Protein AF-0000000083552536 (afdb_homodimer)

Secondary structure (DSSP, 8-state):
-----------S-SEEEE--BTTTB--HHHHHHHHHHHHHHTT---TTS-TTTTTT--HHHHHHHHGGGSPTT--HHHHHHHHHHHHHHHGGG--BPTTHHHHHHHHHHTT-EEEEE-SS-HHHHHHHHHHHT-GGG-SEEE-GGGSSS-TTSSHHHHHHHHHTT--GGGEEEEESSHHHHHHHHHTT-EEEE-GGGGGG-SEE-SSGGGHHHHHH--/-----------S-SEEEE--BTTTB--HHHHHHHHHHHHHHTT---TTS-TTTTTT--HHHHHHHHGGGSPTT--HHHHHHHHHHHHHHHGGG--BPTTHHHHHHHHHHTT-EEEEE-SS-HHHHHHHHHHHT-GGG-SEEE-GGGSSS-TTSSHHHHHHHHHTT--GGGEEEEESSHHHHHHHHHTT-EEEE-GGGGGG-SEE-SSGGGHHHHHH--

Structure (mmCIF, N/CA/C/O backbone):
data_AF-0000000083552536-model_v1
#
loop_
_entity.id
_entity.type
_entity.pdbx_description
1 polymer 'HAD family phosphatase'
#
loop_
_atom_site.group_PDB
_atom_site.id
_atom_site.type_symbol
_atom_site.label_atom_id
_atom_site.label_alt_id
_atom_site.label_comp_id
_atom_site.label_asym_id
_atom_site.label_entity_id
_atom_site.label_seq_id
_atom_site.pdbx_PDB_ins_code
_atom_site.Cartn_x
_atom_site.Cartn_y
_atom_site.Cartn_z
_atom_site.occupancy
_atom_site.B_iso_or_equiv
_atom_site.auth_seq_id
_atom_site.auth_comp_id
_atom_site.auth_asym_id
_atom_site.auth_atom_id
_atom_site.pdbx_PDB_model_num
ATOM 1 N N . MET A 1 1 ? 35.75 -24.859 -38.969 1 26.12 1 MET A N 1
ATOM 2 C CA . MET A 1 1 ? 34.75 -23.781 -38.844 1 26.12 1 MET A CA 1
ATOM 3 C C . MET A 1 1 ? 33.844 -24.031 -37.656 1 26.12 1 MET A C 1
ATOM 5 O O . MET A 1 1 ? 32.906 -24.844 -37.75 1 26.12 1 MET A O 1
ATOM 9 N N . THR A 1 2 ? 34.312 -23.984 -36.469 1 34.47 2 THR A N 1
ATOM 10 C CA . THR A 1 2 ? 33.656 -24.375 -35.219 1 34.47 2 THR A CA 1
ATOM 11 C C . THR A 1 2 ? 32.438 -23.5 -34.938 1 34.47 2 THR A C 1
ATOM 13 O O . THR A 1 2 ? 32.5 -22.281 -35.125 1 34.47 2 THR A O 1
ATOM 16 N N . SER A 1 3 ? 31.203 -23.906 -35.219 1 37.5 3 SER A N 1
ATOM 17 C CA . SER A 1 3 ? 29.953 -23.219 -34.938 1 37.5 3 SER A CA 1
ATOM 18 C C . SER A 1 3 ? 29.969 -22.531 -33.594 1 37.5 3 SER A C 1
ATOM 20 O O . SER A 1 3 ? 30.172 -23.203 -32.562 1 37.5 3 SER A O 1
ATOM 22 N N . GLN A 1 4 ? 30.578 -21.375 -33.5 1 36.16 4 GLN A N 1
ATOM 23 C CA . GLN A 1 4 ? 30.516 -20.547 -32.312 1 36.16 4 GLN A CA 1
ATOM 24 C C . GLN A 1 4 ? 29.109 -20.562 -31.703 1 36.16 4 GLN A C 1
ATOM 26 O O . GLN A 1 4 ? 28.141 -20.25 -32.406 1 36.16 4 GLN A O 1
ATOM 31 N N . THR A 1 5 ? 28.859 -21.453 -30.781 1 40.69 5 THR A N 1
ATOM 32 C CA . THR A 1 5 ? 27.641 -21.375 -30 1 40.69 5 THR A CA 1
ATOM 33 C C . THR A 1 5 ? 27.234 -19.938 -29.75 1 40.69 5 THR A C 1
ATOM 35 O O . THR A 1 5 ? 28.062 -19.125 -29.312 1 40.69 5 THR A O 1
ATOM 38 N N . PRO A 1 6 ? 26.219 -19.406 -30.391 1 40.34 6 PRO A N 1
ATOM 39 C CA . PRO A 1 6 ? 25.828 -18.016 -30.141 1 40.34 6 PRO A CA 1
ATOM 40 C C . PRO A 1 6 ? 26.016 -17.609 -28.672 1 40.34 6 PRO A C 1
ATOM 42 O O . PRO A 1 6 ? 25.828 -18.438 -27.781 1 40.34 6 PRO A O 1
ATOM 45 N N . ASP A 1 7 ? 26.938 -16.891 -28.281 1 40.22 7 ASP A N 1
ATOM 46 C CA . ASP A 1 7 ? 27.188 -16.25 -27 1 40.22 7 ASP A CA 1
ATOM 47 C C . ASP A 1 7 ? 25.875 -15.844 -26.328 1 40.22 7 ASP A C 1
ATOM 49 O O . ASP A 1 7 ? 25.203 -14.906 -26.766 1 40.22 7 ASP A O 1
ATOM 53 N N . THR A 1 8 ? 24.922 -16.75 -26.047 1 42.03 8 THR A N 1
ATOM 54 C CA . THR A 1 8 ? 23.703 -16.422 -25.312 1 42.03 8 THR A CA 1
ATOM 55 C C . THR A 1 8 ? 24 -15.461 -24.172 1 42.03 8 THR A C 1
ATOM 57 O O . THR A 1 8 ? 24.812 -15.75 -23.297 1 42.03 8 THR A O 1
ATOM 60 N N . GLN A 1 9 ? 24.031 -14.211 -24.438 1 46.47 9 GLN A N 1
ATOM 61 C CA . GLN A 1 9 ? 24.141 -13.242 -23.359 1 46.47 9 GLN A CA 1
ATOM 62 C C . GLN A 1 9 ? 23.469 -13.742 -22.078 1 46.47 9 GLN A C 1
ATOM 64 O O . GLN A 1 9 ? 22.359 -14.281 -22.141 1 46.47 9 GLN A O 1
ATOM 69 N N . PRO A 1 10 ? 24.234 -14.148 -21.125 1 53.31 10 PRO A N 1
ATOM 70 C CA . PRO A 1 10 ? 23.641 -14.672 -19.891 1 53.31 10 PRO A CA 1
ATOM 71 C C . PRO A 1 10 ? 22.406 -13.883 -19.438 1 53.31 10 PRO A C 1
ATOM 73 O O . PRO A 1 10 ? 22.328 -12.672 -19.672 1 53.31 10 PRO A O 1
ATOM 76 N N . LEU A 1 11 ? 21.297 -14.664 -19.359 1 61.94 11 LEU A N 1
ATOM 77 C CA . LEU A 1 11 ? 20.062 -14.023 -18.922 1 61.94 11 LEU A CA 1
ATOM 78 C C . LEU A 1 11 ? 20.297 -13.211 -17.656 1 61.94 11 LEU A C 1
ATOM 80 O O . LEU A 1 11 ? 20.984 -13.672 -16.734 1 61.94 11 LEU A O 1
ATOM 84 N N . ARG A 1 12 ? 19.875 -12 -17.766 1 79.19 12 ARG A N 1
ATOM 85 C CA . ARG A 1 12 ? 19.953 -11.133 -16.594 1 79.19 12 ARG A CA 1
ATOM 86 C C . ARG A 1 12 ? 19.25 -11.758 -15.406 1 79.19 12 ARG A C 1
ATOM 88 O O . ARG A 1 12 ? 19.703 -11.625 -14.266 1 79.19 12 ARG A O 1
ATOM 95 N N . PHE A 1 13 ? 18.328 -12.75 -15.68 1 94.75 13 PHE A N 1
ATOM 96 C CA . PHE A 1 13 ? 17.531 -13.406 -14.648 1 94.75 13 PHE A CA 1
ATOM 97 C C . PHE A 1 13 ? 17.5 -14.914 -14.867 1 94.75 13 PHE A C 1
ATOM 99 O O . PHE A 1 13 ? 17.438 -15.383 -16.016 1 94.75 13 PHE A O 1
ATOM 106 N N . LYS A 1 14 ? 17.562 -15.664 -13.828 1 96.88 14 LYS A N 1
ATOM 107 C CA . LYS A 1 14 ? 17.516 -17.125 -13.875 1 96.88 14 LYS A CA 1
ATOM 108 C C . LYS A 1 14 ? 16.188 -17.641 -13.336 1 96.88 14 LYS A C 1
ATOM 110 O O . LYS A 1 14 ? 15.844 -18.812 -13.523 1 96.88 14 LYS A O 1
ATOM 115 N N . GLY A 1 15 ? 15.398 -16.797 -12.664 1 98.25 15 GLY A N 1
ATOM 116 C CA . GLY A 1 15 ? 14.109 -17.172 -12.102 1 98.25 15 GLY A CA 1
ATOM 117 C C . GLY A 1 15 ? 13.109 -16.031 -12.094 1 98.25 15 GLY A C 1
ATOM 118 O O . GLY A 1 15 ? 13.484 -14.859 -12.25 1 98.25 15 GLY A O 1
ATOM 119 N N . ILE A 1 16 ? 11.883 -16.391 -12.023 1 98.81 16 ILE A N 1
ATOM 120 C CA . ILE A 1 16 ? 10.789 -15.438 -11.93 1 98.81 16 ILE A CA 1
ATOM 121 C C . ILE A 1 16 ? 9.945 -15.734 -10.688 1 98.81 16 ILE A C 1
ATOM 123 O O . ILE A 1 16 ? 9.625 -16.891 -10.414 1 98.81 16 ILE A O 1
ATOM 127 N N . ALA A 1 17 ? 9.656 -14.734 -9.93 1 98.88 17 ALA A N 1
ATOM 128 C CA . ALA A 1 17 ? 8.695 -14.805 -8.828 1 98.88 17 ALA A CA 1
ATOM 129 C C . ALA A 1 17 ? 7.422 -14.039 -9.156 1 98.88 17 ALA A C 1
ATOM 131 O O . ALA A 1 17 ? 7.453 -12.812 -9.305 1 98.88 17 ALA A O 1
ATOM 132 N N . TRP A 1 18 ? 6.281 -14.742 -9.188 1 98.94 18 TRP A N 1
ATOM 133 C CA . TRP A 1 18 ? 5.012 -14.195 -9.664 1 98.94 18 TRP A CA 1
ATOM 134 C C . TRP A 1 18 ? 4.102 -13.844 -8.492 1 98.94 18 TRP A C 1
ATOM 136 O O . TRP A 1 18 ? 3.773 -14.711 -7.672 1 98.94 18 TRP A O 1
ATOM 146 N N . ASP A 1 19 ? 3.666 -12.57 -8.438 1 98.81 19 ASP A N 1
ATOM 147 C CA . ASP A 1 19 ? 2.391 -12.344 -7.766 1 98.81 19 ASP A CA 1
ATOM 148 C C . ASP A 1 19 ? 1.248 -13.039 -8.5 1 98.81 19 ASP A C 1
ATOM 150 O O . ASP A 1 19 ? 1.359 -13.344 -9.688 1 98.81 19 ASP A O 1
ATOM 154 N N . VAL A 1 20 ? 0.146 -13.273 -7.73 1 98.5 20 VAL A N 1
ATOM 155 C CA . VAL A 1 20 ? -0.892 -14.078 -8.359 1 98.5 20 VAL A CA 1
ATOM 156 C C . VAL A 1 20 ? -2.162 -13.25 -8.531 1 98.5 20 VAL A C 1
ATOM 158 O O . VAL A 1 20 ? -2.559 -12.93 -9.656 1 98.5 20 VAL A O 1
ATOM 161 N N . ASP A 1 21 ? -2.729 -12.797 -7.465 1 96.31 21 ASP A N 1
ATOM 162 C CA . ASP A 1 21 ? -3.967 -12.023 -7.496 1 96.31 21 ASP A CA 1
ATOM 163 C C . ASP A 1 21 ? -3.758 -10.68 -8.188 1 96.31 21 ASP A C 1
ATOM 165 O O . ASP A 1 21 ? -2.92 -9.875 -7.766 1 96.31 21 ASP A O 1
ATOM 169 N N . GLY A 1 22 ? -4.469 -10.5 -9.266 1 95.5 22 GLY A N 1
ATOM 170 C CA . GLY A 1 22 ? -4.371 -9.234 -9.977 1 95.5 22 GLY A CA 1
ATOM 171 C C . GLY A 1 22 ? -3.205 -9.18 -10.938 1 95.5 22 GLY A C 1
ATOM 172 O O . GLY A 1 22 ? -3.107 -8.258 -11.758 1 95.5 22 GLY A O 1
ATOM 173 N N . THR A 1 23 ? -2.348 -10.133 -10.875 1 98.19 23 THR A N 1
ATOM 174 C CA . THR A 1 23 ? -1.19 -10.203 -11.766 1 98.19 23 THR A CA 1
ATOM 175 C C . THR A 1 23 ? -1.35 -11.328 -12.773 1 98.19 23 THR A C 1
ATOM 177 O O . THR A 1 23 ? -1.255 -11.109 -13.984 1 98.19 23 THR A O 1
ATOM 180 N N . LEU A 1 24 ? -1.674 -12.523 -12.289 1 98.5 24 LEU A N 1
ATOM 181 C CA . LEU A 1 24 ? -1.849 -13.664 -13.172 1 98.5 24 LEU A CA 1
ATOM 182 C C . LEU A 1 24 ? -3.328 -13.969 -13.383 1 98.5 24 LEU A C 1
ATOM 184 O O . LEU A 1 24 ? -3.713 -14.5 -14.422 1 98.5 24 LEU A O 1
ATOM 188 N N . VAL A 1 25 ? -4.102 -13.711 -12.391 1 97.56 25 VAL A N 1
ATOM 189 C CA . VAL A 1 25 ? -5.523 -14.039 -12.438 1 97.56 25 VAL A CA 1
ATOM 190 C C . VAL A 1 25 ? -6.348 -12.805 -12.086 1 97.56 25 VAL A C 1
ATOM 192 O O . VAL A 1 25 ? -5.988 -12.047 -11.18 1 97.56 25 VAL A O 1
ATOM 195 N N . ASP A 1 26 ? -7.457 -12.594 -12.805 1 95.06 26 ASP A N 1
ATOM 196 C CA . ASP A 1 26 ? -8.422 -11.547 -12.461 1 95.06 26 ASP A CA 1
ATOM 197 C C . ASP A 1 26 ? -9.352 -12 -11.344 1 95.06 26 ASP A C 1
ATOM 199 O O . ASP A 1 26 ? -10.477 -12.43 -11.602 1 95.06 26 ASP A O 1
ATOM 203 N N . SER A 1 27 ? -8.891 -11.797 -10.148 1 95.69 27 SER A N 1
ATOM 204 C CA . SER A 1 27 ? -9.578 -12.398 -9.008 1 95.69 27 SER A CA 1
ATOM 205 C C . SER A 1 27 ? -10.531 -11.406 -8.352 1 95.69 27 SER A C 1
ATOM 207 O O . SER A 1 27 ? -11.422 -11.805 -7.594 1 95.69 27 SER A O 1
ATOM 209 N N . GLU A 1 28 ? -10.43 -10.148 -8.617 1 91.88 28 GLU A N 1
ATOM 210 C CA . GLU A 1 28 ? -11.148 -9.102 -7.902 1 91.88 28 GLU A CA 1
ATOM 211 C C . GLU A 1 28 ? -12.656 -9.266 -8.055 1 91.88 28 GLU A C 1
ATOM 213 O O . GLU A 1 28 ? -13.398 -9.188 -7.066 1 91.88 28 GLU A O 1
ATOM 218 N N . PRO A 1 29 ? -13.227 -9.516 -9.273 1 93.94 29 PRO A N 1
ATOM 219 C CA . PRO A 1 29 ? -14.672 -9.688 -9.414 1 93.94 29 PRO A CA 1
ATOM 220 C C . PRO A 1 29 ? -15.219 -10.828 -8.555 1 93.94 29 PRO A C 1
ATOM 222 O O . PRO A 1 29 ? -16.281 -10.688 -7.934 1 93.94 29 PRO A O 1
ATOM 225 N N . LEU A 1 30 ? -14.523 -11.906 -8.508 1 96.75 30 LEU A N 1
ATOM 226 C CA . LEU A 1 30 ? -14.984 -13.031 -7.707 1 96.75 30 LEU A CA 1
ATOM 227 C C . LEU A 1 30 ? -14.93 -12.703 -6.219 1 96.75 30 LEU A C 1
ATOM 229 O O . LEU A 1 30 ? -15.859 -13.023 -5.473 1 96.75 30 LEU A O 1
ATOM 233 N N . HIS A 1 31 ? -13.859 -12.07 -5.781 1 95.94 31 HIS A N 1
ATOM 234 C CA . HIS A 1 31 ? -13.773 -11.641 -4.391 1 95.94 31 HIS A CA 1
ATOM 235 C C . HIS A 1 31 ? -14.953 -10.758 -4.008 1 95.94 31 HIS A C 1
ATOM 237 O O . HIS A 1 31 ? -15.539 -10.922 -2.934 1 95.94 31 HIS A O 1
ATOM 243 N N . HIS A 1 32 ? -15.25 -9.859 -4.875 1 94.44 32 HIS A N 1
ATOM 244 C CA . HIS A 1 32 ? -16.344 -8.93 -4.629 1 94.44 32 HIS A CA 1
ATOM 245 C C . HIS A 1 32 ? -17.688 -9.664 -4.551 1 94.44 32 HIS A C 1
ATOM 247 O O . HIS A 1 32 ? -18.469 -9.43 -3.635 1 94.44 32 HIS A O 1
ATOM 253 N N . GLU A 1 33 ? -17.938 -10.516 -5.453 1 96.25 33 GLU A N 1
ATOM 254 C CA . GLU A 1 33 ? -19.172 -11.297 -5.48 1 96.25 33 GLU A CA 1
ATOM 255 C C . GLU A 1 33 ? -19.328 -12.133 -4.215 1 96.25 33 GLU A C 1
ATOM 257 O O . GLU A 1 33 ? -20.406 -12.203 -3.635 1 96.25 33 GLU A O 1
ATOM 262 N N . VAL A 1 34 ? -18.266 -12.742 -3.842 1 97.81 34 VAL A N 1
ATOM 263 C CA . VAL A 1 34 ? -18.25 -13.602 -2.664 1 97.81 34 VAL A CA 1
ATOM 264 C C . VAL A 1 34 ? -18.562 -12.773 -1.417 1 97.81 34 VAL A C 1
ATOM 266 O O . VAL A 1 34 ? -19.375 -13.188 -0.58 1 97.81 34 VAL A O 1
ATOM 269 N N . LEU A 1 35 ? -17.938 -11.609 -1.298 1 97.62 35 LEU A N 1
ATOM 270 C CA . LEU A 1 35 ? -18.172 -10.734 -0.153 1 97.62 35 LEU A CA 1
ATOM 271 C C . LEU A 1 35 ? -19.656 -10.383 -0.043 1 97.62 35 LEU A C 1
ATOM 273 O O . LEU A 1 35 ? -20.25 -10.5 1.03 1 97.62 35 LEU A O 1
ATOM 277 N N . ILE A 1 36 ? -20.219 -10.031 -1.144 1 97.19 36 ILE A N 1
ATOM 278 C CA . ILE A 1 36 ? -21.625 -9.617 -1.177 1 97.19 36 ILE A CA 1
ATOM 279 C C . ILE A 1 36 ? -22.516 -10.797 -0.799 1 97.19 36 ILE A C 1
ATOM 281 O O . ILE A 1 36 ? -23.391 -10.664 0.063 1 97.19 36 ILE A O 1
ATOM 285 N N . SER A 1 37 ? -22.312 -11.914 -1.377 1 98 37 SER A N 1
ATOM 286 C CA . SER A 1 37 ? -23.156 -13.094 -1.175 1 98 37 SER A CA 1
ATOM 287 C C . SER A 1 37 ? -23.062 -13.594 0.264 1 98 37 SER A C 1
ATOM 289 O O . SER A 1 37 ? -24.094 -13.859 0.894 1 98 37 SER A O 1
ATOM 291 N N . VAL A 1 38 ? -21.859 -13.688 0.769 1 98.31 38 VAL A N 1
ATOM 292 C CA . VAL A 1 38 ? -21.656 -14.195 2.121 1 98.31 38 VAL A CA 1
ATOM 293 C C . VAL A 1 38 ? -22.297 -13.25 3.131 1 98.31 38 VAL A C 1
ATOM 295 O O . VAL A 1 38 ? -22.969 -13.688 4.066 1 98.31 38 VAL A O 1
ATOM 298 N N . CYS A 1 39 ? -22.078 -11.945 2.971 1 98.12 39 CYS A N 1
ATOM 299 C CA . CYS A 1 39 ? -22.641 -10.969 3.896 1 98.12 39 CYS A CA 1
ATOM 300 C C . CYS A 1 39 ? -24.156 -10.961 3.82 1 98.12 39 CYS A C 1
ATOM 302 O O . CYS A 1 39 ? -24.828 -10.828 4.844 1 98.12 39 CYS A O 1
ATOM 304 N N . LEU A 1 40 ? -24.688 -11.141 2.602 1 98.06 40 LEU A N 1
ATOM 305 C CA . LEU A 1 40 ? -26.141 -11.211 2.434 1 98.06 40 LEU A CA 1
ATOM 306 C C . LEU A 1 40 ? -26.719 -12.391 3.205 1 98.06 40 LEU A C 1
ATOM 308 O O . LEU A 1 40 ? -27.719 -12.242 3.902 1 98.06 40 LEU A O 1
ATOM 312 N N . ASP A 1 41 ? -26.109 -13.5 3.123 1 97.88 41 ASP A N 1
ATOM 313 C CA . ASP A 1 41 ? -26.531 -14.703 3.832 1 97.88 41 ASP A CA 1
ATOM 314 C C . ASP A 1 41 ? -26.531 -14.484 5.344 1 97.88 41 ASP A C 1
ATOM 316 O O . ASP A 1 41 ? -27.266 -15.141 6.074 1 97.88 41 ASP A O 1
ATOM 320 N N . LEU A 1 42 ? -25.719 -13.555 5.773 1 97.69 42 LEU A N 1
ATOM 321 C CA . LEU A 1 42 ? -25.578 -13.289 7.199 1 97.69 42 LEU A CA 1
ATOM 322 C C . LEU A 1 42 ? -26.453 -12.125 7.637 1 97.69 42 LEU A C 1
ATOM 324 O O . LEU A 1 42 ? -26.375 -11.688 8.789 1 97.69 42 LEU A O 1
ATOM 328 N N . GLY A 1 43 ? -27.156 -11.609 6.695 1 97 43 GLY A N 1
ATOM 329 C CA . GLY A 1 43 ? -28.125 -10.57 7.023 1 97 43 GLY A CA 1
ATOM 330 C C . GLY A 1 43 ? -27.609 -9.172 6.766 1 97 43 GLY A C 1
ATOM 331 O O . GLY A 1 43 ? -28.25 -8.188 7.156 1 97 43 GLY A O 1
ATOM 332 N N . VAL A 1 44 ? -26.438 -9.023 6.199 1 96.88 44 VAL A N 1
ATOM 333 C CA . VAL A 1 44 ? -25.859 -7.73 5.855 1 96.88 44 VAL A CA 1
ATOM 334 C C . VAL A 1 44 ? -25.938 -7.516 4.344 1 96.88 44 VAL A C 1
ATOM 336 O O . VAL A 1 44 ? -25.219 -8.164 3.586 1 96.88 44 VAL A O 1
ATOM 339 N N . ASP A 1 45 ? -26.75 -6.598 3.863 1 96.94 45 ASP A N 1
ATOM 340 C CA . ASP A 1 45 ? -26.984 -6.359 2.441 1 96.94 45 ASP A CA 1
ATOM 341 C C . ASP A 1 45 ? -26.047 -5.27 1.914 1 96.94 45 ASP A C 1
ATOM 343 O O . ASP A 1 45 ? -26.234 -4.09 2.207 1 96.94 45 ASP A O 1
ATOM 347 N N . LEU A 1 46 ? -25.094 -5.672 1.122 1 95.81 46 LEU A N 1
ATOM 348 C CA . LEU A 1 46 ? -24.094 -4.766 0.596 1 95.81 46 LEU A CA 1
ATOM 349 C C . LEU A 1 46 ? -24.359 -4.445 -0.871 1 95.81 46 LEU A C 1
ATOM 351 O O . LEU A 1 46 ? -23.531 -3.799 -1.528 1 95.81 46 LEU A O 1
ATOM 355 N N . ARG A 1 47 ? -25.5 -4.797 -1.473 1 94 47 ARG A N 1
ATOM 356 C CA . ARG A 1 47 ? -25.781 -4.719 -2.904 1 94 47 ARG A CA 1
ATOM 357 C C . ARG A 1 47 ? -25.938 -3.27 -3.35 1 94 47 ARG A C 1
ATOM 359 O O . ARG A 1 47 ? -25.672 -2.934 -4.504 1 94 47 ARG A O 1
ATOM 366 N N . ASN A 1 48 ? -26.219 -2.449 -2.422 1 92.06 48 ASN A N 1
ATOM 367 C CA . ASN A 1 48 ? -26.438 -1.054 -2.781 1 92.06 48 ASN A CA 1
ATOM 368 C C . ASN A 1 48 ? -25.266 -0.172 -2.375 1 92.06 48 ASN A C 1
ATOM 370 O O . ASN A 1 48 ? -25.328 1.053 -2.494 1 92.06 48 ASN A O 1
ATOM 374 N N . GLU A 1 49 ? -24.266 -0.808 -1.907 1 89.94 49 GLU A N 1
ATOM 375 C CA . GLU A 1 49 ? -23.078 -0.044 -1.537 1 89.94 49 GLU A CA 1
ATOM 376 C C . GLU A 1 49 ? -22.297 0.381 -2.771 1 89.94 49 GLU A C 1
ATOM 378 O O . GLU A 1 49 ? -22.406 -0.24 -3.832 1 89.94 49 GLU A O 1
ATOM 383 N N . ALA A 1 50 ? -21.578 1.494 -2.549 1 86.69 50 ALA A N 1
ATOM 384 C CA . ALA A 1 50 ? -20.688 1.908 -3.627 1 86.69 50 ALA A CA 1
ATOM 385 C C . ALA A 1 50 ? -19.734 0.779 -4.016 1 86.69 50 ALA A C 1
ATOM 387 O O . ALA A 1 50 ? -19.25 0.054 -3.15 1 86.69 50 ALA A O 1
ATOM 388 N N . GLU A 1 51 ? -19.438 0.649 -5.316 1 83.25 51 GLU A N 1
ATOM 389 C CA . GLU A 1 51 ? -18.625 -0.445 -5.836 1 83.25 51 GLU A CA 1
ATOM 390 C C . GLU A 1 51 ? -17.203 -0.388 -5.277 1 83.25 51 GLU A C 1
ATOM 392 O O . GLU A 1 51 ? -16.547 -1.42 -5.141 1 83.25 51 GLU A O 1
ATOM 397 N N . ASP A 1 52 ? -16.828 0.794 -4.922 1 87.44 52 ASP A N 1
ATOM 398 C CA . ASP A 1 52 ? -15.445 0.94 -4.488 1 87.44 52 ASP A CA 1
ATOM 399 C C . ASP A 1 52 ? -15.359 1.005 -2.965 1 87.44 52 ASP A C 1
ATOM 401 O O . ASP A 1 52 ? -14.289 1.296 -2.414 1 87.44 52 ASP A O 1
ATOM 405 N N . ARG A 1 53 ? -16.422 0.757 -2.314 1 88.75 53 ARG A N 1
ATOM 406 C CA . ARG A 1 53 ? -16.453 0.897 -0.863 1 88.75 53 ARG A CA 1
ATOM 407 C C . ARG A 1 53 ? -15.359 0.075 -0.201 1 88.75 53 ARG A C 1
ATOM 409 O O . ARG A 1 53 ? -14.719 0.533 0.748 1 88.75 53 ARG A O 1
ATOM 416 N N . PHE A 1 54 ? -15.094 -1.059 -0.763 1 90.62 54 PHE A N 1
ATOM 417 C CA . PHE A 1 54 ? -14.164 -1.955 -0.097 1 90.62 54 PHE A CA 1
ATOM 418 C C . PHE A 1 54 ? -12.898 -2.139 -0.934 1 90.62 54 PHE A C 1
ATOM 420 O O . PHE A 1 54 ? -12.039 -2.955 -0.598 1 90.62 54 PHE A O 1
ATOM 427 N N . LEU A 1 55 ? -12.844 -1.436 -2.002 1 87 55 LEU A N 1
ATOM 428 C CA . LEU A 1 55 ? -11.688 -1.54 -2.885 1 87 55 LEU A CA 1
ATOM 429 C C . LEU A 1 55 ? -10.398 -1.194 -2.141 1 87 55 LEU A C 1
ATOM 431 O O . LEU A 1 55 ? -10.328 -0.16 -1.473 1 87 55 LEU A O 1
ATOM 435 N N . GLY A 1 56 ? -9.492 -2.117 -2.217 1 82.69 56 GLY A N 1
ATOM 436 C CA . GLY A 1 56 ? -8.18 -1.863 -1.636 1 82.69 56 GLY A CA 1
ATOM 437 C C . GLY A 1 56 ? -8.086 -2.285 -0.182 1 82.69 56 GLY A C 1
ATOM 438 O O . GLY A 1 56 ? -6.996 -2.283 0.397 1 82.69 56 GLY A O 1
ATOM 439 N N . LEU A 1 57 ? -9.117 -2.65 0.411 1 89.19 57 LEU A N 1
ATOM 440 C CA . LEU A 1 57 ? -9.117 -3.01 1.825 1 89.19 57 LEU A CA 1
ATOM 441 C C . LEU A 1 57 ? -8.859 -4.504 2.006 1 89.19 57 LEU A C 1
ATOM 443 O O . LEU A 1 57 ? -9.273 -5.312 1.173 1 89.19 57 LEU A O 1
ATOM 447 N N . SER A 1 58 ? -8.195 -4.801 3.113 1 87.62 58 SER A N 1
ATOM 448 C CA . SER A 1 58 ? -8.008 -6.199 3.486 1 87.62 58 SER A CA 1
ATOM 449 C C . SER A 1 58 ? -9.266 -6.777 4.117 1 87.62 58 SER A C 1
ATOM 451 O O . SER A 1 58 ? -10.164 -6.031 4.52 1 87.62 58 SER A O 1
ATOM 453 N N . GLN A 1 59 ? -9.25 -8.07 4.246 1 92.12 59 GLN A N 1
ATOM 454 C CA . GLN A 1 59 ? -10.375 -8.727 4.891 1 92.12 59 GLN A CA 1
ATOM 455 C C . GLN A 1 59 ? -10.508 -8.297 6.348 1 92.12 59 GLN A C 1
ATOM 457 O O . GLN A 1 59 ? -11.617 -8.164 6.867 1 92.12 59 GLN A O 1
ATOM 462 N N . ASP A 1 60 ? -9.367 -8.117 6.969 1 91.12 60 ASP A N 1
ATOM 463 C CA . ASP A 1 60 ? -9.391 -7.676 8.359 1 91.12 60 ASP A CA 1
ATOM 464 C C . ASP A 1 60 ? -10.016 -6.289 8.484 1 91.12 60 ASP A C 1
ATOM 466 O O . ASP A 1 60 ? -10.797 -6.031 9.406 1 91.12 60 ASP A O 1
ATOM 470 N N . GLU A 1 61 ? -9.688 -5.453 7.609 1 89.94 61 GLU A N 1
ATOM 471 C CA . GLU A 1 61 ? -10.242 -4.102 7.609 1 89.94 61 GLU A CA 1
ATOM 472 C C . GLU A 1 61 ? -11.734 -4.121 7.316 1 89.94 61 GLU A C 1
ATOM 474 O O . GLU A 1 61 ? -12.508 -3.389 7.941 1 89.94 61 GLU A O 1
ATOM 479 N N . ILE A 1 62 ? -12.102 -4.902 6.398 1 94.81 62 ILE A N 1
ATOM 480 C CA . ILE A 1 62 ? -13.508 -5.023 6.047 1 94.81 62 ILE A CA 1
ATOM 481 C C . ILE A 1 62 ? -14.289 -5.566 7.242 1 94.81 62 ILE A C 1
ATOM 483 O O . ILE A 1 62 ? -15.367 -5.059 7.57 1 94.81 62 ILE A O 1
ATOM 487 N N . TRP A 1 63 ? -13.758 -6.57 7.906 1 95.94 63 TRP A N 1
ATOM 488 C CA . TRP A 1 63 ? -14.391 -7.109 9.102 1 95.94 63 TRP A CA 1
ATOM 489 C C . TRP A 1 63 ? -14.578 -6.023 10.156 1 95.94 63 TRP A C 1
ATOM 491 O O . TRP A 1 63 ? -15.648 -5.91 10.758 1 95.94 63 TRP A O 1
ATOM 501 N N . GLY A 1 64 ? -13.555 -5.262 10.352 1 92.69 64 GLY A N 1
ATOM 502 C CA . GLY A 1 64 ? -13.648 -4.188 11.328 1 92.69 64 GLY A CA 1
ATOM 503 C C . GLY A 1 64 ? -14.797 -3.236 11.055 1 92.69 64 GLY A C 1
ATOM 504 O O . GLY A 1 64 ? -15.414 -2.717 11.984 1 92.69 64 GLY A O 1
ATOM 505 N N . MET A 1 65 ? -15.117 -3.074 9.836 1 91 65 MET A N 1
ATOM 506 C CA . MET A 1 65 ? -16.188 -2.166 9.43 1 91 65 MET A CA 1
ATOM 507 C C . MET A 1 65 ? -17.547 -2.832 9.57 1 91 65 MET A C 1
ATOM 509 O O . MET A 1 65 ? -18.531 -2.178 9.938 1 91 65 MET A O 1
ATOM 513 N N . LEU A 1 66 ? -17.609 -4.102 9.344 1 95.44 66 LEU A N 1
ATOM 514 C CA . LEU A 1 66 ? -18.906 -4.766 9.195 1 95.44 66 LEU A CA 1
ATOM 515 C C . LEU A 1 66 ? -19.281 -5.512 10.469 1 95.44 66 LEU A C 1
ATOM 517 O O . LEU A 1 66 ? -20.453 -5.891 10.648 1 95.44 66 LEU A O 1
ATOM 521 N N . ALA A 1 67 ? -18.359 -5.703 11.359 1 95.5 67 ALA A N 1
ATOM 522 C CA . ALA A 1 67 ? -18.531 -6.555 12.539 1 95.5 67 ALA A CA 1
ATOM 523 C C . ALA A 1 67 ? -19.75 -6.133 13.352 1 95.5 67 ALA A C 1
ATOM 525 O O . ALA A 1 67 ? -20.562 -6.973 13.758 1 95.5 67 ALA A O 1
ATOM 526 N N . PRO A 1 68 ? -19.969 -4.828 13.57 1 93.75 68 PRO A N 1
ATOM 527 C CA . PRO A 1 68 ? -21.109 -4.418 14.383 1 93.75 68 PRO A CA 1
ATOM 528 C C . PRO A 1 68 ? -22.453 -4.844 13.781 1 93.75 68 PRO A C 1
ATOM 530 O O . PRO A 1 68 ? -23.438 -4.984 14.5 1 93.75 68 PRO A O 1
ATOM 533 N N . ALA A 1 69 ? -22.516 -5.074 12.5 1 95.19 69 ALA A N 1
ATOM 534 C CA . ALA A 1 69 ? -23.766 -5.41 11.805 1 95.19 69 ALA A CA 1
ATOM 535 C C . ALA A 1 69 ? -23.922 -6.918 11.664 1 95.19 69 ALA A C 1
ATOM 537 O O . ALA A 1 69 ? -24.984 -7.406 11.273 1 95.19 69 ALA A O 1
ATOM 538 N N . MET A 1 70 ? -22.891 -7.641 12 1 97.06 70 MET A N 1
ATOM 539 C CA . ME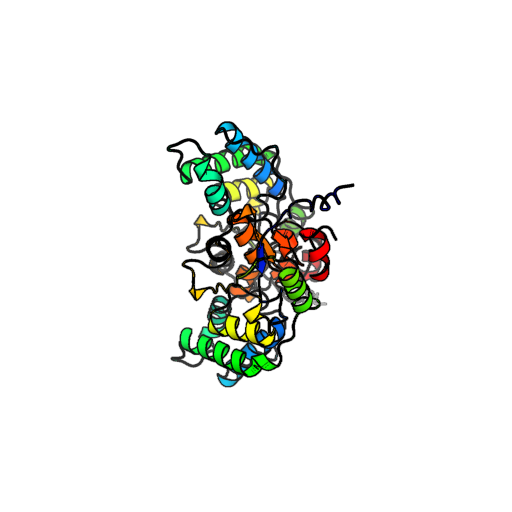T A 1 70 ? -22.891 -9.094 11.82 1 97.06 70 MET A CA 1
ATOM 540 C C . MET A 1 70 ? -23.641 -9.773 12.961 1 97.06 70 MET A C 1
ATOM 542 O O . MET A 1 70 ? -23.781 -9.211 14.047 1 97.06 70 MET A O 1
ATOM 546 N N . PRO A 1 71 ? -24.203 -11 12.688 1 96.94 71 PRO A N 1
ATOM 547 C CA . PRO A 1 71 ? -24.875 -11.734 13.75 1 96.94 71 PRO A CA 1
ATOM 548 C C . PRO A 1 71 ? -24.031 -11.859 15.016 1 96.94 71 PRO A C 1
ATOM 550 O O . PRO A 1 71 ? -22.812 -12.07 14.93 1 96.94 71 PRO A O 1
ATOM 553 N N . PRO A 1 72 ? -24.734 -11.766 16.125 1 95.31 72 PRO A N 1
ATOM 554 C CA . PRO A 1 72 ? -24 -11.945 17.375 1 95.31 72 PRO A CA 1
ATOM 555 C C . PRO A 1 72 ? -23.344 -13.32 17.484 1 95.31 72 PRO A C 1
ATOM 557 O O . PRO A 1 72 ? -23.922 -14.32 17.062 1 95.31 72 PRO A O 1
ATOM 560 N N . GLY A 1 73 ? -22.125 -13.367 17.922 1 96 73 GLY A N 1
ATOM 561 C CA . GLY A 1 73 ? -21.422 -14.625 18.141 1 96 73 GLY A CA 1
ATOM 562 C C . GLY A 1 73 ? -20.547 -15.023 16.953 1 96 73 GLY A C 1
ATOM 563 O O . GLY A 1 73 ? -19.672 -15.883 17.094 1 96 73 GLY A O 1
ATOM 564 N N . LEU A 1 74 ? -20.938 -14.414 15.781 1 97.5 74 LEU A N 1
ATOM 565 C CA . LEU A 1 74 ? -20.078 -14.703 14.641 1 97.5 74 LEU A CA 1
ATOM 566 C C . LEU A 1 74 ? -18.672 -14.156 14.859 1 97.5 74 LEU A C 1
ATOM 568 O O . LEU A 1 74 ? -18.5 -12.961 15.117 1 97.5 74 LEU A O 1
ATOM 572 N N . THR A 1 75 ? -17.688 -15.055 14.789 1 97.88 75 THR A N 1
ATOM 573 C CA . THR A 1 75 ? -16.297 -14.625 14.953 1 97.88 75 THR A CA 1
ATOM 574 C C . THR A 1 75 ? -15.695 -14.195 13.617 1 97.88 75 THR A C 1
ATOM 576 O O . THR A 1 75 ? -16.172 -14.602 12.555 1 97.88 75 THR A O 1
ATOM 579 N N . ARG A 1 76 ? -14.656 -13.414 13.648 1 97.56 76 ARG A N 1
ATOM 580 C CA . ARG A 1 76 ? -13.906 -13.016 12.461 1 97.56 76 ARG A CA 1
ATOM 581 C C . ARG A 1 76 ? -13.422 -14.234 11.68 1 97.56 76 ARG A C 1
ATOM 583 O O . ARG A 1 76 ? -13.531 -14.273 10.453 1 97.56 76 ARG A O 1
ATOM 590 N N . GLU A 1 77 ? -12.906 -15.164 12.367 1 97.5 77 GLU A N 1
ATOM 591 C CA . GLU A 1 77 ? -12.375 -16.375 11.742 1 97.5 77 GLU A CA 1
ATOM 592 C C . GLU A 1 77 ? -13.469 -17.141 11.016 1 97.5 77 GLU A C 1
ATOM 594 O O . GLU A 1 77 ? -13.258 -17.625 9.898 1 97.5 77 GLU A O 1
ATOM 599 N N . ALA A 1 78 ? -14.602 -17.266 11.648 1 97.88 78 ALA A N 1
ATOM 600 C CA . ALA A 1 78 ? -15.719 -17.953 11.016 1 97.88 78 ALA A CA 1
ATOM 601 C C . ALA A 1 78 ? -16.172 -17.219 9.75 1 97.88 78 ALA A C 1
ATOM 603 O O . ALA A 1 78 ? -16.484 -17.859 8.734 1 97.88 78 ALA A O 1
ATOM 604 N N . TRP A 1 79 ? -16.234 -15.914 9.844 1 98.38 79 TRP A N 1
ATOM 605 C CA . TRP A 1 79 ? -16.594 -15.086 8.695 1 98.38 79 TRP A CA 1
ATOM 606 C C . TRP A 1 79 ? -15.594 -15.273 7.562 1 98.38 79 TRP A C 1
ATOM 608 O O . TRP A 1 79 ? -15.984 -15.5 6.414 1 98.38 79 TRP A O 1
ATOM 618 N N . LYS A 1 80 ? -14.336 -15.266 7.84 1 98 80 LYS A N 1
ATOM 619 C CA . LYS A 1 80 ? -13.273 -15.445 6.855 1 98 80 LYS A CA 1
ATOM 620 C C . LYS A 1 80 ? -13.352 -16.828 6.207 1 98 80 LYS A C 1
ATOM 622 O O . LYS A 1 80 ? -13.164 -16.969 4.996 1 98 80 LYS A O 1
ATOM 627 N N . ASN A 1 81 ? -13.602 -17.766 6.992 1 98.19 81 ASN A N 1
ATOM 628 C CA . ASN A 1 81 ? -13.719 -19.125 6.457 1 98.19 81 ASN A CA 1
ATOM 629 C C . ASN A 1 81 ? -14.883 -19.234 5.477 1 98.19 81 ASN A C 1
ATOM 631 O O . ASN A 1 81 ? -14.789 -19.953 4.473 1 98.19 81 ASN A O 1
ATOM 635 N N . ARG A 1 82 ? -15.961 -18.578 5.777 1 98.44 82 ARG A N 1
ATOM 636 C CA . ARG A 1 82 ? -17.078 -18.562 4.848 1 98.44 82 ARG A CA 1
ATOM 637 C C . ARG A 1 82 ? -16.688 -17.906 3.527 1 98.44 82 ARG A C 1
ATOM 639 O O . ARG A 1 82 ? -17.078 -18.359 2.457 1 98.44 82 ARG A O 1
ATOM 646 N N . LEU A 1 83 ? -15.969 -16.828 3.652 1 98.5 83 LEU A N 1
ATOM 647 C CA . LEU A 1 83 ? -15.477 -16.172 2.449 1 98.5 83 LEU A CA 1
ATOM 648 C C . LEU A 1 83 ? -14.602 -17.109 1.628 1 98.5 83 LEU A C 1
ATOM 650 O O . LEU A 1 83 ? -14.781 -17.219 0.414 1 98.5 83 LEU A O 1
ATOM 654 N N . ILE A 1 84 ? -13.695 -17.766 2.285 1 98.44 84 ILE A N 1
ATOM 655 C CA . ILE A 1 84 ? -12.734 -18.656 1.627 1 98.44 84 ILE A CA 1
ATOM 656 C C . ILE A 1 84 ? -13.477 -19.812 0.96 1 98.44 84 ILE A C 1
ATOM 658 O O . ILE A 1 84 ? -13.234 -20.125 -0.208 1 98.44 84 ILE A O 1
ATOM 662 N N . ASP A 1 85 ? -14.398 -20.406 1.675 1 98.69 85 ASP A N 1
ATOM 663 C CA . ASP A 1 85 ? -15.172 -21.531 1.131 1 98.69 85 ASP A CA 1
ATOM 664 C C . ASP A 1 85 ? -15.961 -21.094 -0.102 1 98.69 85 ASP A C 1
ATOM 666 O O . ASP A 1 85 ? -15.992 -21.812 -1.107 1 98.69 85 ASP A O 1
ATOM 670 N N . SER A 1 86 ? -16.594 -20 0.017 1 98.69 86 SER A N 1
ATOM 671 C CA . SER A 1 86 ? -17.375 -19.484 -1.101 1 98.69 86 SER A CA 1
ATOM 672 C C . SER A 1 86 ? -16.484 -19.156 -2.295 1 98.69 86 SER A C 1
ATOM 674 O O . SER A 1 86 ? -16.859 -19.422 -3.441 1 98.69 86 SER A O 1
ATOM 676 N N . TYR A 1 87 ? -15.367 -18.594 -1.997 1 98.62 87 TYR A N 1
ATOM 677 C CA . TYR A 1 87 ? -14.414 -18.281 -3.061 1 98.62 87 TYR A CA 1
ATOM 678 C C . TYR A 1 87 ? -13.977 -19.531 -3.791 1 98.62 87 TYR A C 1
ATOM 680 O O . TYR A 1 87 ? -13.984 -19.578 -5.023 1 98.62 87 TYR A O 1
ATOM 688 N N . ILE A 1 88 ? -13.602 -20.547 -3.066 1 98.5 88 ILE A N 1
ATOM 689 C CA . ILE A 1 88 ? -13.125 -21.797 -3.645 1 98.5 88 ILE A CA 1
ATOM 690 C C . ILE A 1 88 ? -14.234 -22.438 -4.477 1 98.5 88 ILE A C 1
ATOM 692 O O . ILE A 1 88 ? -13.992 -22.922 -5.582 1 98.5 88 ILE A O 1
ATOM 696 N N . ALA A 1 89 ? -15.43 -22.328 -4.02 1 98.06 89 ALA A N 1
ATOM 697 C CA . ALA A 1 89 ? -16.578 -22.875 -4.746 1 98.06 89 ALA A CA 1
ATOM 698 C C . ALA A 1 89 ? -16.766 -22.172 -6.082 1 98.06 89 ALA A C 1
ATOM 700 O O . ALA A 1 89 ? -17.219 -22.781 -7.059 1 98.06 89 ALA A O 1
ATOM 701 N N . GLY A 1 90 ? -16.438 -20.922 -6.133 1 98 90 GLY A N 1
ATOM 702 C CA . GLY A 1 90 ? -16.625 -20.125 -7.336 1 98 90 GLY A CA 1
ATOM 703 C C . GLY A 1 90 ? -15.383 -20.047 -8.203 1 98 90 GLY A C 1
ATOM 704 O O . GLY A 1 90 ? -15.391 -19.406 -9.258 1 98 90 GLY A O 1
ATOM 705 N N . SER A 1 91 ? -14.336 -20.734 -7.805 1 97.56 91 SER A N 1
ATOM 706 C CA . SER A 1 91 ? -13.023 -20.547 -8.422 1 97.56 91 SER A CA 1
ATOM 707 C C . SER A 1 91 ? -13.031 -21.016 -9.875 1 97.56 91 SER A C 1
ATOM 709 O O . SER A 1 91 ? -12.156 -20.641 -10.656 1 97.56 91 SER A O 1
ATOM 711 N N . GLY A 1 92 ? -14.023 -21.797 -10.312 1 95.44 92 GLY A N 1
ATOM 712 C CA . GLY A 1 92 ? -14.164 -22.234 -11.695 1 95.44 92 GLY A CA 1
ATOM 713 C C . GLY A 1 92 ? -14.43 -21.078 -12.656 1 95.44 92 GLY A C 1
ATOM 714 O O . GLY A 1 92 ? -14.258 -21.234 -13.867 1 95.44 92 GLY A O 1
ATOM 715 N N . THR A 1 93 ? -14.805 -19.938 -12.18 1 96.12 93 THR A N 1
ATOM 716 C CA . THR A 1 93 ? -15.133 -18.781 -13.016 1 96.12 93 THR A CA 1
ATOM 717 C C . THR A 1 93 ? -13.906 -17.906 -13.227 1 96.12 93 THR A C 1
ATOM 719 O O . THR A 1 93 ? -13.953 -16.953 -14.016 1 96.12 93 THR A O 1
ATOM 722 N N . LEU A 1 94 ? -12.836 -18.219 -12.57 1 97.5 94 LEU A N 1
ATOM 723 C CA . LEU A 1 94 ? -11.633 -17.391 -12.664 1 97.5 94 LEU A CA 1
ATOM 724 C C . LEU A 1 94 ? -11.047 -17.438 -14.07 1 97.5 94 LEU A C 1
ATOM 726 O O . LEU A 1 94 ? -11.055 -18.484 -14.711 1 97.5 94 LEU A O 1
ATOM 730 N N . LYS A 1 95 ? -10.562 -16.281 -14.477 1 95.62 95 LYS A N 1
ATOM 731 C CA . LYS A 1 95 ? -9.93 -16.156 -15.781 1 95.62 95 LYS A CA 1
ATOM 732 C C . LYS A 1 95 ? -8.492 -15.656 -15.656 1 95.62 95 LYS A C 1
ATOM 734 O O . LYS A 1 95 ? -8.219 -14.734 -14.883 1 95.62 95 LYS A O 1
ATOM 739 N N . PRO A 1 96 ? -7.594 -16.359 -16.391 1 97.5 96 PRO A N 1
ATOM 740 C CA . PRO A 1 96 ? -6.242 -15.789 -16.438 1 97.5 96 PRO A CA 1
ATOM 741 C C . PRO A 1 96 ? -6.215 -14.383 -17.047 1 97.5 96 PRO A C 1
ATOM 743 O O . PRO A 1 96 ? -6.988 -14.078 -17.953 1 97.5 96 PRO A O 1
ATOM 746 N N . LEU A 1 97 ? -5.387 -13.547 -16.438 1 97.75 97 LEU A N 1
ATOM 747 C CA . LEU A 1 97 ? -5.137 -12.281 -17.125 1 97.75 97 LEU A CA 1
ATOM 748 C C . LEU A 1 97 ? -4.449 -12.508 -18.453 1 97.75 97 LEU A C 1
ATOM 750 O O . LEU A 1 97 ? -3.732 -13.492 -18.641 1 97.75 97 LEU A O 1
ATOM 754 N N . PRO A 1 98 ? -4.629 -11.57 -19.422 1 97.06 98 PRO A N 1
ATOM 755 C CA . PRO A 1 98 ? -4.07 -11.766 -20.766 1 97.06 98 PRO A CA 1
ATOM 756 C C . PRO A 1 98 ? -2.559 -11.992 -20.734 1 97.06 98 PRO A C 1
ATOM 758 O O . PRO A 1 98 ? -1.824 -11.219 -20.125 1 97.06 98 PRO A O 1
ATOM 761 N N . GLY A 1 99 ? -2.123 -13.125 -21.359 1 97.69 99 GLY A N 1
ATOM 762 C CA . GLY A 1 99 ? -0.705 -13.406 -21.516 1 97.69 99 GLY A CA 1
ATOM 763 C C . GLY A 1 99 ? -0.109 -14.164 -20.344 1 97.69 99 GLY A C 1
ATOM 764 O O . GLY A 1 99 ? 1.038 -14.609 -20.406 1 97.69 99 GLY A O 1
ATOM 765 N N . ALA A 1 100 ? -0.862 -14.352 -19.266 1 98.38 100 ALA A N 1
ATOM 766 C CA . ALA A 1 100 ? -0.332 -14.914 -18.016 1 98.38 100 ALA A CA 1
ATOM 767 C C . ALA A 1 100 ? 0.196 -16.328 -18.234 1 98.38 100 ALA A C 1
ATOM 769 O O . ALA A 1 100 ? 1.376 -16.609 -18 1 98.38 100 ALA A O 1
ATOM 770 N N . VAL A 1 101 ? -0.619 -17.188 -18.75 1 98.44 101 VAL A N 1
ATOM 771 C CA . VAL A 1 101 ? -0.257 -18.594 -18.922 1 98.44 101 VAL A CA 1
ATOM 772 C C . VAL A 1 101 ? 0.814 -18.719 -20 1 98.44 101 VAL A C 1
ATOM 774 O O . VAL A 1 101 ? 1.791 -19.453 -19.828 1 98.44 101 VAL A O 1
ATOM 777 N N . GLU A 1 102 ? 0.668 -17.969 -21.078 1 98 102 GLU A N 1
ATOM 778 C CA . GLU A 1 102 ? 1.593 -18.031 -22.203 1 98 102 GLU A CA 1
ATOM 779 C C . GLU A 1 102 ? 3.006 -17.641 -21.781 1 98 102 GLU A C 1
ATOM 781 O O . GLU A 1 102 ? 3.975 -18.312 -22.141 1 98 102 GLU A O 1
ATOM 786 N N . VAL A 1 103 ? 3.115 -16.609 -21 1 98.38 103 VAL A N 1
ATOM 787 C CA . VAL A 1 103 ? 4.438 -16.141 -20.609 1 98.38 103 VAL A CA 1
ATOM 788 C C . VAL A 1 103 ? 5.082 -17.125 -19.656 1 98.38 103 VAL A C 1
ATOM 790 O O . VAL A 1 103 ? 6.289 -17.391 -19.719 1 98.38 103 VAL A O 1
ATOM 793 N N . ILE A 1 104 ? 4.32 -17.688 -18.781 1 98.69 104 ILE A N 1
ATOM 794 C CA . ILE A 1 104 ? 4.84 -18.672 -17.844 1 98.69 104 ILE A CA 1
ATOM 795 C C . ILE A 1 104 ? 5.363 -19.891 -18.594 1 98.69 104 ILE A C 1
ATOM 797 O O . ILE A 1 104 ? 6.445 -20.391 -18.281 1 98.69 104 ILE A O 1
ATOM 801 N N . ARG A 1 105 ? 4.645 -20.344 -19.562 1 98.38 105 ARG A N 1
ATOM 802 C CA . ARG A 1 105 ? 5.066 -21.469 -20.391 1 98.38 105 ARG A CA 1
ATOM 803 C C . ARG A 1 105 ? 6.34 -21.141 -21.172 1 98.38 105 ARG A C 1
ATOM 805 O O . ARG A 1 105 ? 7.254 -21.953 -21.25 1 98.38 105 ARG A O 1
ATOM 812 N N . ARG A 1 106 ? 6.328 -19.938 -21.719 1 97.5 106 ARG A N 1
ATOM 813 C CA . ARG A 1 106 ? 7.5 -19.5 -22.469 1 97.5 106 ARG A CA 1
ATOM 814 C C . ARG A 1 106 ? 8.75 -19.5 -21.594 1 97.5 106 ARG A C 1
ATOM 816 O O . ARG A 1 106 ? 9.82 -19.906 -22.031 1 97.5 106 ARG A O 1
ATOM 823 N N . PHE A 1 107 ? 8.617 -19.047 -20.406 1 98 107 PHE A N 1
ATOM 824 C CA . PHE A 1 107 ? 9.75 -19 -19.5 1 98 107 PHE A CA 1
ATOM 825 C C . PHE A 1 107 ? 10.172 -20.406 -19.094 1 98 107 PHE A C 1
ATOM 827 O O . PHE A 1 107 ? 11.367 -20.688 -18.953 1 98 107 PHE A O 1
ATOM 834 N N . ALA A 1 108 ? 9.203 -21.281 -18.875 1 97.75 108 ALA A N 1
ATOM 835 C CA . ALA A 1 108 ? 9.531 -22.672 -18.625 1 97.75 108 ALA A CA 1
ATOM 836 C C . ALA A 1 108 ? 10.328 -23.281 -19.781 1 97.75 108 ALA A C 1
ATOM 838 O O . ALA A 1 108 ? 11.336 -23.953 -19.562 1 97.75 108 ALA A O 1
ATOM 839 N N . ASP A 1 109 ? 9.898 -23.016 -20.969 1 96.31 109 ASP A N 1
ATOM 840 C CA . ASP A 1 109 ? 10.562 -23.531 -22.172 1 96.31 109 ASP A CA 1
ATOM 841 C C . ASP A 1 109 ? 11.984 -22.984 -22.281 1 96.31 109 ASP A C 1
ATOM 843 O O . ASP A 1 109 ? 12.859 -23.641 -22.828 1 96.31 109 ASP A O 1
ATOM 847 N N . ALA A 1 110 ? 12.18 -21.828 -21.766 1 95.69 110 ALA A N 1
ATOM 848 C CA . ALA A 1 110 ? 13.492 -21.188 -21.828 1 95.69 110 ALA A CA 1
ATOM 849 C C . ALA A 1 110 ? 14.375 -21.625 -20.672 1 95.69 110 ALA A C 1
ATOM 851 O O . ALA A 1 110 ? 15.523 -21.188 -20.547 1 95.69 110 ALA A O 1
ATOM 852 N N . GLY A 1 111 ? 13.852 -22.391 -19.766 1 96.12 111 GLY A N 1
ATOM 853 C CA . GLY A 1 111 ? 14.648 -22.969 -18.703 1 96.12 111 GLY A CA 1
ATOM 854 C C . GLY A 1 111 ? 14.641 -22.141 -17.438 1 96.12 111 GLY A C 1
ATOM 855 O O . GLY A 1 111 ? 15.406 -22.406 -16.5 1 96.12 111 GLY A O 1
ATOM 856 N N . LEU A 1 112 ? 13.82 -21.125 -17.406 1 97.5 112 LEU A N 1
ATOM 857 C CA . LEU A 1 112 ? 13.734 -20.312 -16.188 1 97.5 112 LEU A CA 1
ATOM 858 C C . LEU A 1 112 ? 12.953 -21.031 -15.102 1 97.5 112 LEU A C 1
ATOM 860 O O . LEU A 1 112 ? 11.93 -21.672 -15.375 1 97.5 112 LEU A O 1
ATOM 864 N N . ARG A 1 113 ? 13.453 -20.938 -13.883 1 98.44 113 ARG A N 1
ATOM 865 C CA . ARG A 1 113 ? 12.742 -21.453 -12.719 1 98.44 113 ARG A CA 1
ATOM 866 C C . ARG A 1 113 ? 11.734 -20.438 -12.203 1 98.44 113 ARG A C 1
ATOM 868 O O . ARG A 1 113 ? 12.031 -19.234 -12.125 1 98.44 113 ARG A O 1
ATOM 875 N N . GLN A 1 114 ? 10.547 -20.969 -11.906 1 98.88 114 GLN A N 1
ATOM 876 C CA . GLN A 1 114 ? 9.484 -20.016 -11.586 1 98.88 114 GLN A CA 1
ATOM 877 C C . GLN A 1 114 ? 8.797 -20.406 -10.273 1 98.88 114 GLN A C 1
ATOM 879 O O . GLN A 1 114 ? 8.672 -21.578 -9.953 1 98.88 114 GLN A O 1
ATOM 884 N N . VAL A 1 115 ? 8.375 -19.391 -9.469 1 98.94 115 VAL A N 1
ATOM 885 C CA . VAL A 1 115 ? 7.668 -19.562 -8.203 1 98.94 115 VAL A CA 1
ATOM 886 C C . VAL A 1 115 ? 6.551 -18.531 -8.086 1 98.94 115 VAL A C 1
ATOM 888 O O . VAL A 1 115 ? 6.664 -17.422 -8.609 1 98.94 115 VAL A O 1
ATOM 891 N N . ALA A 1 116 ? 5.461 -18.922 -7.5 1 98.94 116 ALA A N 1
ATOM 892 C CA . ALA A 1 116 ? 4.41 -17.969 -7.152 1 98.94 116 ALA A CA 1
ATOM 893 C C . ALA A 1 116 ? 4.578 -17.469 -5.719 1 98.94 116 ALA A C 1
ATOM 895 O O . ALA A 1 116 ? 4.871 -18.25 -4.812 1 98.94 116 ALA A O 1
ATOM 896 N N . VAL A 1 117 ? 4.477 -16.156 -5.523 1 98.88 117 VAL A N 1
ATOM 897 C CA . VAL A 1 117 ? 4.582 -15.516 -4.215 1 98.88 117 VAL A CA 1
ATOM 898 C C . VAL A 1 117 ? 3.371 -14.617 -3.979 1 98.88 117 VAL A C 1
ATOM 900 O O . VAL A 1 117 ? 3.23 -13.57 -4.617 1 98.88 117 VAL A O 1
ATOM 903 N N . SER A 1 118 ? 2.482 -15 -3.049 1 98.31 118 SER A N 1
ATOM 904 C CA . SER A 1 118 ? 1.192 -14.336 -2.885 1 98.31 118 SER A CA 1
ATOM 905 C C . SER A 1 118 ? 0.904 -14.047 -1.415 1 98.31 118 SER A C 1
ATOM 907 O O . SER A 1 118 ? 1.369 -14.766 -0.531 1 98.31 118 SER A O 1
ATOM 909 N N . ASN A 1 119 ? 0.131 -12.969 -1.178 1 96.75 119 ASN A N 1
ATOM 910 C CA . ASN A 1 119 ? -0.388 -12.703 0.16 1 96.75 119 ASN A CA 1
ATOM 911 C C . ASN A 1 119 ? -1.682 -13.469 0.421 1 96.75 119 ASN A C 1
ATOM 913 O O . ASN A 1 119 ? -2.25 -13.383 1.51 1 96.75 119 ASN A O 1
ATOM 917 N N . ALA A 1 120 ? -2.16 -14.188 -0.539 1 96.94 120 ALA A N 1
ATOM 918 C CA . ALA A 1 120 ? -3.342 -15.016 -0.308 1 96.94 120 ALA A CA 1
ATOM 919 C C . ALA A 1 120 ? -3.008 -16.219 0.577 1 96.94 120 ALA A C 1
ATOM 921 O O . ALA A 1 120 ? -1.89 -16.734 0.535 1 96.94 120 ALA A O 1
ATOM 922 N N . GLY A 1 121 ? -3.998 -16.625 1.336 1 97.5 121 GLY A N 1
ATOM 923 C CA . GLY A 1 121 ? -3.826 -17.875 2.08 1 97.5 121 GLY A CA 1
ATOM 924 C C . GLY A 1 121 ? -3.689 -19.094 1.188 1 97.5 121 GLY A C 1
ATOM 925 O O . GLY A 1 121 ? -4.027 -19.031 0.003 1 97.5 121 GLY A O 1
ATOM 926 N N . ARG A 1 122 ? -3.266 -20.172 1.798 1 98.25 122 ARG A N 1
ATOM 927 C CA . ARG A 1 122 ? -2.92 -21.391 1.071 1 98.25 122 ARG A CA 1
ATOM 928 C C . ARG A 1 122 ? -4.102 -21.891 0.246 1 98.25 122 ARG A C 1
ATOM 930 O O . ARG A 1 122 ? -3.951 -22.203 -0.936 1 98.25 122 ARG A O 1
ATOM 937 N N . ARG A 1 123 ? -5.266 -21.953 0.798 1 98.19 123 ARG A N 1
ATOM 938 C CA . ARG A 1 123 ? -6.434 -22.5 0.123 1 98.19 123 ARG A CA 1
ATOM 939 C C . ARG A 1 123 ? -6.809 -21.656 -1.097 1 98.19 123 ARG A C 1
ATOM 941 O O . ARG A 1 123 ? -7.059 -22.203 -2.174 1 98.19 123 ARG A O 1
ATOM 948 N N . VAL A 1 124 ? -6.805 -20.391 -0.952 1 98.38 124 VAL A N 1
ATOM 949 C CA . VAL A 1 124 ? -7.145 -19.469 -2.039 1 9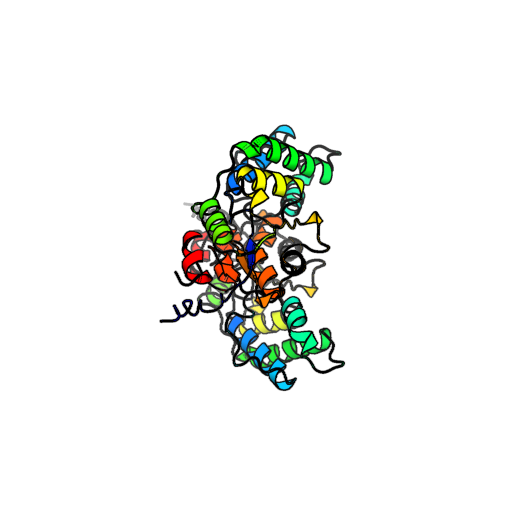8.38 124 VAL A CA 1
ATOM 950 C C . VAL A 1 124 ? -6.066 -19.531 -3.117 1 98.38 124 VAL A C 1
ATOM 952 O O . VAL A 1 124 ? -6.375 -19.594 -4.309 1 98.38 124 VAL A O 1
ATOM 955 N N . LEU A 1 125 ? -4.812 -19.516 -2.705 1 98.5 125 LEU A N 1
ATOM 956 C CA . LEU A 1 125 ? -3.703 -19.578 -3.652 1 98.5 125 LEU A CA 1
ATOM 957 C C . LEU A 1 125 ? -3.775 -20.859 -4.484 1 98.5 125 LEU A C 1
ATOM 959 O O . LEU A 1 125 ? -3.623 -20.812 -5.707 1 98.5 125 LEU A O 1
ATOM 963 N N . ASN A 1 126 ? -4.023 -21.953 -3.824 1 98.44 126 ASN A N 1
ATOM 964 C CA . ASN A 1 126 ? -4.141 -23.219 -4.535 1 98.44 126 ASN A CA 1
ATOM 965 C C . ASN A 1 126 ? -5.266 -23.188 -5.566 1 98.44 126 ASN A C 1
ATOM 967 O O . ASN A 1 126 ? -5.105 -23.672 -6.688 1 98.44 126 ASN A O 1
ATOM 971 N N . ALA A 1 127 ? -6.371 -22.625 -5.223 1 98.31 127 ALA A N 1
ATOM 972 C CA . ALA A 1 127 ? -7.5 -22.516 -6.141 1 98.31 127 ALA A CA 1
ATOM 973 C C . ALA A 1 127 ? -7.141 -21.672 -7.359 1 98.31 127 ALA A C 1
ATOM 975 O O . ALA A 1 127 ? -7.48 -22.016 -8.492 1 98.31 127 ALA A O 1
ATOM 976 N N . ASN A 1 128 ? -6.477 -20.562 -7.113 1 98.5 128 ASN A N 1
ATOM 977 C CA . ASN A 1 128 ? -6.074 -19.688 -8.203 1 98.5 128 ASN A CA 1
ATOM 978 C C . ASN A 1 128 ? -5.09 -20.375 -9.148 1 98.5 128 ASN A C 1
ATOM 980 O O . ASN A 1 128 ? -5.23 -20.281 -10.367 1 98.5 128 ASN A O 1
ATOM 984 N N . ILE A 1 129 ? -4.102 -21.016 -8.586 1 98.5 129 ILE A N 1
ATOM 985 C CA . ILE A 1 129 ? -3.09 -21.719 -9.375 1 98.5 129 ILE A CA 1
ATOM 986 C C . ILE A 1 129 ? -3.75 -22.828 -10.188 1 98.5 129 ILE A C 1
ATOM 988 O O . ILE A 1 129 ? -3.43 -23.031 -11.359 1 98.5 129 ILE A O 1
ATOM 992 N N . ALA A 1 130 ? -4.645 -23.547 -9.57 1 97.31 130 ALA A N 1
ATOM 993 C CA . ALA A 1 130 ? -5.367 -24.609 -10.258 1 97.31 130 ALA A CA 1
ATOM 994 C C . ALA A 1 130 ? -6.176 -24.062 -11.43 1 97.31 130 ALA A C 1
ATOM 996 O O . ALA A 1 130 ? -6.203 -24.641 -12.508 1 97.31 130 ALA A O 1
ATOM 997 N N . ALA A 1 131 ? -6.789 -22.953 -11.227 1 96.19 131 ALA A N 1
ATOM 998 C CA . ALA A 1 131 ? -7.594 -22.312 -12.266 1 96.19 131 ALA A CA 1
ATOM 999 C C . ALA A 1 131 ? -6.734 -21.906 -13.461 1 96.19 131 ALA A C 1
ATOM 1001 O O . ALA A 1 131 ? -7.207 -21.906 -14.602 1 96.19 131 ALA A O 1
ATOM 1002 N N . LEU A 1 132 ? -5.508 -21.641 -13.211 1 97.06 132 LEU A N 1
ATOM 1003 C CA . LEU A 1 132 ? -4.578 -21.219 -14.25 1 97.06 132 LEU A CA 1
ATOM 1004 C C . LEU A 1 132 ? -3.982 -22.422 -14.969 1 97.06 132 LEU A C 1
ATOM 1006 O O . LEU A 1 132 ? -3.475 -22.297 -16.094 1 97.06 132 LEU A O 1
ATOM 1010 N N . GLY A 1 133 ? -3.986 -23.531 -14.328 1 97.25 133 GLY A N 1
ATOM 1011 C CA . GLY A 1 133 ? -3.406 -24.734 -14.891 1 97.25 133 GLY A CA 1
ATOM 1012 C C . GLY A 1 133 ? -1.897 -24.656 -15.039 1 97.25 133 GLY A C 1
ATOM 1013 O O . GLY A 1 133 ? -1.336 -25.156 -16.016 1 97.25 133 GLY A O 1
ATOM 1014 N N . ILE A 1 134 ? -1.229 -24.031 -14.047 1 97.81 134 ILE A N 1
ATOM 1015 C CA . ILE A 1 134 ? 0.191 -23.781 -14.258 1 97.81 134 ILE A CA 1
ATOM 1016 C C . ILE A 1 134 ? 1.002 -24.422 -13.133 1 97.81 134 ILE A C 1
ATOM 1018 O O . ILE A 1 134 ? 2.197 -24.156 -12.992 1 97.81 134 ILE A O 1
ATOM 1022 N N . ARG A 1 135 ? 0.389 -25.234 -12.305 1 97.94 135 ARG A N 1
ATOM 1023 C CA . ARG A 1 135 ? 1.068 -25.766 -11.125 1 97.94 135 ARG A CA 1
ATOM 1024 C C . ARG A 1 135 ? 2.342 -26.5 -11.516 1 97.94 135 ARG A C 1
ATOM 1026 O O . ARG A 1 135 ? 3.377 -26.359 -10.859 1 97.94 135 ARG A O 1
ATOM 1033 N N . ASP A 1 136 ? 2.312 -27.25 -12.586 1 97.94 136 ASP A N 1
ATOM 1034 C CA . ASP A 1 136 ? 3.424 -28.109 -12.992 1 97.94 136 ASP A CA 1
ATOM 1035 C C . ASP A 1 136 ? 4.574 -27.281 -13.555 1 97.94 136 ASP A C 1
ATOM 1037 O O . ASP A 1 136 ? 5.684 -27.797 -13.742 1 97.94 136 ASP A O 1
ATOM 1041 N N . LEU A 1 137 ? 4.363 -26.031 -13.812 1 98.5 137 LEU A N 1
ATOM 1042 C CA . LEU A 1 137 ? 5.379 -25.156 -14.391 1 98.5 137 LEU A CA 1
ATOM 1043 C C . LEU A 1 137 ? 6.094 -24.359 -13.297 1 98.5 137 LEU A C 1
ATOM 1045 O O . LEU A 1 137 ? 7.062 -23.641 -13.578 1 98.5 137 LEU A O 1
ATOM 1049 N N . LEU A 1 138 ? 5.617 -24.516 -12.086 1 98.81 138 LEU A N 1
ATOM 1050 C CA . LEU A 1 138 ? 6.191 -23.812 -10.945 1 98.81 138 LEU A CA 1
ATOM 1051 C C . LEU A 1 138 ? 7 -24.766 -10.07 1 98.81 138 LEU A C 1
ATOM 1053 O O . LEU A 1 138 ? 6.586 -25.906 -9.844 1 98.81 138 LEU A O 1
ATOM 1057 N N . VAL A 1 139 ? 8.125 -24.266 -9.586 1 98.75 139 VAL A N 1
ATOM 1058 C CA . VAL A 1 139 ? 8.898 -25.047 -8.617 1 98.75 139 VAL A CA 1
ATOM 1059 C C . VAL A 1 139 ? 8.117 -25.156 -7.312 1 98.75 139 VAL A C 1
ATOM 1061 O O . VAL A 1 139 ? 8.195 -26.188 -6.625 1 98.75 139 VAL A O 1
ATOM 1064 N N . GLY A 1 140 ? 7.359 -24.094 -6.98 1 98.5 140 GLY A N 1
ATOM 1065 C CA . GLY A 1 140 ? 6.539 -24.047 -5.781 1 98.5 140 GLY A CA 1
ATOM 1066 C C . GLY A 1 140 ? 5.742 -22.766 -5.652 1 98.5 140 GLY A C 1
ATOM 1067 O O . GLY A 1 140 ? 5.629 -22 -6.617 1 98.5 140 GLY A O 1
ATOM 1068 N N . THR A 1 141 ? 5.086 -22.688 -4.527 1 98.75 141 THR A N 1
ATOM 1069 C CA . THR A 1 141 ? 4.289 -21.5 -4.223 1 98.75 141 THR A CA 1
ATOM 1070 C C . THR A 1 141 ? 4.508 -21.062 -2.777 1 98.75 141 THR A C 1
ATOM 1072 O O . THR A 1 141 ? 4.699 -21.891 -1.891 1 98.75 141 THR A O 1
ATOM 1075 N N . ILE A 1 142 ? 4.504 -19.734 -2.576 1 98.88 142 ILE A N 1
ATOM 1076 C CA . ILE A 1 142 ? 4.582 -19.141 -1.249 1 98.88 142 ILE A CA 1
ATOM 1077 C C . ILE A 1 142 ? 3.283 -18.391 -0.939 1 98.88 142 ILE A C 1
ATOM 1079 O O . ILE A 1 142 ? 2.914 -17.453 -1.648 1 98.88 142 ILE A O 1
ATOM 1083 N N . SER A 1 143 ? 2.564 -18.875 0.1 1 98.56 143 SER A N 1
ATOM 1084 C CA . SER A 1 143 ? 1.388 -18.188 0.619 1 98.56 143 SER A CA 1
ATOM 1085 C C . SER A 1 143 ? 1.717 -17.406 1.887 1 98.56 143 SER A C 1
ATOM 1087 O O . SER A 1 143 ? 2.82 -17.516 2.424 1 98.56 143 SER A O 1
ATOM 1089 N N . VAL A 1 144 ? 0.726 -16.609 2.326 1 97.44 144 VAL A N 1
ATOM 1090 C CA . VAL A 1 144 ? 0.916 -15.852 3.557 1 97.44 144 VAL A CA 1
ATOM 1091 C C . VAL A 1 144 ? 1.073 -16.812 4.734 1 97.44 144 VAL A C 1
ATOM 1093 O O . VAL A 1 144 ? 1.673 -16.453 5.754 1 97.44 144 VAL A O 1
ATOM 1096 N N . ASP A 1 145 ? 0.657 -18.062 4.59 1 97.5 145 ASP A N 1
ATOM 1097 C CA . ASP A 1 145 ? 0.729 -19.062 5.648 1 97.5 145 ASP A CA 1
ATOM 1098 C C . ASP A 1 145 ? 2.143 -19.625 5.777 1 97.5 145 ASP A C 1
ATOM 1100 O O . ASP A 1 145 ? 2.459 -20.297 6.754 1 97.5 145 ASP A O 1
ATOM 1104 N N . ASP A 1 146 ? 2.998 -19.328 4.863 1 98.31 146 ASP A N 1
ATOM 1105 C CA . ASP A 1 146 ? 4.344 -19.891 4.824 1 98.31 146 ASP A CA 1
ATOM 1106 C C . ASP A 1 146 ? 5.363 -18.922 5.426 1 98.31 146 ASP A C 1
ATOM 1108 O O . ASP A 1 146 ? 6.559 -19.219 5.461 1 98.31 146 ASP A O 1
ATOM 1112 N N . VAL A 1 147 ? 4.906 -17.75 5.875 1 98.31 147 VAL A N 1
ATOM 1113 C CA . VAL A 1 147 ? 5.836 -16.719 6.328 1 98.31 147 VAL A CA 1
ATOM 1114 C C . VAL A 1 147 ? 5.375 -16.172 7.672 1 98.31 147 VAL A C 1
ATOM 1116 O O . VAL A 1 147 ? 4.215 -16.344 8.062 1 98.31 147 VAL A O 1
ATOM 1119 N N . THR A 1 148 ? 6.289 -15.508 8.375 1 97.62 148 THR A N 1
ATOM 1120 C CA . THR A 1 148 ? 5.965 -14.82 9.617 1 97.62 148 THR A CA 1
ATOM 1121 C C . THR A 1 148 ? 5.246 -13.5 9.328 1 97.62 148 THR A C 1
ATOM 1123 O O . THR A 1 148 ? 4.285 -13.148 10.016 1 97.62 148 THR A O 1
ATOM 1126 N N . GLU A 1 149 ? 5.711 -12.773 8.336 1 95.19 149 GLU A N 1
ATOM 1127 C CA . GLU A 1 149 ? 5.102 -11.531 7.871 1 95.19 149 GLU A CA 1
ATOM 1128 C C . GLU A 1 149 ? 4.902 -11.539 6.359 1 95.19 149 GLU A C 1
ATOM 1130 O O . GLU A 1 149 ? 5.852 -11.75 5.605 1 95.19 149 GLU A O 1
ATOM 1135 N N . GLY A 1 150 ? 3.691 -11.25 5.941 1 96.5 150 GLY A N 1
ATOM 1136 C CA . GLY A 1 150 ? 3.393 -11.18 4.52 1 96.5 150 GLY A CA 1
ATOM 1137 C C . GLY A 1 150 ? 3.854 -9.883 3.875 1 96.5 150 GLY A C 1
ATOM 1138 O O . GLY A 1 150 ? 4.41 -9.016 4.547 1 96.5 150 GLY A O 1
ATOM 1139 N N . LYS A 1 151 ? 3.592 -9.797 2.566 1 96.12 151 LYS A N 1
ATOM 1140 C CA . LYS A 1 151 ? 3.846 -8.539 1.873 1 96.12 151 LYS A CA 1
ATOM 1141 C C . LYS A 1 151 ? 3.156 -7.375 2.578 1 96.12 151 LYS A C 1
ATOM 1143 O O . LYS A 1 151 ? 2.01 -7.5 3.016 1 96.12 151 LYS A O 1
ATOM 1148 N N . PRO A 1 152 ? 3.971 -6.273 2.799 1 93.75 152 PRO A N 1
ATOM 1149 C CA . PRO A 1 152 ? 5.145 -5.777 2.078 1 93.75 152 PRO A CA 1
ATOM 1150 C C . PRO A 1 152 ? 6.461 -6.191 2.736 1 93.75 152 PRO A C 1
ATOM 1152 O O . PRO A 1 152 ? 7.527 -5.715 2.342 1 93.75 152 PRO A O 1
ATOM 1155 N N . ALA A 1 153 ? 6.383 -7.027 3.748 1 95.25 153 ALA A N 1
ATOM 1156 C CA . ALA A 1 153 ? 7.637 -7.566 4.27 1 95.25 153 ALA A CA 1
ATOM 1157 C C . ALA A 1 153 ? 8.383 -8.352 3.197 1 95.25 153 ALA A C 1
ATOM 1159 O O . ALA A 1 153 ? 7.762 -8.984 2.338 1 95.25 153 ALA A O 1
ATOM 1160 N N . PRO A 1 154 ? 9.719 -8.352 3.252 1 97.44 154 PRO A N 1
ATOM 1161 C CA . PRO A 1 154 ? 10.508 -8.984 2.191 1 97.44 154 PRO A CA 1
ATOM 1162 C C . PRO A 1 154 ? 10.516 -10.508 2.293 1 97.44 154 PRO A C 1
ATOM 1164 O O . PRO A 1 154 ? 10.922 -11.195 1.35 1 97.44 154 PRO A O 1
ATOM 1167 N N . GLU A 1 155 ? 10.07 -11.023 3.389 1 98.19 155 GLU A N 1
ATOM 1168 C CA . GLU A 1 155 ? 10.234 -12.438 3.705 1 98.19 155 GLU A CA 1
ATOM 1169 C C . GLU A 1 155 ? 9.641 -13.32 2.611 1 98.19 155 GLU A C 1
ATOM 1171 O O . GLU A 1 155 ? 10.266 -14.289 2.18 1 98.19 155 GLU A O 1
ATOM 1176 N N . PRO A 1 156 ? 8.453 -13.023 2.109 1 98.75 156 PRO A N 1
ATOM 1177 C CA . PRO A 1 156 ? 7.871 -13.898 1.094 1 98.75 156 PRO A CA 1
ATOM 1178 C C . PRO A 1 156 ? 8.75 -14.039 -0.147 1 98.75 156 PRO A C 1
ATOM 1180 O O . PRO A 1 156 ? 8.961 -15.148 -0.643 1 98.75 156 PRO A O 1
ATOM 1183 N N . TYR A 1 157 ? 9.297 -12.953 -0.561 1 98.81 157 TYR A N 1
ATOM 1184 C CA . TYR A 1 157 ? 10.094 -12.992 -1.783 1 98.81 157 TYR A CA 1
ATOM 1185 C C . TYR A 1 157 ? 11.461 -13.609 -1.527 1 98.81 157 TYR A C 1
ATOM 1187 O O . TYR A 1 157 ? 12.016 -14.289 -2.395 1 98.81 157 TYR A O 1
ATOM 1195 N N . ARG A 1 158 ? 12.047 -13.383 -0.365 1 98.56 158 ARG A N 1
ATOM 1196 C CA . ARG A 1 158 ? 13.289 -14.062 -0.009 1 98.56 158 ARG A CA 1
ATOM 1197 C C . ARG A 1 158 ? 13.094 -15.578 0.024 1 98.56 158 ARG A C 1
ATOM 1199 O O . ARG A 1 158 ? 13.938 -16.328 -0.477 1 98.56 158 ARG A O 1
ATOM 1206 N N . LYS A 1 159 ? 12 -15.984 0.575 1 98.75 159 LYS A N 1
ATOM 1207 C CA . LYS A 1 159 ? 11.68 -17.406 0.596 1 98.75 159 LYS A CA 1
ATOM 1208 C C . LYS A 1 159 ? 11.461 -17.953 -0.816 1 98.75 159 LYS A C 1
ATOM 1210 O O . LYS A 1 159 ? 11.836 -19.078 -1.121 1 98.75 159 LYS A O 1
ATOM 1215 N N . GLY A 1 160 ? 10.812 -17.141 -1.632 1 98.81 160 GLY A N 1
ATOM 1216 C CA . GLY A 1 160 ? 10.641 -17.531 -3.023 1 98.81 160 GLY A CA 1
ATOM 1217 C C . GLY A 1 160 ? 11.961 -17.766 -3.74 1 98.81 160 GLY A C 1
ATOM 1218 O O . GLY A 1 160 ? 12.117 -18.781 -4.43 1 98.81 160 GLY A O 1
ATOM 1219 N N . ALA A 1 161 ? 12.883 -16.891 -3.547 1 98.62 161 ALA A N 1
ATOM 1220 C CA . ALA A 1 161 ? 14.203 -17.047 -4.152 1 98.62 161 ALA A CA 1
ATOM 1221 C C . ALA A 1 161 ? 14.898 -18.297 -3.615 1 98.62 161 ALA A C 1
ATOM 1223 O O . ALA A 1 161 ? 15.508 -19.047 -4.379 1 98.62 161 ALA A O 1
ATOM 1224 N N . ALA A 1 162 ? 14.812 -18.469 -2.33 1 98.69 162 ALA A N 1
ATOM 1225 C CA . ALA A 1 162 ? 15.414 -19.641 -1.702 1 98.69 162 ALA A CA 1
ATOM 1226 C C . ALA A 1 162 ? 14.836 -20.922 -2.277 1 98.69 162 ALA A C 1
ATOM 1228 O O . ALA A 1 162 ? 15.57 -21.891 -2.523 1 98.69 162 ALA A O 1
ATOM 1229 N N . LEU A 1 163 ? 13.562 -20.969 -2.461 1 98.5 163 LEU A N 1
ATOM 1230 C CA . LEU A 1 163 ? 12.891 -22.125 -3.029 1 98.5 163 LEU A CA 1
ATOM 1231 C C . LEU A 1 163 ? 13.422 -22.438 -4.426 1 98.5 163 LEU A C 1
ATOM 1233 O O . LEU A 1 163 ? 13.484 -23.594 -4.832 1 98.5 163 LEU A O 1
ATOM 1237 N N . LEU A 1 164 ? 13.773 -21.422 -5.121 1 98.62 164 LEU A N 1
ATOM 1238 C CA . LEU A 1 164 ? 14.312 -21.562 -6.469 1 98.62 164 LEU A CA 1
ATOM 1239 C C . LEU A 1 164 ? 15.797 -21.906 -6.426 1 98.62 164 LEU A C 1
ATOM 1241 O O . LEU A 1 164 ? 16.406 -22.172 -7.465 1 98.62 164 LEU A O 1
ATOM 1245 N N . ASP A 1 165 ? 16.359 -21.906 -5.242 1 98.31 165 ASP A N 1
ATOM 1246 C CA . ASP A 1 165 ? 17.797 -22.062 -5.066 1 98.31 165 ASP A CA 1
ATOM 1247 C C . ASP A 1 165 ? 18.562 -21.016 -5.855 1 98.31 165 ASP A C 1
ATOM 1249 O O . ASP A 1 165 ? 19.516 -21.344 -6.578 1 98.31 165 ASP A O 1
ATOM 1253 N N . LEU A 1 166 ? 18.094 -19.766 -5.809 1 98.19 166 LEU A N 1
ATOM 1254 C CA . LEU A 1 166 ? 18.703 -18.609 -6.465 1 98.19 166 LEU A CA 1
ATOM 1255 C C . LEU A 1 166 ? 18.891 -17.453 -5.484 1 98.19 166 LEU A C 1
ATOM 1257 O O . LEU A 1 166 ? 18.219 -17.406 -4.449 1 98.19 166 LEU A O 1
ATOM 1261 N N . THR A 1 167 ? 19.812 -16.531 -5.801 1 97.06 167 THR A N 1
ATOM 1262 C CA . THR A 1 167 ? 19.906 -15.289 -5.051 1 97.06 167 THR A CA 1
ATOM 1263 C C . THR A 1 167 ? 18.797 -14.32 -5.48 1 97.06 167 THR A C 1
ATOM 1265 O O . THR A 1 167 ? 18.266 -14.438 -6.582 1 97.06 167 THR A O 1
ATOM 1268 N N . VAL A 1 168 ? 18.469 -13.414 -4.648 1 96.75 168 VAL A N 1
ATOM 1269 C CA . VAL A 1 168 ? 17.406 -12.461 -4.945 1 96.75 168 VAL A CA 1
ATOM 1270 C C . VAL A 1 168 ? 17.781 -11.648 -6.188 1 96.75 168 VAL A C 1
ATOM 1272 O O . VAL A 1 168 ? 16.906 -11.211 -6.93 1 96.75 168 VAL A O 1
ATOM 1275 N N . ARG A 1 169 ? 19.016 -11.469 -6.465 1 93.94 169 ARG A N 1
ATOM 1276 C CA . ARG A 1 169 ? 19.469 -10.672 -7.605 1 93.94 169 ARG A CA 1
ATOM 1277 C C . ARG A 1 169 ? 19.234 -11.414 -8.914 1 93.94 169 ARG A C 1
ATOM 1279 O O . ARG A 1 169 ? 19.188 -10.797 -9.984 1 93.94 169 ARG A O 1
ATOM 1286 N N . GLU A 1 170 ? 19.062 -12.688 -8.836 1 97 170 GLU A N 1
ATOM 1287 C CA . GLU A 1 170 ? 18.891 -13.531 -10.016 1 97 170 GLU A CA 1
ATOM 1288 C C . GLU A 1 170 ? 17.406 -13.727 -10.336 1 97 170 GLU A C 1
ATOM 1290 O O . GLU A 1 170 ? 17.062 -14.305 -11.367 1 97 170 GLU A O 1
ATOM 1295 N N . VAL A 1 171 ? 16.547 -13.258 -9.477 1 98.06 171 VAL A N 1
ATOM 1296 C CA . VAL A 1 171 ? 15.117 -13.5 -9.625 1 98.06 171 VAL A CA 1
ATOM 1297 C C . VAL A 1 171 ? 14.406 -12.18 -9.914 1 98.06 171 VAL A C 1
ATOM 1299 O O . VAL A 1 171 ? 14.664 -11.172 -9.266 1 98.06 171 VAL A O 1
ATOM 1302 N N . LEU A 1 172 ? 13.555 -12.148 -10.945 1 98.38 172 LEU A N 1
ATOM 1303 C CA . LEU A 1 172 ? 12.688 -11.016 -11.242 1 98.38 172 LEU A CA 1
ATOM 1304 C C . LEU A 1 172 ? 11.297 -11.219 -10.633 1 98.38 172 LEU A C 1
ATOM 1306 O O . LEU A 1 172 ? 10.656 -12.242 -10.891 1 98.38 172 LEU A O 1
ATOM 1310 N N . ALA A 1 173 ? 10.93 -10.289 -9.805 1 98.75 173 ALA A N 1
ATOM 1311 C CA . ALA A 1 173 ? 9.555 -10.305 -9.32 1 98.75 173 ALA A CA 1
ATOM 1312 C C . ALA A 1 173 ? 8.617 -9.617 -10.305 1 98.75 173 ALA A C 1
ATOM 1314 O O . ALA A 1 173 ? 9.039 -8.719 -11.047 1 98.75 173 ALA A O 1
ATOM 1315 N N . VAL A 1 174 ? 7.332 -10.031 -10.359 1 98.81 174 VAL A N 1
ATOM 1316 C CA . VAL A 1 174 ? 6.309 -9.398 -11.18 1 98.81 174 VAL A CA 1
ATOM 1317 C C . VAL A 1 174 ? 5.102 -9.031 -10.312 1 98.81 174 VAL A C 1
ATOM 1319 O O . VAL A 1 174 ? 4.488 -9.906 -9.703 1 98.81 174 VAL A O 1
ATOM 1322 N N . GLU A 1 175 ? 4.777 -7.797 -10.258 1 98.12 175 GLU A N 1
ATOM 1323 C CA . GLU A 1 175 ? 3.771 -7.305 -9.32 1 98.12 175 GLU A CA 1
ATOM 1324 C C . GLU A 1 175 ? 2.834 -6.305 -9.992 1 98.12 175 GLU A C 1
ATOM 1326 O O . GLU A 1 175 ? 3.271 -5.48 -10.797 1 98.12 175 GLU A O 1
ATOM 1331 N N . ASP A 1 176 ? 1.565 -6.34 -9.555 1 96.12 176 ASP A N 1
ATOM 1332 C CA . ASP A 1 176 ? 0.6 -5.328 -9.977 1 96.12 176 ASP A CA 1
ATOM 1333 C C . ASP A 1 176 ? 0.264 -4.379 -8.836 1 96.12 176 ASP A C 1
ATOM 1335 O O . ASP A 1 176 ? -0.398 -3.357 -9.039 1 96.12 176 ASP A O 1
ATOM 1339 N N . SER A 1 177 ? 0.713 -4.695 -7.676 1 93.25 177 SER A N 1
ATOM 1340 C CA . SER A 1 177 ? 0.375 -3.895 -6.504 1 93.25 177 SER A CA 1
ATOM 1341 C C . SER A 1 177 ? 1.616 -3.242 -5.902 1 93.25 177 SER A C 1
ATOM 1343 O O . SER A 1 177 ? 2.713 -3.801 -5.973 1 93.25 177 SER A O 1
ATOM 1345 N N . GLY A 1 178 ? 1.424 -2.078 -5.281 1 92.31 178 GLY A N 1
ATOM 1346 C CA . GLY A 1 178 ? 2.508 -1.438 -4.555 1 92.31 178 GLY A CA 1
ATOM 1347 C C . GLY A 1 178 ? 3.01 -2.262 -3.383 1 92.31 178 GLY A C 1
ATOM 1348 O O . GLY A 1 178 ? 4.215 -2.32 -3.131 1 92.31 178 GLY A O 1
ATOM 1349 N N . THR A 1 179 ? 2.09 -2.846 -2.684 1 92.38 179 THR A N 1
ATOM 1350 C CA . THR A 1 179 ? 2.424 -3.686 -1.538 1 92.38 179 THR A CA 1
ATOM 1351 C C . THR A 1 179 ? 3.4 -4.789 -1.943 1 92.38 179 THR A C 1
ATOM 1353 O O . THR A 1 179 ? 4.434 -4.977 -1.299 1 92.38 179 THR A O 1
ATOM 1356 N N . GLY A 1 180 ? 3.115 -5.43 -2.979 1 96.38 180 GLY A N 1
ATOM 1357 C CA . GLY A 1 180 ? 3.982 -6.5 -3.443 1 96.38 180 GLY A CA 1
ATOM 1358 C C . GLY A 1 180 ? 5.301 -5.996 -4 1 96.38 180 GLY A C 1
ATOM 1359 O O . GLY A 1 180 ? 6.348 -6.605 -3.773 1 96.38 180 GLY A O 1
ATOM 1360 N N . ALA A 1 181 ? 5.23 -4.934 -4.77 1 96.62 181 ALA A N 1
ATOM 1361 C CA . ALA A 1 181 ? 6.445 -4.363 -5.348 1 96.62 181 ALA A CA 1
ATOM 1362 C C . ALA A 1 181 ? 7.414 -3.92 -4.254 1 96.62 181 ALA A C 1
ATOM 1364 O O . ALA A 1 181 ? 8.625 -4.141 -4.363 1 96.62 181 ALA A O 1
ATOM 1365 N N . ARG A 1 182 ? 6.879 -3.379 -3.219 1 95 182 ARG A N 1
ATOM 1366 C CA . ARG A 1 182 ? 7.703 -2.967 -2.086 1 95 182 ARG A CA 1
ATOM 1367 C C . ARG A 1 182 ? 8.375 -4.172 -1.432 1 95 182 ARG A C 1
ATOM 1369 O O . ARG A 1 182 ? 9.547 -4.109 -1.062 1 95 182 ARG A O 1
ATOM 1376 N N . ALA A 1 183 ? 7.613 -5.215 -1.29 1 96.94 183 ALA A N 1
ATOM 1377 C CA . ALA A 1 183 ? 8.141 -6.438 -0.694 1 96.94 183 ALA A CA 1
ATOM 1378 C C . ALA A 1 183 ? 9.32 -6.977 -1.5 1 96.94 183 ALA A C 1
ATOM 1380 O O . ALA A 1 183 ? 10.352 -7.34 -0.933 1 96.94 183 ALA A O 1
ATOM 1381 N N . ALA A 1 184 ? 9.164 -6.992 -2.779 1 97.88 184 ALA A N 1
ATOM 1382 C CA . ALA A 1 184 ? 10.211 -7.496 -3.666 1 97.88 184 ALA A CA 1
ATOM 1383 C C . ALA A 1 184 ? 11.461 -6.621 -3.602 1 97.88 184 ALA A C 1
ATOM 1385 O O . ALA A 1 184 ? 12.578 -7.125 -3.469 1 97.88 184 ALA A O 1
ATOM 1386 N N . LYS A 1 185 ? 11.273 -5.332 -3.654 1 96.19 185 LYS A N 1
ATOM 1387 C CA . LYS A 1 185 ? 12.391 -4.395 -3.584 1 96.19 185 LYS A CA 1
ATOM 1388 C C . LYS A 1 185 ? 13.125 -4.508 -2.248 1 96.19 185 LYS A C 1
ATOM 1390 O O . LYS A 1 185 ? 14.352 -4.508 -2.205 1 96.19 185 LYS A O 1
ATOM 1395 N N . ALA A 1 186 ? 12.328 -4.605 -1.241 1 95.19 186 ALA A N 1
ATOM 1396 C CA . ALA A 1 186 ? 12.914 -4.742 0.09 1 95.19 186 ALA A CA 1
ATOM 1397 C C . ALA A 1 186 ? 13.711 -6.035 0.208 1 95.19 186 ALA A C 1
ATOM 1399 O O . ALA A 1 186 ? 14.672 -6.113 0.981 1 95.19 186 ALA A O 1
ATOM 1400 N N . ALA A 1 187 ? 13.336 -7.023 -0.518 1 96.5 187 ALA A N 1
ATOM 1401 C CA . ALA A 1 187 ? 14.039 -8.297 -0.531 1 96.5 187 ALA A CA 1
ATOM 1402 C C . ALA A 1 187 ? 15.344 -8.203 -1.325 1 96.5 187 ALA A C 1
ATOM 1404 O O . ALA A 1 187 ? 16.172 -9.109 -1.281 1 96.5 187 ALA A O 1
ATOM 1405 N N . GLY A 1 188 ? 15.469 -7.086 -2.074 1 93.25 188 GLY A N 1
ATOM 1406 C CA . GLY A 1 188 ? 16.656 -6.906 -2.904 1 93.25 188 GLY A CA 1
ATOM 1407 C C . GLY A 1 188 ? 16.453 -7.391 -4.328 1 93.25 188 GLY A C 1
ATOM 1408 O O . GLY A 1 188 ? 17.422 -7.543 -5.074 1 93.25 188 GLY A O 1
ATOM 1409 N N . MET A 1 189 ? 15.211 -7.566 -4.73 1 95.69 189 MET A N 1
ATOM 1410 C CA . MET A 1 189 ? 14.891 -8.055 -6.066 1 95.69 189 MET A CA 1
ATOM 1411 C C . MET A 1 189 ? 14.602 -6.895 -7.016 1 95.69 189 MET A C 1
ATOM 1413 O O . MET A 1 189 ? 14.188 -5.82 -6.582 1 95.69 189 MET A O 1
ATOM 1417 N N . GLN A 1 190 ? 14.93 -7.121 -8.273 1 94.81 190 GLN A N 1
ATOM 1418 C CA . GLN A 1 190 ? 14.289 -6.293 -9.289 1 94.81 190 GLN A CA 1
ATOM 141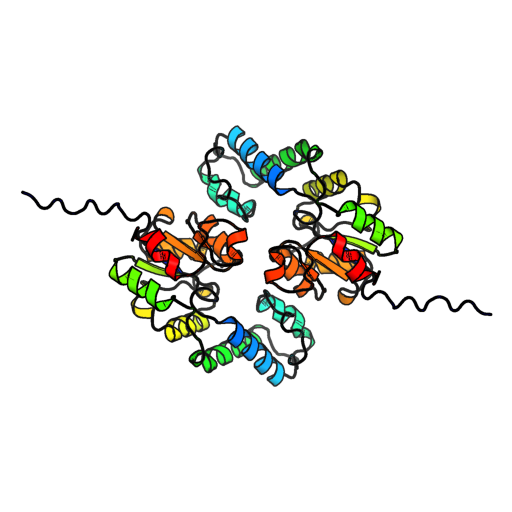9 C C . GLN A 1 190 ? 12.836 -6.699 -9.492 1 94.81 190 GLN A C 1
ATOM 1421 O O . GLN A 1 190 ? 12.477 -7.863 -9.297 1 94.81 190 GLN A O 1
ATOM 1426 N N . VAL A 1 191 ? 12.039 -5.727 -9.875 1 97.62 191 VAL A N 1
ATOM 1427 C CA . VAL A 1 191 ? 10.609 -6 -9.977 1 97.62 191 VAL A CA 1
ATOM 1428 C C . VAL A 1 191 ? 10.062 -5.395 -11.266 1 97.62 191 VAL A C 1
ATOM 1430 O O . VAL A 1 191 ? 10.289 -4.215 -11.555 1 97.62 191 VAL A O 1
ATOM 1433 N N . ALA A 1 192 ? 9.445 -6.246 -12.086 1 98 192 ALA A N 1
ATOM 1434 C CA . ALA A 1 192 ? 8.586 -5.758 -13.164 1 98 192 ALA A CA 1
ATOM 1435 C C . ALA A 1 192 ? 7.227 -5.332 -12.625 1 98 192 ALA A C 1
ATOM 1437 O O . ALA A 1 192 ? 6.539 -6.113 -11.969 1 98 192 ALA A O 1
ATOM 1438 N N . THR A 1 193 ? 6.848 -4.098 -12.922 1 97.5 193 THR A N 1
ATOM 1439 C CA . THR A 1 193 ? 5.652 -3.539 -12.297 1 97.5 193 THR A CA 1
ATOM 1440 C C . THR A 1 193 ? 4.562 -3.301 -13.344 1 97.5 193 THR A C 1
ATOM 1442 O O . THR A 1 193 ? 4.836 -2.795 -14.43 1 97.5 193 THR A O 1
ATOM 1445 N N . LEU A 1 194 ? 3.377 -3.727 -12.953 1 95.88 194 LEU A N 1
ATOM 1446 C CA . LEU A 1 194 ? 2.164 -3.506 -13.727 1 95.88 194 LEU A CA 1
ATOM 1447 C C . LEU A 1 194 ? 1.239 -2.516 -13.023 1 95.88 194 LEU A C 1
ATOM 1449 O O . LEU A 1 194 ? 1.108 -2.547 -11.797 1 95.88 194 LEU A O 1
ATOM 1453 N N . GLY A 1 195 ? 0.676 -1.64 -13.797 1 91.62 195 GLY A N 1
ATOM 1454 C CA . GLY A 1 195 ? -0.366 -0.779 -13.258 1 91.62 195 GLY A CA 1
ATOM 1455 C C . GLY A 1 195 ? 0.094 0.048 -12.07 1 91.62 195 GLY A C 1
ATOM 1456 O O . GLY A 1 195 ? 1.121 0.727 -12.148 1 91.62 195 GLY A O 1
ATOM 1457 N N . VAL A 1 196 ? -0.617 -0.028 -10.984 1 87.75 196 VAL A N 1
ATOM 1458 C CA . VAL A 1 196 ? -0.437 0.836 -9.828 1 87.75 196 VAL A CA 1
ATOM 1459 C C . VAL A 1 196 ? 0.925 0.57 -9.188 1 87.75 196 VAL A C 1
ATOM 1461 O O . VAL A 1 196 ? 1.495 1.448 -8.539 1 87.75 196 VAL A O 1
ATOM 1464 N N . ALA A 1 197 ? 1.409 -0.575 -9.406 1 90.81 197 ALA A N 1
ATOM 1465 C CA . ALA A 1 197 ? 2.699 -0.928 -8.82 1 90.81 197 ALA A CA 1
ATOM 1466 C C . ALA A 1 197 ? 3.812 -0.043 -9.375 1 90.81 197 ALA A C 1
ATOM 1468 O O . ALA A 1 197 ? 4.887 0.06 -8.773 1 90.81 197 ALA A O 1
ATOM 1469 N N . GLN A 1 198 ? 3.625 0.561 -10.43 1 91.06 198 GLN A N 1
ATOM 1470 C CA . GLN A 1 198 ? 4.641 1.387 -11.07 1 91.06 198 GLN A CA 1
ATOM 1471 C C . GLN A 1 198 ? 4.969 2.615 -10.227 1 91.06 198 GLN A C 1
ATOM 1473 O O . GLN A 1 198 ? 6.023 3.23 -10.398 1 91.06 198 GLN A O 1
ATOM 1478 N N . SER A 1 199 ? 4.066 2.896 -9.336 1 87.31 199 SER A N 1
ATOM 1479 C CA . SER A 1 199 ? 4.266 4.059 -8.477 1 87.31 199 SER A CA 1
ATOM 1480 C C . SER A 1 199 ? 5.43 3.84 -7.516 1 87.31 199 SER A C 1
ATOM 1482 O O . SER A 1 199 ? 5.941 4.793 -6.926 1 87.31 199 SER A O 1
ATOM 1484 N N . VAL A 1 200 ? 5.867 2.613 -7.367 1 90.38 200 VAL A N 1
ATOM 1485 C CA . VAL A 1 200 ? 6.949 2.328 -6.43 1 90.38 200 VAL A CA 1
ATOM 1486 C C . VAL A 1 200 ? 8.25 2.105 -7.191 1 90.38 200 VAL A C 1
ATOM 1488 O O . VAL A 1 200 ? 9.281 1.785 -6.598 1 90.38 200 VAL A O 1
ATOM 1491 N N . GLY A 1 201 ? 8.188 2.246 -8.477 1 91.25 201 GLY A N 1
ATOM 1492 C CA . GLY A 1 201 ? 9.359 2.064 -9.312 1 91.25 201 GLY A CA 1
ATOM 1493 C C . GLY A 1 201 ? 9.492 0.653 -9.852 1 91.25 201 GLY A C 1
ATOM 1494 O O . GLY A 1 201 ? 8.508 -0.078 -9.953 1 91.25 201 GLY A O 1
ATOM 1495 N N . GLY A 1 202 ? 10.742 0.357 -10.305 1 93.94 202 GLY A N 1
ATOM 1496 C CA . GLY A 1 202 ? 11.016 -0.919 -10.945 1 93.94 202 GLY A CA 1
ATOM 1497 C C . GLY A 1 202 ? 11.031 -0.835 -12.461 1 93.94 202 GLY A C 1
ATOM 1498 O O . GLY A 1 202 ? 11.312 0.222 -13.031 1 93.94 202 GLY A O 1
ATOM 1499 N N . LEU A 1 203 ? 10.859 -1.99 -13.086 1 94.94 203 LEU A N 1
ATOM 1500 C CA . LEU A 1 203 ? 10.805 -2.084 -14.539 1 94.94 203 LEU A CA 1
ATOM 1501 C C . LEU A 1 203 ? 9.359 -2.074 -15.023 1 94.94 203 LEU A C 1
ATOM 1503 O O . LEU A 1 203 ? 8.688 -3.109 -15.008 1 94.94 203 LEU A O 1
ATOM 1507 N N . PRO A 1 204 ? 8.938 -0.927 -15.461 1 95.25 204 PRO A N 1
ATOM 1508 C CA . PRO A 1 204 ? 7.527 -0.867 -15.859 1 95.25 204 PRO A CA 1
ATOM 1509 C C . PRO A 1 204 ? 7.238 -1.658 -17.125 1 95.25 204 PRO A C 1
ATOM 1511 O O . PRO A 1 204 ? 8.008 -1.589 -18.094 1 95.25 204 PRO A O 1
ATOM 1514 N N . ILE A 1 205 ? 6.164 -2.412 -17.094 1 96.06 205 ILE A N 1
ATOM 1515 C CA . ILE A 1 205 ? 5.668 -3.1 -18.281 1 96.06 205 ILE A CA 1
ATOM 1516 C C . ILE A 1 205 ? 4.188 -2.787 -18.469 1 96.06 205 ILE A C 1
ATOM 1518 O O . ILE A 1 205 ? 3.459 -2.562 -17.5 1 96.06 205 ILE A O 1
ATOM 1522 N N . ALA A 1 206 ? 3.748 -2.805 -19.688 1 95.25 206 ALA A N 1
ATOM 1523 C CA . ALA A 1 206 ? 2.348 -2.512 -19.984 1 95.25 206 ALA A CA 1
ATOM 1524 C C . ALA A 1 206 ? 1.486 -3.764 -19.859 1 95.25 206 ALA A C 1
ATOM 1526 O O . ALA A 1 206 ? 0.333 -3.691 -19.422 1 95.25 206 ALA A O 1
ATOM 1527 N N . LYS A 1 207 ? 2.043 -4.832 -20.266 1 96.94 207 LYS A N 1
ATOM 1528 C CA . LYS A 1 207 ? 1.356 -6.121 -20.234 1 96.94 207 LYS A CA 1
ATOM 1529 C C . LYS A 1 207 ? 2.342 -7.266 -20 1 96.94 207 LYS A C 1
ATOM 1531 O O . LYS A 1 207 ? 3.545 -7.105 -20.219 1 96.94 207 LYS A O 1
ATOM 1536 N N . LEU A 1 208 ? 1.859 -8.414 -19.562 1 97.88 208 LEU A N 1
ATOM 1537 C CA . LEU A 1 208 ? 2.703 -9.562 -19.234 1 97.88 208 LEU A CA 1
ATOM 1538 C C . LEU A 1 208 ? 3.482 -10.031 -20.469 1 97.88 208 LEU A C 1
ATOM 1540 O O . LEU A 1 208 ? 4.617 -10.492 -20.344 1 97.88 208 LEU A O 1
ATOM 1544 N N . ASP A 1 209 ? 2.916 -9.812 -21.609 1 96.44 209 ASP A N 1
ATOM 1545 C CA . ASP A 1 209 ? 3.537 -10.242 -22.859 1 96.44 209 ASP A CA 1
ATOM 1546 C C . ASP A 1 209 ? 4.809 -9.445 -23.141 1 96.44 209 ASP A C 1
ATOM 1548 O O . ASP A 1 209 ? 5.59 -9.805 -24.016 1 96.44 209 ASP A O 1
ATOM 1552 N N . ASP A 1 210 ? 5.043 -8.406 -22.453 1 95.88 210 ASP A N 1
ATOM 1553 C CA . ASP A 1 210 ? 6.258 -7.613 -22.609 1 95.88 210 ASP A CA 1
ATOM 1554 C C . ASP A 1 210 ? 7.445 -8.273 -21.922 1 95.88 210 ASP A C 1
ATOM 1556 O O . ASP A 1 210 ? 8.602 -7.922 -22.172 1 95.88 210 ASP A O 1
ATOM 1560 N N . LEU A 1 211 ? 7.215 -9.242 -21.047 1 96.56 211 LEU A N 1
ATOM 1561 C CA . LEU A 1 211 ? 8.234 -9.789 -20.156 1 96.56 211 LEU A CA 1
ATOM 1562 C C . LEU A 1 211 ? 9.273 -10.586 -20.938 1 96.56 211 LEU A C 1
ATOM 1564 O O . LEU A 1 211 ? 10.469 -10.492 -20.656 1 96.56 211 LEU A O 1
ATOM 1568 N N . PRO A 1 212 ? 8.875 -11.344 -21.922 1 95.06 212 PRO A N 1
ATOM 1569 C CA . PRO A 1 212 ? 9.883 -12.156 -22.609 1 95.06 212 PRO A CA 1
ATOM 1570 C C . PRO A 1 212 ? 10.969 -11.312 -23.266 1 95.06 212 PRO A C 1
ATOM 1572 O O . PRO A 1 212 ? 12.148 -11.664 -23.203 1 95.06 212 PRO A O 1
ATOM 1575 N N . ALA A 1 213 ? 10.594 -10.227 -23.828 1 91.88 213 ALA A N 1
ATOM 1576 C CA . ALA A 1 213 ? 11.602 -9.344 -24.422 1 91.88 213 ALA A CA 1
ATOM 1577 C C . ALA A 1 213 ? 12.531 -8.789 -23.344 1 91.88 213 ALA A C 1
ATOM 1579 O O . ALA A 1 213 ? 13.742 -8.672 -23.562 1 91.88 213 ALA A O 1
ATOM 1580 N N . LEU A 1 214 ? 11.977 -8.484 -22.219 1 90.69 214 LEU A N 1
ATOM 1581 C CA . LEU A 1 214 ? 12.727 -7.914 -21.109 1 90.69 214 LEU A CA 1
ATOM 1582 C C . LEU A 1 214 ? 13.664 -8.945 -20.5 1 90.69 214 LEU A C 1
ATOM 1584 O O . LEU A 1 214 ? 14.781 -8.609 -20.078 1 90.69 214 LEU A O 1
ATOM 1588 N N . VAL A 1 215 ? 13.258 -10.203 -20.438 1 94.06 215 VAL A N 1
ATOM 1589 C CA . VAL A 1 215 ? 13.953 -11.227 -19.672 1 94.06 215 VAL A CA 1
ATOM 1590 C C . VAL A 1 215 ? 14.852 -12.047 -20.578 1 94.06 215 VAL A C 1
ATOM 1592 O O . VAL A 1 215 ? 15.984 -12.383 -20.219 1 94.06 215 VAL A O 1
ATOM 1595 N N . LEU A 1 216 ? 14.414 -12.297 -21.797 1 89.75 216 LEU A N 1
ATOM 1596 C CA . LEU A 1 216 ? 15.086 -13.234 -22.688 1 89.75 216 LEU A CA 1
ATOM 1597 C C . LEU A 1 216 ? 15.82 -12.492 -23.797 1 89.75 216 LEU A C 1
ATOM 1599 O O . LEU A 1 216 ? 16.672 -13.062 -24.484 1 89.75 216 LEU A O 1
ATOM 1603 N N . GLY A 1 217 ? 15.672 -11.125 -23.938 1 82.5 217 GLY A N 1
ATOM 1604 C CA . GLY A 1 217 ? 16.281 -10.375 -25.016 1 82.5 217 GLY A CA 1
ATOM 1605 C C . GLY A 1 217 ? 15.664 -10.648 -26.375 1 82.5 217 GLY A C 1
ATOM 1606 O O . GLY A 1 217 ? 16.234 -10.297 -27.406 1 82.5 217 GLY A O 1
ATOM 1607 N N . ARG A 1 218 ? 14.664 -11.438 -26.516 1 69.5 218 ARG A N 1
ATOM 1608 C CA . ARG A 1 218 ? 14.055 -11.773 -27.797 1 69.5 218 ARG A CA 1
ATOM 1609 C C . ARG A 1 218 ? 12.539 -11.891 -27.672 1 69.5 218 ARG A C 1
ATOM 1611 O O . ARG A 1 218 ? 12.023 -12.195 -26.594 1 69.5 218 ARG A O 1
ATOM 1618 N N . MET B 1 1 ? -40.344 41.719 3.648 1 32.34 1 MET B N 1
ATOM 1619 C CA . MET B 1 1 ? -39.625 40.938 2.658 1 32.34 1 MET B CA 1
ATOM 1620 C C . MET B 1 1 ? -38.469 40.156 3.312 1 32.34 1 MET B C 1
ATOM 1622 O O . MET B 1 1 ? -37.438 40.75 3.668 1 32.34 1 MET B O 1
ATOM 1626 N N . THR B 1 2 ? -38.719 39.125 4.113 1 37.75 2 THR B N 1
ATOM 1627 C CA . THR B 1 2 ? -37.781 38.375 4.949 1 37.75 2 THR B CA 1
ATOM 1628 C C . THR B 1 2 ? -36.719 37.719 4.094 1 37.75 2 THR B C 1
ATOM 1630 O O . THR B 1 2 ? -37.031 37.094 3.086 1 37.75 2 THR B O 1
ATOM 1633 N N . SER B 1 3 ? -35.562 38.375 3.887 1 37.47 3 SER B N 1
ATOM 1634 C CA . SER B 1 3 ? -34.438 37.844 3.166 1 37.47 3 SER B CA 1
ATOM 1635 C C . SER B 1 3 ? -34.219 36.344 3.502 1 37.47 3 SER B C 1
ATOM 1637 O O . SER B 1 3 ? -34 36 4.664 1 37.47 3 SER B O 1
ATOM 1639 N N . GLN B 1 4 ? -34.969 35.469 2.852 1 36.09 4 GLN B N 1
ATOM 1640 C CA . GLN B 1 4 ? -34.719 34.031 2.979 1 36.09 4 GLN B CA 1
ATOM 1641 C C . GLN B 1 4 ? -33.219 33.719 2.93 1 36.09 4 GLN B C 1
ATOM 1643 O O . GLN B 1 4 ? -32.531 34.156 1.994 1 36.09 4 GLN B O 1
ATOM 1648 N N . THR B 1 5 ? -32.594 33.688 4.074 1 41.97 5 THR B N 1
ATOM 1649 C CA . THR B 1 5 ? -31.234 33.219 4.148 1 41.97 5 THR B CA 1
ATOM 1650 C C . THR B 1 5 ? -31 32.094 3.139 1 41.97 5 THR B C 1
ATOM 1652 O O . THR B 1 5 ? -31.797 31.141 3.049 1 41.97 5 THR B O 1
ATOM 1655 N N . PRO B 1 6 ? -30.312 32.344 2.07 1 40.38 6 PRO B N 1
ATOM 1656 C CA . PRO B 1 6 ? -30.062 31.266 1.102 1 40.38 6 PRO B CA 1
ATOM 1657 C C . PRO B 1 6 ? -29.938 29.891 1.757 1 40.38 6 PRO B C 1
ATOM 1659 O O . PRO B 1 6 ? -29.469 29.781 2.895 1 40.38 6 PRO B O 1
ATOM 1662 N N . ASP B 1 7 ? -30.844 29 1.687 1 40.62 7 ASP B N 1
ATOM 1663 C CA . ASP B 1 7 ? -30.828 27.578 2.064 1 40.62 7 ASP B CA 1
ATOM 1664 C C . ASP B 1 7 ? -29.453 26.969 1.838 1 40.62 7 ASP B C 1
ATOM 1666 O O . ASP B 1 7 ? -29.047 26.75 0.695 1 40.62 7 ASP B O 1
ATOM 1670 N N . THR B 1 8 ? -28.344 27.469 2.416 1 42.81 8 THR B N 1
ATOM 1671 C CA . THR B 1 8 ? -27.031 26.844 2.295 1 42.81 8 THR B CA 1
ATOM 1672 C C . THR B 1 8 ? -27.141 25.328 2.385 1 42.81 8 THR B C 1
ATOM 1674 O O . THR B 1 8 ? -27.656 24.781 3.375 1 42.81 8 THR B O 1
ATOM 1677 N N . GLN B 1 9 ? -27.422 24.672 1.312 1 47.06 9 GLN B N 1
ATOM 1678 C CA . GLN B 1 9 ? -27.375 23.219 1.306 1 47.06 9 GLN B CA 1
ATOM 1679 C C . GLN B 1 9 ? -26.312 22.703 2.281 1 47.06 9 GLN B C 1
ATOM 1681 O O . GLN B 1 9 ? -25.203 23.219 2.342 1 47.06 9 GLN B O 1
ATOM 1686 N N . PRO B 1 10 ? -26.75 22.172 3.377 1 53.72 10 PRO B N 1
ATOM 1687 C CA . PRO B 1 10 ? -25.781 21.688 4.371 1 53.72 10 PRO B CA 1
ATOM 1688 C C . PRO B 1 10 ? -24.594 20.984 3.736 1 53.72 10 PRO B C 1
ATOM 1690 O O . PRO B 1 10 ? -24.734 20.344 2.691 1 53.72 10 PRO B O 1
ATOM 1693 N N . LEU B 1 11 ? -23.422 21.578 4.059 1 62.59 11 LEU B N 1
ATOM 1694 C CA . LEU B 1 11 ? -22.188 20.984 3.539 1 62.59 11 LEU B CA 1
ATOM 1695 C C . LEU B 1 11 ? -22.156 19.484 3.807 1 62.59 11 LEU B C 1
ATOM 1697 O O . LEU B 1 11 ? -22.516 19.031 4.895 1 62.59 11 LEU B O 1
ATOM 1701 N N . ARG B 1 12 ? -21.938 18.781 2.721 1 78.94 12 ARG B N 1
ATOM 1702 C CA . ARG B 1 12 ? -21.797 17.344 2.84 1 78.94 12 ARG B CA 1
ATOM 1703 C C . ARG B 1 12 ? -20.734 16.969 3.867 1 78.94 12 ARG B C 1
ATOM 1705 O O . ARG B 1 12 ? -20.875 16 4.605 1 78.94 12 ARG B O 1
ATOM 1712 N N . PHE B 1 13 ? -19.797 17.953 4.164 1 94.5 13 PHE B N 1
ATOM 1713 C CA . PHE B 1 13 ? -18.688 17.75 5.082 1 94.5 13 PHE B CA 1
ATOM 1714 C C . PHE B 1 13 ? -18.547 18.922 6.031 1 94.5 13 PHE B C 1
ATOM 1716 O O . PHE B 1 13 ? -18.734 20.078 5.637 1 94.5 13 PHE B O 1
ATOM 1723 N N . LYS B 1 14 ? -18.234 18.672 7.262 1 96.75 14 LYS B N 1
ATOM 1724 C CA . LYS B 1 14 ? -18.031 19.688 8.281 1 96.75 14 LYS B CA 1
ATOM 1725 C C . LYS B 1 14 ? -16.547 19.828 8.641 1 96.75 14 LYS B C 1
ATOM 1727 O O . LYS B 1 14 ? -16.156 20.797 9.281 1 96.75 14 LYS B O 1
ATOM 1732 N N . GLY B 1 15 ? -15.727 18.859 8.234 1 98.19 15 GLY B N 1
ATOM 1733 C CA . GLY B 1 15 ? -14.297 18.859 8.516 1 98.19 15 GLY B CA 1
ATOM 1734 C C . GLY B 1 15 ? -13.469 18.203 7.43 1 98.19 15 GLY B C 1
ATOM 1735 O O . GLY B 1 15 ? -14.008 17.484 6.586 1 98.19 15 GLY B O 1
ATOM 1736 N N . ILE B 1 16 ? -12.227 18.547 7.41 1 98.81 16 ILE B N 1
ATOM 1737 C CA . ILE B 1 16 ? -11.266 17.953 6.48 1 98.81 16 ILE B CA 1
ATOM 1738 C C . ILE B 1 16 ? -10.086 17.359 7.258 1 98.81 16 ILE B C 1
ATOM 1740 O O . ILE B 1 16 ? -9.57 17.984 8.188 1 98.81 16 ILE B O 1
ATOM 1744 N N . ALA B 1 17 ? -9.727 16.156 6.938 1 98.88 17 ALA B N 1
ATOM 1745 C CA . ALA B 1 17 ? -8.508 15.539 7.434 1 98.88 17 ALA B CA 1
ATOM 1746 C C . ALA B 1 17 ? -7.465 15.398 6.324 1 98.88 17 ALA B C 1
ATOM 1748 O O . ALA B 1 17 ? -7.68 14.672 5.352 1 98.88 17 ALA B O 1
ATOM 1749 N N . TRP B 1 18 ? -6.301 16.047 6.496 1 98.94 18 TRP B N 1
ATOM 1750 C CA . TRP B 1 18 ? -5.281 16.156 5.457 1 98.94 18 TRP B CA 1
ATOM 1751 C C . TRP B 1 18 ? -4.137 15.188 5.703 1 98.94 18 TRP B C 1
ATOM 1753 O O . TRP B 1 18 ? -3.5 15.219 6.758 1 98.94 18 TRP B O 1
ATOM 1763 N N . ASP B 1 19 ? -3.85 14.352 4.695 1 98.75 19 ASP B N 1
ATOM 1764 C CA . ASP B 1 19 ? -2.48 13.852 4.605 1 98.75 19 ASP B CA 1
ATOM 1765 C C . ASP B 1 19 ? -1.498 14.992 4.332 1 98.75 19 ASP B C 1
ATOM 1767 O O . ASP B 1 19 ? -1.884 16.047 3.814 1 98.75 19 ASP B O 1
ATOM 1771 N N . VAL B 1 20 ? -0.226 14.711 4.707 1 98.5 20 VAL B N 1
ATOM 1772 C CA . VAL B 1 20 ? 0.692 15.844 4.605 1 98.5 20 VAL B CA 1
ATOM 1773 C C . VAL B 1 20 ? 1.761 15.547 3.557 1 98.5 20 VAL B C 1
ATOM 1775 O O . VAL B 1 20 ? 1.799 16.188 2.504 1 98.5 20 VAL B O 1
ATOM 1778 N N . ASP B 1 21 ? 2.529 14.523 3.752 1 96.25 21 ASP B N 1
ATOM 1779 C CA . ASP B 1 21 ? 3.613 14.172 2.84 1 96.25 21 ASP B CA 1
ATOM 1780 C C . ASP B 1 21 ? 3.068 13.734 1.483 1 96.25 21 ASP B C 1
ATOM 1782 O O . ASP B 1 21 ? 2.291 12.781 1.4 1 96.25 21 ASP B O 1
ATOM 1786 N N . GLY B 1 22 ? 3.439 14.484 0.477 1 95.44 22 GLY B N 1
ATOM 1787 C CA . GLY B 1 22 ? 3.008 14.125 -0.865 1 95.44 22 GLY B CA 1
ATOM 1788 C C . GLY B 1 22 ? 1.625 14.648 -1.205 1 95.44 22 GLY B C 1
ATOM 1789 O O . GLY B 1 22 ? 1.202 14.594 -2.361 1 95.44 22 GLY B O 1
ATOM 1790 N N . THR B 1 23 ? 0.943 15.156 -0.242 1 98.19 23 THR B N 1
ATOM 1791 C CA . THR B 1 23 ? -0.393 15.703 -0.443 1 98.19 23 THR B CA 1
ATOM 1792 C C . THR B 1 23 ? -0.378 17.219 -0.309 1 98.19 23 THR B C 1
ATOM 1794 O O . THR B 1 23 ? -0.809 17.938 -1.218 1 98.19 23 THR B O 1
ATOM 1797 N N . LEU B 1 24 ? 0.19 17.719 0.781 1 98.5 24 LEU B N 1
ATOM 1798 C CA . LEU B 1 24 ? 0.259 19.156 0.999 1 98.5 24 LEU B CA 1
ATOM 1799 C C . LEU B 1 24 ? 1.653 19.688 0.686 1 98.5 24 LEU B C 1
ATOM 1801 O O . LEU B 1 24 ? 1.809 20.844 0.299 1 98.5 24 LEU B O 1
ATOM 1805 N N . VAL B 1 25 ? 2.625 18.875 0.917 1 97.5 25 VAL B N 1
ATOM 1806 C CA . VAL B 1 25 ? 4.012 19.297 0.74 1 97.5 25 VAL B CA 1
ATOM 1807 C C . VAL B 1 25 ? 4.746 18.297 -0.149 1 97.5 25 VAL B C 1
ATOM 1809 O O . VAL B 1 25 ? 4.555 17.094 -0.026 1 97.5 25 VAL B O 1
ATOM 1812 N N . ASP B 1 26 ? 5.598 18.797 -1.058 1 95.12 26 ASP B N 1
ATOM 1813 C CA . ASP B 1 26 ? 6.484 17.953 -1.854 1 95.12 26 ASP B CA 1
ATOM 1814 C C . ASP B 1 26 ? 7.734 17.578 -1.062 1 95.12 26 ASP B C 1
ATOM 1816 O O . ASP B 1 26 ? 8.789 18.188 -1.224 1 95.12 26 ASP B O 1
ATOM 1820 N N . SER B 1 27 ? 7.586 16.531 -0.321 1 95.69 27 SER B N 1
ATOM 1821 C CA . SER B 1 27 ? 8.617 16.188 0.654 1 95.69 27 SER B CA 1
ATOM 1822 C C . SER B 1 27 ? 9.594 15.164 0.095 1 95.69 27 SER B C 1
ATOM 1824 O O . SER B 1 27 ? 10.688 14.984 0.627 1 95.69 27 SER B O 1
ATOM 1826 N N . GLU B 1 28 ? 9.281 14.492 -0.963 1 91.88 28 GLU B N 1
ATOM 1827 C CA . GLU B 1 28 ? 10.031 13.344 -1.462 1 91.88 28 GLU B CA 1
ATOM 1828 C C . GLU B 1 28 ? 11.453 13.734 -1.843 1 91.88 28 GLU B C 1
ATOM 1830 O O . GLU B 1 28 ? 12.414 13.055 -1.477 1 91.88 28 GLU B O 1
ATOM 1835 N N . PRO B 1 29 ? 11.695 14.852 -2.59 1 93.94 29 PRO B N 1
ATOM 1836 C CA . PRO B 1 29 ? 13.062 15.234 -2.939 1 93.94 29 PRO B CA 1
ATOM 1837 C C . PRO B 1 29 ? 13.945 15.453 -1.713 1 93.94 29 PRO B C 1
ATOM 1839 O O . PRO B 1 29 ? 15.109 15.039 -1.702 1 93.94 29 PRO B O 1
ATOM 1842 N N . LEU B 1 30 ? 13.422 16.078 -0.724 1 96.75 30 LEU B N 1
ATOM 1843 C CA . LEU B 1 30 ? 14.219 16.328 0.479 1 96.75 30 LEU B CA 1
ATOM 1844 C C . LEU B 1 30 ? 14.523 15.016 1.196 1 96.75 30 LEU B C 1
ATOM 1846 O O . LEU B 1 30 ? 15.648 14.805 1.655 1 96.75 30 LEU B O 1
ATOM 1850 N N . HIS B 1 31 ? 13.539 14.141 1.318 1 96 31 HIS B N 1
ATOM 18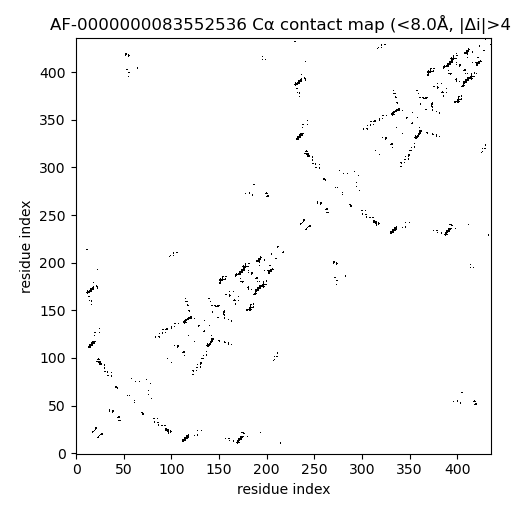51 C CA . HIS B 1 31 ? 13.773 12.828 1.914 1 96 31 HIS B CA 1
ATOM 1852 C C . HIS B 1 31 ? 14.906 12.102 1.199 1 96 31 HIS B C 1
ATOM 1854 O O . HIS B 1 31 ? 15.773 11.5 1.845 1 96 31 HIS B O 1
ATOM 1860 N N . HIS B 1 32 ? 14.859 12.164 -0.084 1 94.56 32 HIS B N 1
ATOM 1861 C CA . HIS B 1 32 ? 15.867 11.484 -0.893 1 94.56 32 HIS B CA 1
ATOM 1862 C C . HIS B 1 32 ? 17.25 12.078 -0.669 1 94.56 32 HIS B C 1
ATOM 1864 O O . HIS B 1 32 ? 18.219 11.352 -0.468 1 94.56 32 HIS B O 1
ATOM 1870 N N . GLU B 1 33 ? 17.344 13.336 -0.708 1 96.25 33 GLU B N 1
ATOM 1871 C CA . GLU B 1 33 ? 18.609 14.039 -0.488 1 96.25 33 GLU B CA 1
ATOM 1872 C C . GLU B 1 33 ? 19.188 13.711 0.885 1 96.25 33 GLU B C 1
ATOM 1874 O O . GLU B 1 33 ? 20.391 13.461 1.015 1 96.25 33 GLU B O 1
ATOM 1879 N N . VAL B 1 34 ? 18.359 13.727 1.846 1 97.81 34 VAL B N 1
ATOM 1880 C CA . VAL B 1 34 ? 18.75 13.453 3.225 1 97.81 34 VAL B CA 1
ATOM 1881 C C . VAL B 1 34 ? 19.281 12.031 3.336 1 97.81 34 VAL B C 1
ATOM 1883 O O . VAL B 1 34 ? 20.328 11.797 3.949 1 97.81 34 VAL B O 1
ATOM 1886 N N . LEU B 1 35 ? 18.594 11.078 2.74 1 97.62 35 LEU B N 1
ATOM 1887 C CA . LEU B 1 35 ? 19.016 9.688 2.773 1 97.62 35 LEU B CA 1
ATOM 1888 C C . LEU B 1 35 ? 20.422 9.539 2.188 1 97.62 35 LEU B C 1
ATOM 1890 O O . LEU B 1 35 ? 21.297 8.914 2.801 1 97.62 35 LEU B O 1
ATOM 1894 N N . ILE B 1 36 ? 20.625 10.164 1.077 1 97.25 36 ILE B N 1
ATOM 1895 C CA . ILE B 1 36 ? 21.906 10.062 0.38 1 97.25 36 ILE B CA 1
ATOM 1896 C C . ILE B 1 36 ? 23 10.695 1.229 1 97.25 36 ILE B C 1
ATOM 1898 O O . ILE B 1 36 ? 24.047 10.086 1.45 1 97.25 36 ILE B O 1
ATOM 1902 N N . SER B 1 37 ? 22.781 11.875 1.732 1 98 37 SER B N 1
ATOM 1903 C CA . SER B 1 37 ? 23.781 12.625 2.482 1 98 37 SER B CA 1
ATOM 1904 C C . SER B 1 37 ? 24.141 11.914 3.781 1 98 37 SER B C 1
ATOM 1906 O O . SER B 1 37 ? 25.328 11.766 4.105 1 98 37 SER B O 1
ATOM 1908 N N . VAL B 1 38 ? 23.141 11.461 4.504 1 98.31 38 VAL B N 1
ATOM 1909 C CA . VAL B 1 38 ? 23.375 10.805 5.789 1 98.31 38 VAL B CA 1
ATOM 1910 C C . VAL B 1 38 ? 24.141 9.5 5.57 1 98.31 38 VAL B C 1
ATOM 1912 O O . VAL B 1 38 ? 25.078 9.203 6.301 1 98.31 38 VAL B O 1
ATOM 1915 N N . CYS B 1 39 ? 23.734 8.711 4.586 1 98.19 39 CYS B N 1
ATOM 1916 C CA . CYS B 1 39 ? 24.406 7.449 4.316 1 98.19 39 CYS B CA 1
ATOM 1917 C C . CYS B 1 39 ? 25.844 7.68 3.855 1 98.19 39 CYS B C 1
ATOM 1919 O O . CYS B 1 39 ? 26.75 6.934 4.23 1 98.19 39 CYS B O 1
ATOM 1921 N N . LEU B 1 40 ? 26.031 8.727 3.051 1 98.12 40 LEU B N 1
ATOM 1922 C CA . LEU B 1 40 ? 27.375 9.07 2.605 1 98.12 40 LEU B CA 1
ATOM 1923 C C . LEU B 1 40 ? 28.281 9.391 3.793 1 98.12 40 LEU B C 1
ATOM 1925 O O . LEU B 1 40 ? 29.422 8.906 3.863 1 98.12 40 LEU B O 1
ATOM 1929 N N . ASP B 1 41 ? 27.797 10.148 4.719 1 97.88 41 ASP B N 1
ATOM 1930 C CA . ASP B 1 41 ? 28.547 10.508 5.926 1 97.88 41 ASP B CA 1
ATOM 1931 C C . ASP B 1 41 ? 28.922 9.266 6.73 1 97.88 41 ASP B C 1
ATOM 1933 O O . ASP B 1 41 ? 29.906 9.273 7.473 1 97.88 41 ASP B O 1
ATOM 1937 N N . LEU B 1 42 ? 28.156 8.227 6.555 1 97.69 42 LEU B N 1
ATOM 1938 C CA . LEU B 1 42 ? 28.359 7.004 7.316 1 97.69 42 LEU B CA 1
ATOM 1939 C C . LEU B 1 42 ? 29.188 5.996 6.52 1 97.69 42 LEU B C 1
ATOM 1941 O O . LEU B 1 42 ? 29.391 4.863 6.957 1 97.69 42 LEU B O 1
ATOM 1945 N N . GLY B 1 43 ? 29.547 6.41 5.348 1 97.06 43 GLY B N 1
ATOM 1946 C CA . GLY B 1 43 ? 30.438 5.582 4.555 1 97.06 43 GLY B CA 1
ATOM 1947 C C . GLY B 1 43 ? 29.719 4.75 3.514 1 97.06 43 GLY B C 1
ATOM 1948 O O . GLY B 1 43 ? 30.312 3.867 2.891 1 97.06 43 GLY B O 1
ATOM 1949 N N . VAL B 1 44 ? 28.438 4.93 3.352 1 96.94 44 VAL B N 1
ATOM 1950 C CA . VAL B 1 44 ? 27.641 4.227 2.35 1 96.94 44 VAL B CA 1
ATOM 1951 C C . VAL B 1 44 ? 27.281 5.184 1.216 1 96.94 44 VAL B C 1
ATOM 1953 O O . VAL B 1 44 ? 26.469 6.09 1.396 1 96.94 44 VAL B O 1
ATOM 1956 N N . ASP B 1 45 ? 27.844 4.977 0.025 1 96.88 45 ASP B N 1
ATOM 1957 C CA . ASP B 1 45 ? 27.641 5.867 -1.114 1 96.88 45 ASP B CA 1
ATOM 1958 C C . ASP B 1 45 ? 26.484 5.402 -1.985 1 96.88 45 ASP B C 1
ATOM 1960 O O . ASP B 1 45 ? 26.594 4.406 -2.703 1 96.88 45 ASP B O 1
ATOM 1964 N N . LEU B 1 46 ? 25.422 6.172 -1.914 1 95.69 46 LEU B N 1
ATOM 1965 C CA . LEU B 1 46 ? 24.203 5.824 -2.643 1 95.69 46 LEU B CA 1
ATOM 1966 C C . LEU B 1 46 ? 24.031 6.711 -3.871 1 95.69 46 LEU B C 1
ATOM 1968 O O . LEU B 1 46 ? 23.016 6.629 -4.566 1 95.69 46 LEU B O 1
ATOM 1972 N N . ARG B 1 47 ? 24.969 7.539 -4.297 1 93.44 47 ARG B N 1
ATOM 1973 C CA . ARG B 1 47 ? 24.844 8.555 -5.336 1 93.44 47 ARG B CA 1
ATOM 1974 C C . ARG B 1 47 ? 24.719 7.914 -6.715 1 93.44 47 ARG B C 1
ATOM 1976 O O . ARG B 1 47 ? 24.125 8.492 -7.625 1 93.44 47 ARG B O 1
ATOM 1983 N N . ASN B 1 48 ? 25.141 6.699 -6.797 1 92.19 48 ASN B N 1
ATOM 1984 C CA . ASN B 1 48 ? 25.094 6.039 -8.094 1 92.19 48 ASN B CA 1
ATOM 1985 C C . ASN B 1 48 ? 23.984 4.996 -8.164 1 92.19 48 ASN B C 1
ATOM 1987 O O . ASN B 1 48 ? 23.875 4.25 -9.133 1 92.19 48 ASN B O 1
ATOM 1991 N N . GLU B 1 49 ? 23.219 4.945 -7.16 1 90 49 GLU B N 1
ATOM 1992 C CA . GLU B 1 49 ? 22.094 4.012 -7.16 1 90 49 GLU B CA 1
ATOM 1993 C C . GLU B 1 49 ? 20.953 4.523 -8.039 1 90 49 GLU B C 1
ATOM 1995 O O . GLU B 1 49 ? 20.844 5.727 -8.297 1 90 49 GLU B O 1
ATOM 2000 N N . ALA B 1 50 ? 20.188 3.492 -8.508 1 86.94 50 ALA B N 1
ATOM 2001 C CA . ALA B 1 50 ? 18.984 3.887 -9.258 1 86.94 50 ALA B CA 1
ATOM 2002 C C . ALA B 1 50 ? 18.109 4.828 -8.438 1 86.94 50 ALA B C 1
ATOM 2004 O O . ALA B 1 50 ? 17.953 4.637 -7.227 1 86.94 50 ALA B O 1
ATOM 2005 N N . GLU B 1 51 ? 17.5 5.836 -9.102 1 83.38 51 GLU B N 1
ATOM 2006 C CA . GLU B 1 51 ? 16.719 6.859 -8.422 1 83.38 51 GLU B CA 1
ATOM 2007 C C . GLU B 1 51 ? 15.5 6.25 -7.727 1 83.38 51 GLU B C 1
ATOM 2009 O O . GLU B 1 51 ? 15.031 6.773 -6.715 1 83.38 51 GLU B O 1
ATOM 2014 N N . ASP B 1 52 ? 15.102 5.141 -8.25 1 87.62 52 ASP B N 1
ATOM 2015 C CA . ASP B 1 52 ? 13.883 4.562 -7.707 1 87.62 52 ASP B CA 1
ATOM 2016 C C . ASP B 1 52 ? 14.195 3.408 -6.758 1 87.62 52 ASP B C 1
ATOM 2018 O O . ASP B 1 52 ? 13.289 2.689 -6.328 1 87.62 52 ASP B O 1
ATOM 2022 N N . ARG B 1 53 ? 15.406 3.232 -6.457 1 89.31 53 ARG B N 1
ATOM 2023 C CA . ARG B 1 53 ? 15.82 2.092 -5.648 1 89.31 53 ARG B CA 1
ATOM 2024 C C . ARG B 1 53 ? 15.047 2.043 -4.332 1 89.31 53 ARG B C 1
ATOM 2026 O O . ARG B 1 53 ? 14.641 0.97 -3.889 1 89.31 53 ARG B O 1
ATOM 2033 N N . PHE B 1 54 ? 14.781 3.191 -3.795 1 90.75 54 PHE B N 1
ATOM 2034 C CA . PHE B 1 54 ? 14.172 3.209 -2.473 1 90.75 54 PHE B CA 1
ATOM 2035 C C . PHE B 1 54 ? 12.758 3.791 -2.533 1 90.75 54 PHE B C 1
ATOM 2037 O O . PHE B 1 54 ? 12.125 4.008 -1.498 1 90.75 54 PHE B O 1
ATOM 2044 N N . LEU B 1 55 ? 12.336 4.074 -3.713 1 87 55 LEU B N 1
ATOM 2045 C CA . LEU B 1 55 ? 11.008 4.645 -3.889 1 87 55 LEU B CA 1
ATOM 2046 C C . LEU B 1 55 ? 9.938 3.719 -3.322 1 87 55 LEU B C 1
ATOM 2048 O O . LEU B 1 55 ? 9.922 2.523 -3.625 1 87 55 LEU B O 1
ATOM 2052 N N . GLY B 1 56 ? 9.164 4.297 -2.449 1 82.88 56 GLY B N 1
ATOM 2053 C CA . GLY B 1 56 ? 8.039 3.549 -1.914 1 82.88 56 GLY B CA 1
ATOM 2054 C C . GLY B 1 56 ? 8.383 2.77 -0.659 1 82.88 56 GLY B C 1
ATOM 2055 O O . GLY B 1 56 ? 7.492 2.217 -0.004 1 82.88 56 GLY B O 1
ATOM 2056 N N . LEU B 1 57 ? 9.562 2.715 -0.293 1 89.38 57 LEU B N 1
ATOM 2057 C CA . LEU B 1 57 ? 9.984 1.937 0.867 1 89.38 57 LEU B CA 1
ATOM 2058 C C . LEU B 1 57 ? 9.961 2.789 2.131 1 89.38 57 LEU B C 1
ATOM 2060 O O . LEU B 1 57 ? 10.227 3.992 2.078 1 89.38 57 LEU B O 1
ATOM 2064 N N . SER B 1 58 ? 9.656 2.117 3.23 1 87.5 58 SER B N 1
ATOM 2065 C CA . SER B 1 58 ? 9.742 2.775 4.531 1 87.5 58 SER B CA 1
ATOM 2066 C C . SER B 1 58 ? 11.188 2.861 5.012 1 87.5 58 SER B C 1
ATOM 2068 O O . SER B 1 58 ? 12.07 2.178 4.48 1 87.5 58 SER B O 1
ATOM 2070 N N . GLN B 1 59 ? 11.359 3.648 6.023 1 92.12 59 GLN B N 1
ATOM 2071 C CA . GLN B 1 59 ? 12.695 3.768 6.605 1 92.12 59 GLN B CA 1
ATOM 2072 C C . GLN B 1 59 ? 13.156 2.436 7.188 1 92.12 59 GLN B C 1
ATOM 2074 O O . GLN B 1 59 ? 14.344 2.1 7.113 1 92.12 59 GLN B O 1
ATOM 2079 N N . ASP B 1 60 ? 12.219 1.72 7.762 1 91.19 60 ASP B N 1
ATOM 2080 C CA . ASP B 1 60 ? 12.562 0.418 8.32 1 91.19 60 ASP B CA 1
ATOM 2081 C C . ASP B 1 60 ? 13.023 -0.545 7.23 1 91.19 60 ASP B C 1
ATOM 2083 O O . ASP B 1 60 ? 13.992 -1.291 7.422 1 91.19 60 ASP B O 1
ATOM 2087 N N . GLU B 1 61 ? 12.367 -0.526 6.16 1 90.06 61 GLU B N 1
ATOM 2088 C CA . GLU B 1 61 ? 12.734 -1.378 5.031 1 90.06 61 GLU B CA 1
ATOM 2089 C C . GLU B 1 61 ? 14.086 -0.976 4.457 1 90.06 61 GLU B C 1
ATOM 2091 O O . GLU B 1 61 ? 14.906 -1.836 4.117 1 90.06 61 GLU B O 1
ATOM 2096 N N . ILE B 1 62 ? 14.289 0.268 4.328 1 95 62 ILE B N 1
ATOM 2097 C CA . ILE B 1 62 ? 15.562 0.77 3.816 1 95 62 ILE B CA 1
ATOM 2098 C C . ILE B 1 62 ? 16.688 0.368 4.758 1 95 62 ILE B C 1
ATOM 2100 O O . ILE B 1 62 ? 17.75 -0.087 4.312 1 95 62 ILE B O 1
ATOM 2104 N N . TRP B 1 63 ? 16.469 0.502 6.059 1 96.06 63 TRP B N 1
ATOM 2105 C CA . TRP B 1 63 ? 17.469 0.078 7.043 1 96.06 63 TRP B CA 1
ATOM 2106 C C . TRP B 1 63 ? 17.797 -1.401 6.879 1 96.06 63 TRP B C 1
ATOM 2108 O O . TRP B 1 63 ? 18.969 -1.787 6.895 1 96.06 63 TRP B O 1
ATOM 2118 N N . GLY B 1 64 ? 16.781 -2.18 6.719 1 92.94 64 GLY B N 1
ATOM 2119 C CA . GLY B 1 64 ? 17 -3.605 6.535 1 92.94 64 GLY B CA 1
ATOM 2120 C C . GLY B 1 64 ? 17.906 -3.922 5.367 1 92.94 64 GLY B C 1
ATOM 2121 O O . GLY B 1 64 ? 18.688 -4.879 5.418 1 92.94 64 GLY B O 1
ATOM 2122 N N . MET B 1 65 ? 17.891 -3.111 4.395 1 91.25 65 MET B N 1
ATOM 2123 C CA . MET B 1 65 ? 18.688 -3.305 3.189 1 91.25 65 MET B CA 1
ATOM 2124 C C . MET B 1 65 ? 20.109 -2.797 3.396 1 91.25 65 MET B C 1
ATOM 2126 O O . MET B 1 65 ? 21.062 -3.393 2.896 1 91.25 65 MET B O 1
ATOM 2130 N N . LEU B 1 66 ? 20.25 -1.769 4.152 1 95.56 66 LEU B N 1
ATOM 2131 C CA . LEU B 1 66 ? 21.531 -1.056 4.188 1 95.56 66 LEU B CA 1
ATOM 2132 C C . LEU B 1 66 ? 22.328 -1.419 5.438 1 95.56 66 LEU B C 1
ATOM 2134 O O . LEU B 1 66 ? 23.531 -1.158 5.512 1 95.56 66 LEU B O 1
ATOM 2138 N N . ALA B 1 67 ? 21.703 -2.031 6.406 1 95.62 67 ALA B N 1
ATOM 2139 C CA . ALA B 1 67 ? 22.281 -2.279 7.723 1 95.62 67 ALA B CA 1
ATOM 2140 C C . ALA B 1 67 ? 23.609 -3.014 7.609 1 95.62 67 ALA B C 1
ATOM 2142 O O . ALA B 1 67 ? 24.594 -2.645 8.266 1 95.62 67 ALA B O 1
ATOM 2143 N N . PRO B 1 68 ? 23.719 -4.023 6.75 1 93.94 68 PRO B N 1
ATOM 2144 C CA . PRO B 1 68 ? 24.984 -4.762 6.668 1 93.94 68 PRO B CA 1
ATOM 2145 C C . PRO B 1 68 ? 26.141 -3.879 6.23 1 93.94 68 PRO B C 1
ATOM 2147 O O . PRO B 1 68 ? 27.297 -4.188 6.527 1 93.94 68 PRO B O 1
ATOM 2150 N N . ALA B 1 69 ? 25.891 -2.797 5.555 1 95.31 69 ALA B N 1
ATOM 2151 C CA . ALA B 1 69 ? 26.938 -1.921 5.027 1 95.31 69 ALA B CA 1
ATOM 2152 C C . ALA B 1 69 ? 27.234 -0.772 5.988 1 95.31 69 ALA B C 1
ATOM 2154 O O . ALA B 1 69 ? 28.203 -0.03 5.801 1 95.31 69 ALA B O 1
ATOM 2155 N N . MET B 1 70 ? 26.438 -0.648 7.004 1 97.12 70 MET B N 1
ATOM 2156 C CA . MET B 1 70 ? 26.562 0.469 7.934 1 97.12 70 MET B CA 1
ATOM 2157 C C . MET B 1 70 ? 27.672 0.2 8.953 1 97.12 70 MET B C 1
ATOM 2159 O O . MET B 1 70 ? 28.031 -0.954 9.195 1 97.12 70 MET B O 1
ATOM 2163 N N . PRO B 1 71 ? 28.266 1.314 9.523 1 96.88 71 PRO B N 1
ATOM 2164 C CA . PRO B 1 71 ? 29.297 1.124 10.555 1 96.88 71 PRO B CA 1
ATOM 2165 C C . PRO B 1 71 ? 28.844 0.192 11.672 1 96.88 71 PRO B C 1
ATOM 2167 O O . PRO B 1 71 ? 27.688 0.254 12.102 1 96.88 71 PRO B O 1
ATOM 2170 N N . PRO B 1 72 ? 29.797 -0.581 12.117 1 95.31 72 PRO B N 1
ATOM 2171 C CA . PRO B 1 72 ? 29.453 -1.456 13.242 1 95.31 72 PRO B CA 1
ATOM 2172 C C . PRO B 1 72 ? 29.016 -0.681 14.477 1 95.31 72 PRO B C 1
ATOM 2174 O O . PRO B 1 72 ? 29.562 0.376 14.781 1 95.31 72 PRO B O 1
ATOM 2177 N N . GLY B 1 73 ? 27.969 -1.128 15.102 1 96.06 73 GLY B N 1
ATOM 2178 C CA . GLY B 1 73 ? 27.5 -0.511 16.328 1 96.06 73 GLY B CA 1
ATOM 2179 C C . GLY B 1 73 ? 26.406 0.507 16.109 1 96.06 73 GLY B C 1
ATOM 2180 O O . GLY B 1 73 ? 25.703 0.901 17.047 1 96.06 73 GLY B O 1
ATOM 2181 N N . LEU B 1 74 ? 26.375 0.985 14.82 1 97.56 74 LEU B N 1
ATOM 2182 C CA . LEU B 1 74 ? 25.281 1.911 14.531 1 97.56 74 LEU B CA 1
ATOM 2183 C C . LEU B 1 74 ? 23.938 1.214 14.656 1 97.56 74 LEU B C 1
ATOM 2185 O O . LEU B 1 74 ? 23.703 0.193 14 1 97.56 74 LEU B O 1
ATOM 2189 N N . THR B 1 75 ? 23.078 1.773 15.523 1 97.88 75 THR B N 1
ATOM 2190 C CA . THR B 1 75 ? 21.75 1.197 15.695 1 97.88 75 THR B CA 1
ATOM 2191 C C . THR B 1 75 ? 20.766 1.799 14.688 1 97.88 75 THR B C 1
ATOM 2193 O O . THR B 1 75 ? 21 2.898 14.18 1 97.88 75 THR B O 1
ATOM 2196 N N . ARG B 1 76 ? 19.688 1.119 14.43 1 97.56 76 ARG B N 1
ATOM 2197 C CA . ARG B 1 76 ? 18.594 1.618 13.586 1 97.56 76 ARG B CA 1
ATOM 2198 C C . ARG B 1 76 ? 18.078 2.953 14.102 1 97.56 76 ARG B C 1
ATOM 2200 O O . ARG B 1 76 ? 17.844 3.881 13.32 1 97.56 76 ARG B O 1
ATOM 2207 N N . GLU B 1 77 ? 17.891 3.029 15.352 1 97.5 77 GLU B N 1
ATOM 2208 C CA . GLU B 1 77 ? 17.359 4.238 15.977 1 97.5 77 GLU B CA 1
ATOM 2209 C C . GLU B 1 77 ? 18.297 5.422 15.773 1 97.5 77 GLU B C 1
ATOM 2211 O O . GLU B 1 77 ? 17.844 6.531 15.469 1 97.5 77 GLU B O 1
ATOM 2216 N N . ALA B 1 78 ? 19.562 5.16 15.953 1 97.88 78 ALA B N 1
ATOM 2217 C CA . ALA B 1 78 ? 20.547 6.227 15.75 1 97.88 78 ALA B CA 1
ATOM 2218 C C . ALA B 1 78 ? 20.547 6.695 14.297 1 97.88 78 ALA B C 1
ATOM 2220 O O . ALA B 1 78 ? 20.641 7.895 14.023 1 97.88 78 ALA B O 1
ATOM 2221 N N . TRP B 1 79 ? 20.469 5.746 13.391 1 98.31 79 TRP B N 1
ATOM 2222 C CA . TRP B 1 79 ? 20.406 6.055 11.969 1 98.31 79 TRP B CA 1
ATOM 2223 C C . TRP B 1 79 ? 19.172 6.887 11.648 1 98.31 79 TRP B C 1
ATOM 2225 O O . TRP B 1 79 ? 19.25 7.914 10.969 1 98.31 79 TRP B O 1
ATOM 2235 N N . LYS B 1 80 ? 18.047 6.535 12.164 1 98 80 LYS B N 1
ATOM 2236 C CA . LYS B 1 80 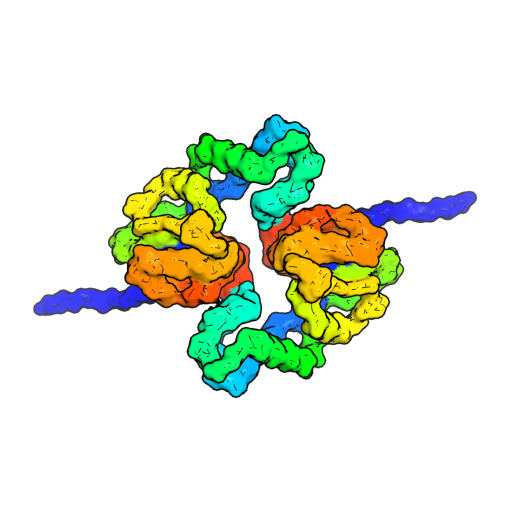? 16.781 7.246 11.953 1 98 80 LYS B CA 1
ATOM 2237 C C . LYS B 1 80 ? 16.844 8.664 12.516 1 98 80 LYS B C 1
ATOM 2239 O O . LYS B 1 80 ? 16.359 9.609 11.898 1 98 80 LYS B O 1
ATOM 2244 N N . ASN B 1 81 ? 17.422 8.758 13.641 1 98.19 81 ASN B N 1
ATOM 2245 C CA . ASN B 1 81 ? 17.547 10.086 14.242 1 98.19 81 ASN B CA 1
ATOM 2246 C C . ASN B 1 81 ? 18.406 11.008 13.391 1 98.19 81 ASN B C 1
ATOM 2248 O O . ASN B 1 81 ? 18.125 12.203 13.289 1 98.19 81 ASN B O 1
ATOM 2252 N N . ARG B 1 82 ? 19.422 10.461 12.805 1 98.44 82 ARG B N 1
ATOM 2253 C CA . ARG B 1 82 ? 20.25 11.258 11.898 1 98.44 82 ARG B CA 1
ATOM 2254 C C . ARG B 1 82 ? 19.438 11.719 10.688 1 98.44 82 ARG B C 1
ATOM 2256 O O . ARG B 1 82 ? 19.578 12.859 10.242 1 98.44 82 ARG B O 1
ATOM 2263 N N . LEU B 1 83 ? 18.656 10.812 10.203 1 98.5 83 LEU B N 1
ATOM 2264 C CA . LEU B 1 83 ? 17.781 11.172 9.086 1 98.5 83 LEU B CA 1
ATOM 2265 C C . LEU B 1 83 ? 16.844 12.305 9.477 1 98.5 83 LEU B C 1
ATOM 2267 O O . LEU B 1 83 ? 16.703 13.281 8.742 1 98.5 83 LEU B O 1
ATOM 2271 N N . ILE B 1 84 ? 16.234 12.172 10.625 1 98.44 84 ILE B N 1
ATOM 2272 C CA . ILE B 1 84 ? 15.242 13.133 11.102 1 98.44 84 ILE B CA 1
ATOM 2273 C C . ILE B 1 84 ? 15.906 14.492 11.312 1 98.44 84 ILE B C 1
ATOM 2275 O O . ILE B 1 84 ? 15.398 15.523 10.859 1 98.44 84 ILE B O 1
ATOM 2279 N N . ASP B 1 85 ? 17.047 14.5 11.953 1 98.69 85 ASP B N 1
ATOM 2280 C CA . ASP B 1 85 ? 17.766 15.742 12.203 1 98.69 85 ASP B CA 1
ATOM 2281 C C . ASP B 1 85 ? 18.141 16.438 10.891 1 98.69 85 ASP B C 1
ATOM 2283 O O . ASP B 1 85 ? 17.984 17.656 10.758 1 98.69 85 ASP B O 1
ATOM 2287 N N . SER B 1 86 ? 18.641 15.672 10.008 1 98.69 86 SER B N 1
ATOM 2288 C CA . SER B 1 86 ? 19.031 16.219 8.719 1 98.69 86 SER B CA 1
ATOM 2289 C C . SER B 1 86 ? 17.812 16.766 7.957 1 98.69 86 SER B C 1
ATOM 2291 O O . SER B 1 86 ? 17.891 17.812 7.316 1 98.69 86 SER B O 1
ATOM 2293 N N . TYR B 1 87 ? 16.766 16.031 8.031 1 98.62 87 TYR B N 1
ATOM 2294 C CA . TYR B 1 87 ? 15.539 16.469 7.383 1 98.62 87 TYR B CA 1
ATOM 2295 C C . TYR B 1 87 ? 15.07 17.812 7.949 1 98.62 87 TYR B C 1
ATOM 2297 O O . TYR B 1 87 ? 14.742 18.734 7.195 1 98.62 87 TYR B O 1
ATOM 2305 N N . ILE B 1 88 ? 15.031 17.906 9.242 1 98.5 88 ILE B N 1
ATOM 2306 C CA . ILE B 1 88 ? 14.57 19.125 9.906 1 98.5 88 ILE B CA 1
ATOM 2307 C C . ILE B 1 88 ? 15.484 20.297 9.539 1 98.5 88 ILE B C 1
ATOM 2309 O O . ILE B 1 88 ? 15.008 21.391 9.258 1 98.5 88 ILE B O 1
ATOM 2313 N N . ALA B 1 89 ? 16.734 20.031 9.438 1 98.06 89 ALA B N 1
ATOM 2314 C CA . ALA B 1 89 ? 17.688 21.078 9.062 1 98.06 89 ALA B CA 1
ATOM 2315 C C . ALA B 1 89 ? 17.438 21.578 7.648 1 98.06 89 ALA B C 1
ATOM 2317 O O . ALA B 1 89 ? 17.656 22.75 7.344 1 98.06 89 ALA B O 1
ATOM 2318 N N . GLY B 1 90 ? 16.953 20.719 6.797 1 97.94 90 GLY B N 1
ATOM 2319 C CA . GLY B 1 90 ? 16.719 21.062 5.406 1 97.94 90 GLY B CA 1
ATOM 2320 C C . GLY B 1 90 ? 15.281 21.5 5.137 1 97.94 90 GLY B C 1
ATOM 2321 O O . GLY B 1 90 ? 14.938 21.828 4.004 1 97.94 90 GLY B O 1
ATOM 2322 N N . SER B 1 91 ? 14.469 21.547 6.164 1 97.56 91 SER B N 1
ATOM 2323 C CA . SER B 1 91 ? 13.031 21.719 5.992 1 97.56 91 SER B CA 1
ATOM 2324 C C . SER B 1 91 ? 12.703 23.094 5.402 1 97.56 91 SER B C 1
ATOM 2326 O O . SER B 1 91 ? 11.609 23.297 4.875 1 97.56 91 SER B O 1
ATOM 2328 N N . GLY B 1 92 ? 13.633 24.047 5.43 1 95.31 92 GLY B N 1
ATOM 2329 C CA . GLY B 1 92 ? 13.453 25.359 4.832 1 95.31 92 GLY B CA 1
ATOM 2330 C C . GLY B 1 92 ? 13.312 25.312 3.322 1 95.31 92 GLY B C 1
ATOM 2331 O O . GLY B 1 92 ? 12.844 26.281 2.705 1 95.31 92 GLY B O 1
ATOM 2332 N N . THR B 1 93 ? 13.656 24.234 2.674 1 96.06 93 THR B N 1
ATOM 2333 C CA . THR B 1 93 ? 13.617 24.094 1.223 1 96.06 93 THR B CA 1
ATOM 2334 C C . THR B 1 93 ? 12.281 23.5 0.773 1 96.06 93 THR B C 1
ATOM 2336 O O . THR B 1 93 ? 12 23.422 -0.426 1 96.06 93 THR B O 1
ATOM 2339 N N . LEU B 1 94 ? 11.461 23.109 1.705 1 97.38 94 LEU B N 1
ATOM 2340 C CA . LEU B 1 94 ? 10.195 22.469 1.37 1 97.38 94 LEU B CA 1
ATOM 2341 C C . LEU B 1 94 ? 9.266 23.438 0.659 1 97.38 94 LEU B C 1
ATOM 2343 O O . LEU B 1 94 ? 9.227 24.625 0.999 1 97.38 94 LEU B O 1
ATOM 2347 N N . LYS B 1 95 ? 8.555 22.891 -0.3 1 95.44 95 LYS B N 1
ATOM 2348 C CA . LYS B 1 95 ? 7.582 23.672 -1.056 1 95.44 95 LYS B CA 1
ATOM 2349 C C . LYS B 1 95 ? 6.188 23.078 -0.945 1 95.44 95 LYS B C 1
ATOM 2351 O O . LYS B 1 95 ? 6.02 21.859 -1.047 1 95.44 95 LYS B O 1
ATOM 2356 N N . PRO B 1 96 ? 5.215 23.984 -0.673 1 97.44 96 PRO B N 1
ATOM 2357 C CA . PRO B 1 96 ? 3.844 23.484 -0.747 1 97.44 96 PRO B CA 1
ATOM 2358 C C . PRO B 1 96 ? 3.484 22.953 -2.135 1 97.44 96 PRO B C 1
ATOM 2360 O O . PRO B 1 96 ? 3.945 23.5 -3.143 1 97.44 96 PRO B O 1
ATOM 2363 N N . LEU B 1 97 ? 2.756 21.859 -2.121 1 97.69 97 LEU B N 1
ATOM 2364 C CA . LEU B 1 97 ? 2.184 21.453 -3.4 1 97.69 97 LEU B CA 1
ATOM 2365 C C . LEU B 1 97 ? 1.193 22.5 -3.908 1 97.69 97 LEU B C 1
ATOM 2367 O O . LEU B 1 97 ? 0.58 23.219 -3.115 1 97.69 97 LEU B O 1
ATOM 2371 N N . PRO B 1 98 ? 0.984 22.562 -5.242 1 97 98 PRO B N 1
ATOM 2372 C CA . PRO B 1 98 ? 0.11 23.594 -5.801 1 97 98 PRO B CA 1
ATOM 2373 C C . PRO B 1 98 ? -1.301 23.547 -5.215 1 97 98 PRO B C 1
ATOM 2375 O O . PRO B 1 98 ? -1.928 22.484 -5.184 1 97 98 PRO B O 1
ATOM 2378 N N . GLY B 1 99 ? -1.744 24.719 -4.672 1 97.62 99 GLY B N 1
ATOM 2379 C CA . GLY B 1 99 ? -3.107 24.859 -4.188 1 97.62 99 GLY B CA 1
ATOM 2380 C C . GLY B 1 99 ? -3.271 24.453 -2.734 1 97.62 99 GLY B C 1
ATOM 2381 O O . GLY B 1 99 ? -4.332 24.656 -2.141 1 97.62 99 GLY B O 1
ATOM 2382 N N . ALA B 1 100 ? -2.229 23.891 -2.109 1 98.31 100 ALA B N 1
ATOM 2383 C CA . ALA B 1 100 ? -2.336 23.312 -0.772 1 98.31 100 ALA B CA 1
ATOM 2384 C C . ALA B 1 100 ? -2.73 24.375 0.253 1 98.31 100 ALA B C 1
ATOM 2386 O O . ALA B 1 100 ? -3.764 24.25 0.916 1 98.31 100 ALA B O 1
ATOM 2387 N N . VAL B 1 101 ? -1.995 25.438 0.322 1 98.38 101 VAL B N 1
ATOM 2388 C CA . VAL B 1 101 ? -2.221 26.469 1.328 1 98.38 101 VAL B CA 1
ATOM 2389 C C . VAL B 1 101 ? -3.518 27.219 1.022 1 98.38 101 VAL B C 1
ATOM 2391 O O . VAL B 1 101 ? -4.316 27.469 1.925 1 98.38 101 VAL B O 1
ATOM 2394 N N . GLU B 1 102 ? -3.754 27.484 -0.248 1 97.94 102 GLU B N 1
ATOM 2395 C CA . GLU B 1 102 ? -4.934 28.234 -0.674 1 97.94 102 GLU B CA 1
ATOM 2396 C C . GLU B 1 102 ? -6.215 27.484 -0.303 1 97.94 102 GLU B C 1
ATOM 2398 O O . GLU B 1 102 ? -7.16 28.094 0.213 1 97.94 102 GLU B O 1
ATOM 2403 N N . VAL B 1 103 ? -6.238 26.219 -0.513 1 98.31 103 VAL B N 1
ATOM 2404 C CA . VAL B 1 103 ? -7.453 25.453 -0.251 1 98.31 103 VAL B CA 1
ATOM 2405 C C . VAL B 1 103 ? -7.695 25.359 1.254 1 98.31 103 VAL B C 1
ATOM 2407 O O . VAL B 1 103 ? -8.836 25.453 1.712 1 98.31 103 VAL B O 1
ATOM 2410 N N . ILE B 1 104 ? -6.668 25.219 2.012 1 98.62 104 ILE B N 1
ATOM 2411 C CA . ILE B 1 104 ? -6.793 25.141 3.463 1 98.62 104 ILE B CA 1
ATOM 2412 C C . ILE B 1 104 ? -7.348 26.453 4.004 1 98.62 104 ILE B C 1
ATOM 2414 O O . ILE B 1 104 ? -8.242 26.453 4.855 1 98.62 104 ILE B O 1
ATOM 2418 N N . ARG B 1 105 ? -6.883 27.547 3.508 1 98.31 105 ARG B N 1
ATOM 2419 C CA . ARG B 1 105 ? -7.375 28.859 3.906 1 98.31 105 ARG B CA 1
ATOM 2420 C C . ARG B 1 105 ? -8.836 29.047 3.516 1 98.31 105 ARG B C 1
ATOM 2422 O O . ARG B 1 105 ? -9.641 29.562 4.301 1 98.31 105 ARG B O 1
ATOM 2429 N N . ARG B 1 106 ? -9.117 28.609 2.297 1 97.44 106 ARG B N 1
ATOM 2430 C CA . ARG B 1 106 ? -10.492 28.719 1.822 1 97.44 106 ARG B CA 1
ATOM 2431 C C . ARG B 1 106 ? -11.445 27.938 2.719 1 97.44 106 ARG B C 1
ATOM 2433 O O . ARG B 1 106 ? -12.547 28.406 3.023 1 97.44 106 ARG B O 1
ATOM 2440 N N . PHE B 1 107 ? -11.055 26.812 3.115 1 97.94 107 PHE B N 1
ATOM 2441 C CA . PHE B 1 107 ? -11.891 25.984 3.977 1 97.94 107 PHE B CA 1
ATOM 2442 C C . PHE B 1 107 ? -12.023 26.594 5.363 1 97.94 107 PHE B C 1
ATOM 2444 O O . PHE B 1 107 ? -13.086 26.547 5.977 1 97.94 107 PHE B O 1
ATOM 2451 N N . ALA B 1 108 ? -10.93 27.156 5.867 1 97.69 108 ALA B N 1
ATOM 2452 C CA . ALA B 1 108 ? -11.008 27.875 7.133 1 97.69 108 ALA B CA 1
ATOM 2453 C C . ALA B 1 108 ? -12.008 29.031 7.047 1 97.69 108 ALA B C 1
ATOM 2455 O O . ALA B 1 108 ? -12.836 29.203 7.945 1 97.69 108 ALA B O 1
ATOM 2456 N N . ASP B 1 109 ? -11.953 29.766 5.977 1 96.19 109 ASP B N 1
ATOM 2457 C CA . ASP B 1 109 ? -12.844 30.891 5.758 1 96.19 109 ASP B CA 1
ATOM 2458 C C . ASP B 1 109 ? -14.297 30.438 5.684 1 96.19 109 ASP B C 1
ATOM 2460 O O . ASP B 1 109 ? -15.211 31.172 6.047 1 96.19 109 ASP B O 1
ATOM 2464 N N . ALA B 1 110 ? -14.484 29.25 5.23 1 95.56 110 ALA B N 1
ATOM 2465 C CA . ALA B 1 110 ? -15.828 28.703 5.074 1 95.56 110 ALA B CA 1
ATOM 2466 C C . ALA B 1 110 ? -16.312 28.062 6.375 1 95.56 110 ALA B C 1
ATOM 2468 O O . ALA B 1 110 ? -17.422 27.531 6.438 1 95.56 110 ALA B O 1
ATOM 2469 N N . GLY B 1 111 ? -15.469 28 7.367 1 96 111 GLY B N 1
ATOM 2470 C CA . GLY B 1 111 ? -15.883 27.516 8.68 1 96 111 GLY B CA 1
ATOM 2471 C C . GLY B 1 111 ? -15.641 26.031 8.875 1 96 111 GLY B C 1
ATOM 2472 O O . GLY B 1 111 ? -16.094 25.453 9.867 1 96 111 GLY B O 1
ATOM 2473 N N . LEU B 1 112 ? -14.961 25.422 7.957 1 97.44 112 LEU B N 1
ATOM 2474 C CA . LEU B 1 112 ? -14.648 24 8.102 1 97.44 112 LEU B CA 1
ATOM 2475 C C . LEU B 1 112 ? -13.523 23.797 9.109 1 97.44 112 LEU B C 1
ATOM 2477 O O . LEU B 1 112 ? -12.547 24.547 9.117 1 97.44 112 LEU B O 1
ATOM 2481 N N . ARG B 1 113 ? -13.688 22.797 9.938 1 98.44 113 ARG B N 1
ATOM 2482 C CA . ARG B 1 113 ? -12.633 22.391 10.859 1 98.44 113 ARG B CA 1
ATOM 2483 C C . ARG B 1 113 ? -11.648 21.438 10.18 1 98.44 113 ARG B C 1
ATOM 2485 O O . ARG B 1 113 ? -12.047 20.547 9.445 1 98.44 113 ARG B O 1
ATOM 2492 N N . GLN B 1 114 ? -10.383 21.719 10.422 1 98.81 114 GLN B N 1
ATOM 2493 C CA . GLN B 1 114 ? -9.383 20.984 9.664 1 98.81 114 GLN B CA 1
ATOM 2494 C C . GLN B 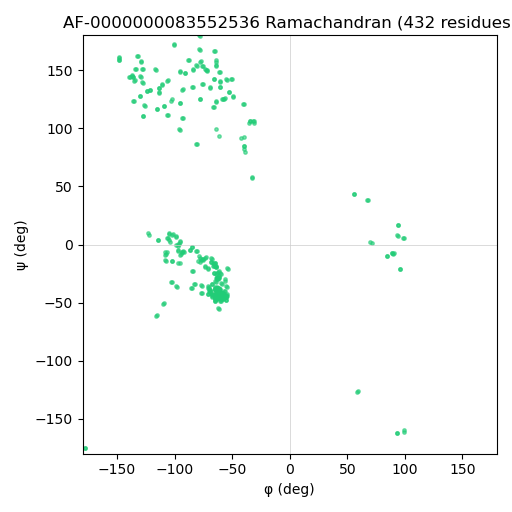1 114 ? -8.336 20.375 10.586 1 98.81 114 GLN B C 1
ATOM 2496 O O . GLN B 1 114 ? -7.988 20.953 11.617 1 98.81 114 GLN B O 1
ATOM 2501 N N . VAL B 1 115 ? -7.836 19.156 10.242 1 98.94 115 VAL B N 1
ATOM 2502 C CA . VAL B 1 115 ? -6.801 18.453 10.992 1 98.94 115 VAL B CA 1
ATOM 2503 C C . VAL B 1 115 ? -5.824 17.797 10.023 1 98.94 115 VAL B C 1
ATOM 2505 O O . VAL B 1 115 ? -6.203 17.406 8.914 1 98.94 115 VAL B O 1
ATOM 2508 N N . ALA B 1 116 ? -4.578 17.766 10.375 1 98.94 116 ALA B N 1
ATOM 2509 C CA . ALA B 1 116 ? -3.598 16.984 9.625 1 98.94 116 ALA B CA 1
ATOM 2510 C C . ALA B 1 116 ? -3.432 15.586 10.211 1 98.94 116 ALA B C 1
ATOM 2512 O O . ALA B 1 116 ? -3.373 15.43 11.438 1 98.94 116 ALA B O 1
ATOM 2513 N N . VAL B 1 117 ? -3.43 14.57 9.359 1 98.88 117 VAL B N 1
ATOM 2514 C CA . VAL B 1 117 ? -3.254 13.172 9.758 1 98.88 117 VAL B CA 1
ATOM 2515 C C . VAL B 1 117 ? -2.141 12.539 8.938 1 98.88 117 VAL B C 1
ATOM 2517 O O . VAL B 1 117 ? -2.303 12.312 7.734 1 98.88 117 VAL B O 1
ATOM 2520 N N . SER B 1 118 ? -0.997 12.227 9.555 1 98.31 118 SER B N 1
ATOM 2521 C CA . SER B 1 118 ? 0.203 11.812 8.828 1 98.31 118 SER B CA 1
ATOM 2522 C C . SER B 1 118 ? 0.839 10.586 9.477 1 98.31 118 SER B C 1
ATOM 2524 O O . SER B 1 118 ? 0.724 10.391 10.688 1 98.31 118 SER B O 1
ATOM 2526 N N . ASN B 1 119 ? 1.521 9.773 8.664 1 96.75 119 ASN B N 1
ATOM 2527 C CA . ASN B 1 119 ? 2.344 8.688 9.18 1 96.75 119 ASN B CA 1
ATOM 2528 C C . ASN B 1 119 ? 3.74 9.172 9.555 1 96.75 119 ASN B C 1
ATOM 2530 O O . ASN B 1 119 ? 4.562 8.391 10.039 1 96.75 119 ASN B O 1
ATOM 2534 N N . ALA B 1 120 ? 4.02 10.406 9.336 1 96.88 120 ALA B N 1
ATOM 2535 C CA . ALA B 1 120 ? 5.309 10.938 9.758 1 96.88 120 ALA B CA 1
ATOM 2536 C C . ALA B 1 120 ? 5.371 11.078 11.281 1 96.88 120 ALA B C 1
ATOM 2538 O O . ALA B 1 120 ? 4.352 11.336 11.922 1 96.88 120 ALA B O 1
ATOM 2539 N N . GLY B 1 121 ? 6.574 10.945 11.797 1 97.44 121 GLY B N 1
ATOM 2540 C CA . GLY B 1 121 ? 6.758 11.227 13.211 1 97.44 121 GLY B CA 1
ATOM 2541 C C . GLY B 1 121 ? 6.535 12.688 13.555 1 97.44 121 GLY B C 1
ATOM 2542 O O . GLY B 1 121 ? 6.535 13.547 12.672 1 97.44 121 GLY B O 1
ATOM 2543 N N . ARG B 1 122 ? 6.414 12.938 14.852 1 98.19 122 ARG B N 1
ATOM 2544 C CA . ARG B 1 122 ? 6.035 14.25 15.359 1 98.19 122 ARG B CA 1
ATOM 2545 C C . ARG B 1 122 ? 7.004 15.328 14.883 1 98.19 122 ARG B C 1
ATOM 2547 O O . ARG B 1 122 ? 6.582 16.375 14.391 1 98.19 122 ARG B O 1
ATOM 2554 N N . ARG B 1 123 ? 8.258 15.102 14.953 1 98.19 123 ARG B N 1
ATOM 2555 C CA . ARG B 1 123 ? 9.266 16.094 14.609 1 98.19 123 ARG B CA 1
ATOM 2556 C C . ARG B 1 123 ? 9.195 16.453 13.125 1 98.19 123 ARG B C 1
ATOM 2558 O O . ARG B 1 123 ? 9.211 17.641 12.766 1 98.19 123 ARG B O 1
ATOM 2565 N N . VAL B 1 124 ? 9.086 15.477 12.289 1 98.38 124 VAL B N 1
ATOM 2566 C CA . VAL B 1 124 ? 9.016 15.68 10.844 1 98.38 124 VAL B CA 1
ATOM 2567 C C . VAL B 1 124 ? 7.699 16.375 10.484 1 98.38 124 VAL B C 1
ATOM 2569 O O . VAL B 1 124 ? 7.684 17.312 9.695 1 98.38 124 VAL B O 1
ATOM 2572 N N . LEU B 1 125 ? 6.617 15.906 11.086 1 98.5 125 LEU B N 1
ATOM 2573 C CA . LEU B 1 125 ? 5.309 16.5 10.828 1 98.5 125 LEU B CA 1
ATOM 2574 C C . LEU B 1 125 ? 5.305 17.984 11.203 1 98.5 125 LEU B C 1
ATOM 2576 O O . LEU B 1 125 ? 4.824 18.812 10.438 1 98.5 125 LEU B O 1
ATOM 2580 N N . ASN B 1 126 ? 5.84 18.281 12.336 1 98.44 126 ASN B N 1
ATOM 2581 C CA . ASN B 1 126 ? 5.91 19.688 12.766 1 98.44 126 ASN B CA 1
ATOM 2582 C C . ASN B 1 126 ? 6.703 20.531 11.781 1 98.44 126 ASN B C 1
ATOM 2584 O O . ASN B 1 126 ? 6.305 21.656 11.461 1 98.44 126 ASN B O 1
ATOM 2588 N N . ALA B 1 127 ? 7.797 20.031 11.312 1 98.31 127 ALA B N 1
ATOM 2589 C CA . ALA B 1 127 ? 8.617 20.766 10.344 1 98.31 127 ALA B CA 1
ATOM 2590 C C . ALA B 1 127 ? 7.844 21.016 9.055 1 98.31 127 ALA B C 1
ATOM 2592 O O . ALA B 1 127 ? 7.906 22.125 8.5 1 98.31 127 ALA B O 1
ATOM 2593 N N . ASN B 1 128 ? 7.137 20.016 8.586 1 98.5 128 ASN B N 1
ATOM 2594 C CA . ASN B 1 128 ? 6.352 20.156 7.363 1 98.5 128 ASN B CA 1
ATOM 2595 C C . ASN B 1 128 ? 5.238 21.188 7.523 1 98.5 128 ASN B C 1
ATOM 2597 O O . ASN B 1 128 ? 5.035 22.031 6.645 1 98.5 128 ASN B O 1
ATOM 2601 N N . ILE B 1 129 ? 4.52 21.109 8.625 1 98.44 129 ILE B N 1
ATOM 2602 C CA . ILE B 1 129 ? 3.428 22.031 8.898 1 98.44 129 ILE B CA 1
ATOM 2603 C C . ILE B 1 129 ? 3.969 23.453 9.008 1 98.44 129 ILE B C 1
ATOM 2605 O O . ILE B 1 129 ? 3.369 24.391 8.484 1 98.44 129 ILE B O 1
ATOM 2609 N N . ALA B 1 130 ? 5.07 23.609 9.68 1 97.25 130 ALA B N 1
ATOM 2610 C CA . ALA B 1 130 ? 5.699 24.922 9.82 1 97.25 130 ALA B CA 1
ATOM 2611 C C . ALA B 1 130 ? 6.094 25.484 8.453 1 97.25 130 ALA B C 1
ATOM 2613 O O . ALA B 1 130 ? 5.898 26.672 8.188 1 97.25 130 ALA B O 1
ATOM 2614 N N . ALA B 1 131 ? 6.598 24.656 7.617 1 96.12 131 ALA B N 1
ATOM 2615 C CA . ALA B 1 131 ? 7.016 25.062 6.277 1 96.12 131 ALA B CA 1
ATOM 2616 C C . ALA B 1 131 ? 5.824 25.547 5.457 1 96.12 131 ALA B C 1
ATOM 2618 O O . ALA B 1 131 ? 5.973 26.438 4.602 1 96.12 131 ALA B O 1
ATOM 2619 N N . LEU B 1 132 ? 4.699 25.031 5.746 1 96.94 132 LEU B N 1
ATOM 2620 C CA . LEU B 1 132 ? 3.477 25.391 5.031 1 96.94 132 LEU B CA 1
ATOM 2621 C C . LEU B 1 132 ? 2.859 26.656 5.605 1 96.94 132 LEU B C 1
ATOM 2623 O O . LEU B 1 132 ? 2.062 27.328 4.941 1 96.94 132 LEU B O 1
ATOM 2627 N N . GLY B 1 133 ? 3.158 26.953 6.816 1 97.19 133 GLY B N 1
ATOM 2628 C CA . GLY B 1 133 ? 2.598 28.109 7.488 1 97.19 133 GLY B CA 1
ATOM 2629 C C . GLY B 1 133 ? 1.108 27.984 7.75 1 97.19 133 GLY B C 1
ATOM 2630 O O . GLY B 1 133 ? 0.368 28.969 7.633 1 97.19 133 GLY B O 1
ATOM 2631 N N . ILE B 1 134 ? 0.666 26.766 8.109 1 97.75 134 ILE B N 1
ATOM 2632 C CA . ILE B 1 134 ? -0.778 26.562 8.172 1 97.75 134 ILE B CA 1
ATOM 2633 C C . ILE B 1 134 ? -1.179 26.109 9.57 1 97.75 134 ILE B C 1
ATOM 2635 O O . ILE B 1 134 ? -2.318 25.688 9.789 1 97.75 134 ILE B O 1
ATOM 2639 N N . ARG B 1 135 ? -0.274 26.125 10.516 1 97.94 135 ARG B N 1
ATOM 2640 C CA . ARG B 1 135 ? -0.549 25.547 11.828 1 97.94 135 ARG B CA 1
ATOM 2641 C C . ARG B 1 135 ? -1.78 26.188 12.461 1 97.94 135 ARG B C 1
ATOM 2643 O O . ARG B 1 135 ? -2.611 25.484 13.047 1 97.94 135 ARG B O 1
ATOM 2650 N N . ASP B 1 136 ? -1.949 27.484 12.32 1 97.88 136 ASP B N 1
ATOM 2651 C CA . ASP B 1 136 ? -3.02 28.234 12.969 1 97.88 136 ASP B CA 1
ATOM 2652 C C . ASP B 1 136 ? -4.371 27.938 12.32 1 97.88 136 ASP B C 1
ATOM 2654 O O . ASP B 1 136 ? -5.418 28.281 12.867 1 97.88 136 ASP B O 1
ATOM 2658 N N . LEU B 1 137 ? -4.387 27.281 11.195 1 98.44 137 LEU B N 1
ATOM 2659 C CA . LEU B 1 137 ? -5.613 26.984 10.469 1 98.44 137 LEU B CA 1
ATOM 2660 C C . LEU B 1 137 ? -6.102 25.578 10.789 1 98.44 137 LEU B C 1
ATOM 2662 O O . LEU B 1 137 ? -7.184 25.172 10.344 1 98.44 137 LEU B O 1
ATOM 2666 N N . LEU B 1 138 ? -5.297 24.859 11.539 1 98.81 138 LEU B N 1
ATOM 2667 C CA . LEU B 1 138 ? -5.621 23.484 11.914 1 98.81 138 LEU B CA 1
ATOM 2668 C C . LEU B 1 138 ? -6.043 23.422 13.383 1 98.81 138 LEU B C 1
ATOM 2670 O O . LEU B 1 138 ? -5.445 24.078 14.234 1 98.81 138 LEU B O 1
ATOM 2674 N N . VAL B 1 139 ? -7.043 22.578 13.625 1 98.75 139 VAL B N 1
ATOM 2675 C CA . VAL B 1 139 ? -7.426 22.312 15.008 1 98.75 139 VAL B CA 1
ATOM 2676 C C . VAL B 1 139 ? -6.312 21.547 15.719 1 98.75 139 VAL B C 1
ATOM 2678 O O . VAL B 1 139 ? -6.082 21.734 16.922 1 98.75 139 VAL B O 1
ATOM 2681 N N . GLY B 1 140 ? -5.633 20.688 14.961 1 98.5 140 GLY B N 1
ATOM 2682 C CA . GLY B 1 140 ? -4.531 19.875 15.469 1 98.5 140 GLY B CA 1
ATOM 2683 C C . GLY B 1 140 ? -3.889 19.016 14.406 1 98.5 140 GLY B C 1
ATOM 2684 O O . GLY B 1 140 ? -4.121 19.203 13.211 1 98.5 140 GLY B O 1
ATOM 2685 N N . THR B 1 141 ? -2.965 18.219 14.883 1 98.75 141 THR B N 1
ATOM 2686 C CA . THR B 1 141 ? -2.262 17.281 14.008 1 98.75 141 THR B CA 1
ATOM 2687 C C . THR B 1 141 ? -2.133 15.914 14.664 1 98.75 141 THR B C 1
ATOM 2689 O O . THR B 1 141 ? -1.978 15.82 15.883 1 98.75 141 THR B O 1
ATOM 2692 N N . ILE B 1 142 ? -2.227 14.875 13.836 1 98.88 142 ILE B N 1
ATOM 2693 C CA . ILE B 1 142 ? -2.018 13.5 14.266 1 98.88 142 ILE B CA 1
ATOM 2694 C C . ILE B 1 142 ? -0.783 12.922 13.578 1 98.88 142 ILE B C 1
ATOM 2696 O O . ILE B 1 142 ? -0.735 12.828 12.352 1 98.88 142 ILE B O 1
ATOM 2700 N N . SER B 1 143 ? 0.235 12.578 14.383 1 98.56 143 SER B N 1
ATOM 2701 C CA . SER B 1 143 ? 1.417 11.875 13.906 1 98.56 143 SER B CA 1
ATOM 2702 C C . SER B 1 143 ? 1.346 10.383 14.234 1 98.56 143 SER B C 1
ATOM 2704 O O . SER B 1 143 ? 0.453 9.953 14.969 1 98.56 143 SER B O 1
ATOM 2706 N N . VAL B 1 144 ? 2.328 9.648 13.68 1 97.38 144 VAL B N 1
ATOM 2707 C CA . VAL B 1 144 ? 2.385 8.219 13.969 1 97.38 144 VAL B CA 1
ATOM 2708 C C . VAL B 1 144 ? 2.67 8 15.453 1 97.38 144 VAL B C 1
ATOM 2710 O O . VAL B 1 144 ? 2.334 6.953 16.016 1 97.38 144 VAL B O 1
ATOM 2713 N N . ASP B 1 145 ? 3.18 9.008 16.141 1 97.5 145 ASP B N 1
ATOM 2714 C CA . ASP B 1 145 ? 3.518 8.922 17.562 1 97.5 145 ASP B CA 1
ATOM 2715 C C . ASP B 1 145 ? 2.268 9.039 18.422 1 97.5 145 ASP B C 1
ATOM 2717 O O . ASP B 1 145 ? 2.312 8.758 19.625 1 97.5 145 ASP B O 1
ATOM 2721 N N . ASP B 1 146 ? 1.162 9.406 17.875 1 98.38 146 ASP B N 1
ATOM 2722 C CA . ASP B 1 146 ? -0.068 9.656 18.609 1 98.38 146 ASP B CA 1
ATOM 2723 C C . ASP B 1 146 ? -0.992 8.445 18.578 1 98.38 146 ASP B C 1
ATOM 2725 O O . ASP B 1 146 ? -2.092 8.477 19.125 1 98.38 146 ASP B O 1
ATOM 2729 N N . VAL B 1 147 ? -0.572 7.367 17.891 1 98.31 147 VAL B N 1
ATOM 2730 C CA . VAL B 1 147 ? -1.463 6.23 17.688 1 98.31 147 VAL B CA 1
ATOM 2731 C C . VAL B 1 147 ? -0.727 4.934 18.016 1 98.31 147 VAL B C 1
ATOM 2733 O O . VAL B 1 147 ? 0.505 4.906 18.062 1 98.31 147 VAL B O 1
ATOM 2736 N N . THR B 1 148 ? -1.498 3.869 18.234 1 97.62 148 THR B N 1
ATOM 2737 C CA . THR B 1 148 ? -0.936 2.537 18.422 1 97.62 148 THR B CA 1
ATOM 2738 C C . THR B 1 148 ? -0.486 1.934 17.109 1 97.62 148 THR B C 1
ATOM 2740 O O . THR B 1 148 ? 0.577 1.314 17.031 1 97.62 148 THR B O 1
ATOM 2743 N N . GLU B 1 149 ? -1.274 2.102 16.062 1 95.25 149 GLU B N 1
ATOM 2744 C CA . GLU B 1 149 ? -0.965 1.661 14.711 1 95.25 149 GLU B CA 1
ATOM 2745 C C . GLU B 1 149 ? -1.177 2.787 13.703 1 95.25 149 GLU B C 1
ATOM 2747 O O . GLU B 1 149 ? -2.26 3.371 13.633 1 95.25 149 GLU B O 1
ATOM 2752 N N . GLY B 1 150 ? -0.167 3.039 12.898 1 96.44 150 GLY B N 1
ATOM 2753 C CA . GLY B 1 150 ? -0.27 4.055 11.859 1 96.44 150 GLY B CA 1
ATOM 2754 C C . GLY B 1 150 ? -1.04 3.586 10.641 1 96.44 150 GLY B C 1
ATOM 2755 O O . GLY B 1 150 ? -1.504 2.445 10.594 1 96.44 150 GLY B O 1
ATOM 2756 N N . L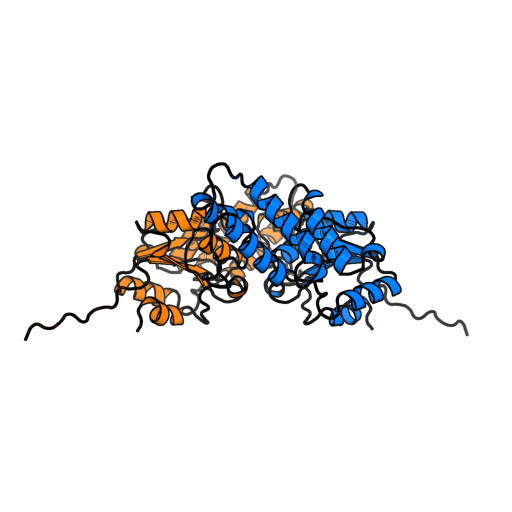YS B 1 151 ? -1.165 4.508 9.672 1 96.06 151 LYS B N 1
ATOM 2757 C CA . LYS B 1 151 ? -1.746 4.125 8.391 1 96.06 151 LYS B CA 1
ATOM 2758 C C . LYS B 1 151 ? -1.037 2.904 7.805 1 96.06 151 LYS B C 1
ATOM 2760 O O . LYS B 1 151 ? 0.191 2.809 7.863 1 96.06 151 LYS B O 1
ATOM 2765 N N . PRO B 1 152 ? -1.868 1.893 7.375 1 93.94 152 PRO B N 1
ATOM 2766 C CA . PRO B 1 152 ? -3.246 1.932 6.875 1 93.94 152 PRO B CA 1
ATOM 2767 C C . PRO B 1 152 ? -4.273 1.579 7.949 1 93.94 152 PRO B C 1
ATOM 2769 O O . PRO B 1 152 ? -5.457 1.418 7.648 1 93.94 152 PRO B O 1
ATOM 2772 N N . ALA B 1 153 ? -3.824 1.44 9.18 1 95.25 153 ALA B N 1
ATOM 2773 C CA . ALA B 1 153 ? -4.816 1.278 10.242 1 95.25 153 ALA B CA 1
ATOM 2774 C C . ALA B 1 153 ? -5.73 2.498 10.328 1 95.25 153 ALA B C 1
ATOM 2776 O O . ALA B 1 153 ? -5.297 3.625 10.078 1 95.25 153 ALA B O 1
ATOM 2777 N N . PRO B 1 154 ? -6.988 2.305 10.727 1 97.38 154 PRO B N 1
ATOM 2778 C CA . PRO B 1 154 ? -7.953 3.408 10.719 1 97.38 154 PRO B CA 1
ATOM 2779 C C . PRO B 1 154 ? -7.762 4.371 11.883 1 97.38 154 PRO B C 1
ATOM 2781 O O . PRO B 1 154 ? -8.32 5.469 11.883 1 97.38 154 PRO B O 1
ATOM 2784 N N . GLU B 1 155 ? -6.984 3.969 12.836 1 98.19 155 GLU B N 1
ATOM 2785 C CA . GLU B 1 155 ? -6.883 4.688 14.102 1 98.19 155 GLU B CA 1
ATOM 2786 C C . GLU B 1 155 ? -6.5 6.145 13.883 1 98.19 155 GLU B C 1
ATOM 2788 O O . GLU B 1 155 ? -7.094 7.047 14.477 1 98.19 155 GLU B O 1
ATOM 2793 N N . PRO B 1 156 ? -5.539 6.445 13.023 1 98.75 156 PRO B N 1
ATOM 2794 C CA . PRO B 1 156 ? -5.148 7.848 12.852 1 98.75 156 PRO B CA 1
ATOM 2795 C C . PRO B 1 156 ? -6.309 8.734 12.398 1 98.75 156 PRO B C 1
ATOM 2797 O O . PRO B 1 156 ? -6.504 9.82 12.938 1 98.75 156 PRO B O 1
ATOM 2800 N N . TYR B 1 157 ? -7.07 8.227 11.5 1 98.81 157 TYR B N 1
ATOM 2801 C CA . TYR B 1 157 ? -8.156 9.039 10.961 1 98.81 157 TYR B CA 1
ATOM 2802 C C . TYR B 1 157 ? -9.32 9.117 11.945 1 98.81 157 TYR B C 1
ATOM 2804 O O . TYR B 1 157 ? -10 10.141 12.031 1 98.81 157 TYR B O 1
ATOM 2812 N N . ARG B 1 158 ? -9.594 8.062 12.68 1 98.56 158 ARG B N 1
ATOM 2813 C CA . ARG B 1 158 ? -10.602 8.117 13.734 1 98.56 158 ARG B CA 1
ATOM 2814 C C . ARG B 1 158 ? -10.227 9.148 14.797 1 98.56 158 ARG B C 1
ATOM 2816 O O . ARG B 1 158 ? -11.07 9.922 15.25 1 98.56 158 ARG B O 1
ATOM 2823 N N . LYS B 1 159 ? -8.984 9.156 15.148 1 98.75 159 LYS B N 1
ATOM 2824 C CA . LYS B 1 159 ? -8.508 10.148 16.109 1 98.75 159 LYS B CA 1
ATOM 2825 C C . LYS B 1 159 ? -8.609 11.555 15.539 1 98.75 159 LYS B C 1
ATOM 2827 O O . LYS B 1 159 ? -8.922 12.508 16.266 1 98.75 159 LYS B O 1
ATOM 2832 N N . GLY B 1 160 ? -8.305 11.672 14.258 1 98.81 160 GLY B N 1
ATOM 2833 C CA . GLY B 1 160 ? -8.477 12.961 13.609 1 98.81 160 GLY B CA 1
ATOM 2834 C C . GLY B 1 160 ? -9.898 13.484 13.688 1 98.81 160 GLY B C 1
ATOM 2835 O O . GLY B 1 160 ? -10.117 14.648 14.023 1 98.81 160 GLY B O 1
ATOM 2836 N N . ALA B 1 161 ? -10.828 12.641 13.43 1 98.62 161 ALA B N 1
ATOM 2837 C CA . ALA B 1 161 ? -12.234 13.031 13.516 1 98.62 161 ALA B CA 1
ATOM 2838 C C . ALA B 1 161 ? -12.609 13.406 14.953 1 98.62 161 ALA B C 1
ATOM 2840 O O . ALA B 1 161 ? -13.312 14.391 15.172 1 98.62 161 ALA B O 1
ATOM 2841 N N . ALA B 1 162 ? -12.156 12.602 15.859 1 98.75 162 ALA B N 1
ATOM 2842 C CA . ALA B 1 162 ? -12.43 12.875 17.266 1 98.75 162 ALA B CA 1
ATOM 2843 C C . ALA B 1 162 ? -11.875 14.234 17.672 1 98.75 162 ALA B C 1
ATOM 2845 O O . ALA B 1 162 ? -12.531 14.984 18.406 1 98.75 162 ALA B O 1
ATOM 2846 N N . LEU B 1 163 ? -10.711 14.547 17.25 1 98.5 163 LEU B N 1
ATOM 2847 C CA . LEU B 1 163 ? -10.094 15.828 17.547 1 98.5 163 LEU B CA 1
ATOM 2848 C C . LEU B 1 163 ? -10.938 16.984 17.016 1 98.5 163 LEU B C 1
ATOM 2850 O O . LEU B 1 163 ? -10.969 18.062 17.625 1 98.5 163 LEU B O 1
ATOM 2854 N N . LEU B 1 164 ? -11.578 16.75 15.922 1 98.56 164 LEU B N 1
ATOM 2855 C CA . LEU B 1 164 ? -12.438 17.75 15.32 1 98.56 164 LEU B CA 1
ATOM 2856 C C . LEU B 1 164 ? -13.805 17.781 16 1 98.56 164 LEU B C 1
ATOM 2858 O O . LEU B 1 164 ? -14.641 18.641 15.695 1 98.56 164 LEU B O 1
ATOM 2862 N N . ASP B 1 165 ? -14.023 16.859 16.906 1 98.25 165 ASP B N 1
ATOM 2863 C CA . ASP B 1 165 ? -15.336 16.656 17.531 1 98.25 165 ASP B CA 1
ATOM 2864 C C . ASP B 1 165 ? -16.406 16.422 16.469 1 98.25 165 ASP B C 1
ATOM 2866 O O . ASP B 1 165 ? -17.469 17.062 16.5 1 98.25 165 ASP B O 1
ATOM 2870 N N . LEU B 1 166 ? -16.094 15.594 15.469 1 98.19 166 LEU B N 1
ATOM 2871 C CA . LEU B 1 166 ? -16.984 15.219 14.375 1 98.19 166 LEU B CA 1
ATOM 2872 C C . LEU B 1 166 ? -17.031 13.703 14.211 1 98.19 166 LEU B C 1
ATOM 2874 O O . LEU B 1 166 ? -16.125 13 14.656 1 98.19 166 LEU B O 1
ATOM 2878 N N . THR B 1 167 ? -18.109 13.203 13.602 1 97.06 167 THR B N 1
ATOM 2879 C CA . THR B 1 167 ? -18.141 11.805 13.203 1 97.06 167 THR B CA 1
ATOM 2880 C C . THR B 1 167 ? -17.312 11.586 11.93 1 97.06 167 THR B C 1
ATOM 2882 O O . THR B 1 167 ? -17.094 12.523 11.164 1 97.06 167 THR B O 1
ATOM 2885 N N . VAL B 1 168 ? -16.891 10.406 11.719 1 96.69 168 VAL B N 1
ATOM 2886 C CA . VAL B 1 168 ? -16.062 10.094 10.547 1 96.69 168 VAL B CA 1
ATOM 2887 C C . VAL B 1 168 ? -16.859 10.398 9.273 1 96.69 168 VAL B C 1
ATOM 2889 O O . VAL B 1 168 ? -16.266 10.742 8.242 1 96.69 168 VAL B O 1
ATOM 2892 N N . ARG B 1 169 ? -18.141 10.328 9.289 1 94 169 ARG B N 1
ATOM 2893 C CA . ARG B 1 169 ? -18.969 10.555 8.109 1 94 169 ARG B CA 1
ATOM 2894 C C . ARG B 1 169 ? -19.016 12.031 7.75 1 94 169 ARG B C 1
ATOM 2896 O O . ARG B 1 169 ? -19.328 12.391 6.613 1 94 169 ARG B O 1
ATOM 2903 N N . GLU B 1 170 ? -18.672 12.875 8.688 1 96.94 170 GLU B N 1
ATOM 2904 C CA . GLU B 1 170 ? -18.719 14.32 8.5 1 96.94 170 GLU B CA 1
ATOM 2905 C C . GLU B 1 170 ? -17.359 14.859 8.039 1 96.94 170 GLU B C 1
ATOM 2907 O O . GLU B 1 170 ? -17.25 16.047 7.707 1 96.94 170 GLU B O 1
ATOM 2912 N N . VAL B 1 171 ? -16.375 14.016 8.016 1 98.12 171 VAL B N 1
ATOM 2913 C CA . VAL B 1 171 ? -15.023 14.453 7.707 1 98.12 171 VAL B CA 1
ATOM 2914 C C . VAL B 1 171 ? -14.57 13.852 6.375 1 98.12 171 VAL B C 1
ATOM 2916 O O . VAL B 1 171 ? -14.766 12.664 6.125 1 98.12 171 VAL B O 1
ATOM 2919 N N . LEU B 1 172 ? -14.031 14.672 5.469 1 98.38 172 LEU B N 1
ATOM 2920 C CA . LEU B 1 172 ? -13.414 14.219 4.23 1 98.38 172 LEU B CA 1
ATOM 2921 C C . LEU B 1 172 ? -11.898 14.086 4.391 1 98.38 172 LEU B C 1
ATOM 2923 O O . LEU B 1 172 ? -11.234 15.047 4.789 1 98.38 172 LEU B O 1
ATOM 2927 N N . ALA B 1 173 ? -11.445 12.891 4.145 1 98.75 173 ALA B N 1
ATOM 2928 C CA . ALA B 1 173 ? -10 12.719 4.094 1 98.75 173 ALA B CA 1
ATOM 2929 C C . ALA B 1 173 ? -9.445 13.07 2.715 1 98.75 173 ALA B C 1
ATOM 2931 O O . ALA B 1 173 ? -10.148 12.945 1.709 1 98.75 173 ALA B O 1
ATOM 2932 N N . VAL B 1 174 ? -8.18 13.555 2.637 1 98.81 174 VAL B N 1
ATOM 2933 C CA . VAL B 1 174 ? -7.496 13.844 1.378 1 98.81 174 VAL B CA 1
ATOM 2934 C C . VAL B 1 174 ? -6.156 13.109 1.34 1 98.81 174 VAL B C 1
ATOM 2936 O O . VAL B 1 174 ? -5.297 13.336 2.195 1 98.81 174 VAL B O 1
ATOM 2939 N N . GLU B 1 175 ? -5.984 12.258 0.394 1 98.12 175 GLU B N 1
ATOM 2940 C CA . GLU B 1 175 ? -4.828 11.359 0.365 1 98.12 175 GLU B CA 1
ATOM 2941 C C . GLU B 1 175 ? -4.23 11.273 -1.037 1 98.12 175 GLU B C 1
ATOM 2943 O O . GLU B 1 175 ? -4.965 11.242 -2.029 1 98.12 175 GLU B O 1
ATOM 2948 N N . ASP B 1 176 ? -2.887 11.141 -1.092 1 96.12 176 ASP B N 1
ATOM 2949 C CA . ASP B 1 176 ? -2.197 10.867 -2.35 1 96.12 176 ASP B CA 1
ATOM 2950 C C . ASP B 1 176 ? -1.677 9.43 -2.391 1 96.12 176 ASP B C 1
ATOM 2952 O O . ASP B 1 176 ? -1.199 8.969 -3.43 1 96.12 176 ASP B O 1
ATOM 2956 N N . SER B 1 177 ? -1.774 8.766 -1.317 1 93.25 177 SER B N 1
ATOM 2957 C CA . SER B 1 177 ? -1.231 7.41 -1.243 1 93.25 177 SER B CA 1
ATOM 2958 C C . SER B 1 177 ? -2.332 6.387 -0.999 1 93.25 177 SER B C 1
ATOM 2960 O O . SER B 1 177 ? -3.334 6.684 -0.344 1 93.25 177 SER B O 1
ATOM 2962 N N . GLY B 1 178 ? -2.119 5.168 -1.481 1 92.38 178 GLY B N 1
ATOM 2963 C CA . GLY B 1 178 ? -3.035 4.078 -1.191 1 92.38 178 GLY B CA 1
ATOM 2964 C C . GLY B 1 178 ? -3.1 3.729 0.283 1 92.38 178 GLY B C 1
ATOM 2965 O O . GLY B 1 178 ? -4.172 3.438 0.812 1 92.38 178 GLY B O 1
ATOM 2966 N N . THR B 1 179 ? -1.966 3.729 0.901 1 92.44 179 THR B N 1
ATOM 2967 C CA . THR B 1 179 ? -1.876 3.432 2.326 1 92.44 179 THR B CA 1
ATOM 2968 C C . THR B 1 179 ? -2.781 4.359 3.131 1 92.44 179 THR B C 1
ATOM 2970 O O . THR B 1 179 ? -3.574 3.902 3.957 1 92.44 179 THR B O 1
ATOM 2973 N N . GLY B 1 180 ? -2.713 5.578 2.855 1 96.38 180 GLY B N 1
ATOM 2974 C CA . GLY B 1 180 ? -3.535 6.543 3.57 1 96.38 180 GLY B CA 1
ATOM 2975 C C . GLY B 1 180 ? -5.008 6.453 3.209 1 96.38 180 GLY B C 1
ATOM 2976 O O . GLY B 1 180 ? -5.871 6.578 4.078 1 96.38 180 GLY B O 1
ATOM 2977 N N . ALA B 1 181 ? -5.273 6.297 1.928 1 96.62 181 ALA B N 1
ATOM 2978 C CA . ALA B 1 181 ? -6.66 6.184 1.477 1 96.62 181 ALA B CA 1
ATOM 2979 C C . ALA B 1 181 ? -7.344 4.973 2.111 1 96.62 181 ALA B C 1
ATOM 2981 O O . ALA B 1 181 ? -8.5 5.059 2.531 1 96.62 181 ALA B O 1
ATOM 2982 N N . ARG B 1 182 ? -6.613 3.922 2.24 1 95.06 182 ARG B N 1
ATOM 2983 C CA . ARG B 1 182 ? -7.141 2.725 2.887 1 95.06 182 ARG B CA 1
ATOM 2984 C C . ARG B 1 182 ? -7.465 2.992 4.355 1 95.06 182 ARG B C 1
ATOM 2986 O O . ARG B 1 182 ? -8.492 2.537 4.863 1 95.06 182 ARG B O 1
ATOM 2993 N N . ALA B 1 183 ? -6.582 3.691 4.988 1 96.94 183 ALA B N 1
ATOM 2994 C CA . ALA B 1 183 ? -6.781 4.031 6.395 1 96.94 183 ALA B CA 1
ATOM 2995 C C . ALA B 1 183 ? -8.062 4.84 6.586 1 96.94 183 ALA B C 1
ATOM 2997 O O . ALA B 1 183 ? -8.852 4.555 7.492 1 96.94 183 ALA B O 1
ATOM 2998 N N . ALA B 1 184 ? -8.258 5.797 5.742 1 97.88 184 ALA B N 1
ATOM 2999 C CA . ALA B 1 184 ? -9.438 6.656 5.824 1 97.88 184 ALA B CA 1
ATOM 3000 C C . ALA B 1 184 ? -10.719 5.859 5.57 1 97.88 184 ALA B C 1
ATOM 3002 O O . ALA B 1 184 ? -11.688 5.973 6.32 1 97.88 184 ALA B O 1
ATOM 3003 N N . LYS B 1 185 ? -10.703 5.039 4.566 1 96.12 185 LYS B N 1
ATOM 3004 C CA . LYS B 1 185 ? -11.867 4.219 4.234 1 96.12 185 LYS B CA 1
ATOM 3005 C C . LYS B 1 185 ? -12.188 3.24 5.363 1 96.12 185 LYS B C 1
ATOM 3007 O O . LYS B 1 185 ? -13.352 3.061 5.723 1 96.12 185 LYS B O 1
ATOM 3012 N N . ALA B 1 186 ? -11.133 2.678 5.863 1 95.19 186 ALA B N 1
ATOM 3013 C CA . ALA B 1 186 ? -11.32 1.739 6.965 1 95.19 186 ALA B CA 1
ATOM 3014 C C . ALA B 1 186 ? -11.898 2.439 8.188 1 95.19 186 ALA B C 1
ATOM 3016 O O . ALA B 1 186 ? -12.594 1.817 9 1 95.19 186 ALA B O 1
ATOM 3017 N N . ALA B 1 187 ? -11.625 3.68 8.344 1 96.44 187 ALA B N 1
ATOM 3018 C CA . ALA B 1 187 ? -12.156 4.477 9.445 1 96.44 187 ALA B CA 1
ATOM 3019 C C . ALA B 1 187 ? -13.625 4.824 9.219 1 96.44 187 ALA B C 1
ATOM 3021 O O . ALA B 1 187 ? -14.305 5.309 10.125 1 96.44 187 ALA B O 1
ATOM 3022 N N . GLY B 1 188 ? -14.07 4.598 7.961 1 93.12 188 GLY B N 1
ATOM 3023 C CA . GLY B 1 188 ? -15.445 4.934 7.621 1 93.12 188 GLY B CA 1
ATOM 3024 C C . GLY B 1 188 ? -15.586 6.316 7.016 1 93.12 188 GLY B C 1
ATOM 3025 O O . GLY B 1 188 ? -16.688 6.848 6.914 1 93.12 188 GLY B O 1
ATOM 3026 N N . MET B 1 189 ? -14.477 6.879 6.562 1 95.62 189 MET B N 1
ATOM 3027 C CA . MET B 1 189 ? -14.477 8.219 5.98 1 95.62 189 MET B CA 1
ATOM 3028 C C . MET B 1 189 ? -14.586 8.148 4.461 1 95.62 189 MET B C 1
ATOM 3030 O O . MET B 1 189 ? -14.195 7.156 3.848 1 95.62 189 MET B O 1
ATOM 3034 N N . GLN B 1 190 ? -15.234 9.172 3.916 1 94.81 190 GLN B N 1
ATOM 3035 C CA . GLN B 1 190 ? -14.992 9.422 2.498 1 94.81 190 GLN B CA 1
ATOM 3036 C C . GLN B 1 190 ? -13.602 10.008 2.271 1 94.81 190 GLN B C 1
ATOM 3038 O O . GLN B 1 190 ? -13.07 10.703 3.139 1 94.81 190 GLN B O 1
ATOM 3043 N N . VAL B 1 191 ? -13.062 9.711 1.112 1 97.69 191 VAL B N 1
ATOM 3044 C CA . VAL B 1 191 ? -11.695 10.141 0.859 1 97.69 191 VAL B CA 1
ATOM 3045 C C . VAL B 1 191 ? -11.594 10.734 -0.546 1 97.69 191 VAL B C 1
ATOM 3047 O O . VAL B 1 191 ? -12.023 10.109 -1.52 1 97.69 191 VAL B O 1
ATOM 3050 N N . ALA B 1 192 ? -11.125 11.984 -0.624 1 98 192 ALA B N 1
ATOM 3051 C CA . ALA B 1 192 ? -10.656 12.531 -1.894 1 98 192 ALA B CA 1
ATOM 3052 C C . ALA B 1 192 ? -9.258 12.016 -2.23 1 98 192 ALA B C 1
ATOM 3054 O O . ALA B 1 192 ? -8.328 12.156 -1.433 1 98 192 ALA B O 1
ATOM 3055 N N . THR B 1 193 ? -9.125 11.43 -3.418 1 97.5 193 THR B N 1
ATOM 3056 C CA . THR B 1 193 ? -7.879 10.742 -3.75 1 97.5 193 THR B CA 1
ATOM 3057 C C . THR B 1 193 ? -7.148 11.469 -4.875 1 97.5 193 THR B C 1
ATOM 3059 O O . THR B 1 193 ? -7.766 11.891 -5.855 1 97.5 193 THR B O 1
ATOM 3062 N N . LEU B 1 194 ? -5.848 11.617 -4.633 1 95.88 194 LEU B N 1
ATOM 3063 C CA . LEU B 1 194 ? -4.922 12.172 -5.613 1 95.88 194 LEU B CA 1
ATOM 3064 C C . LEU B 1 194 ? -3.967 11.102 -6.129 1 95.88 194 LEU B C 1
ATOM 3066 O O . LEU B 1 194 ? -3.506 10.25 -5.363 1 95.88 194 LEU B O 1
ATOM 3070 N N . GLY B 1 195 ? -3.748 11.109 -7.426 1 91.56 195 GLY B N 1
ATOM 3071 C CA . GLY B 1 195 ? -2.709 10.266 -7.984 1 91.56 195 GLY B CA 1
ATOM 3072 C C . GLY B 1 195 ? -2.928 8.789 -7.707 1 91.56 195 GLY B C 1
ATOM 3073 O O . GLY B 1 195 ? -4.008 8.258 -7.965 1 91.56 195 GLY B O 1
ATOM 3074 N N . VAL B 1 196 ? -1.946 8.141 -7.148 1 87.88 196 VAL B N 1
ATOM 3075 C CA . VAL B 1 196 ? -1.908 6.691 -6.984 1 87.88 196 VAL B CA 1
ATOM 3076 C C . VAL B 1 196 ? -3.004 6.25 -6.016 1 87.88 196 VAL B C 1
ATOM 3078 O O . VAL B 1 196 ? -3.479 5.113 -6.078 1 87.88 196 VAL B O 1
ATOM 3081 N N . ALA B 1 197 ? -3.387 7.145 -5.199 1 91.06 197 ALA B N 1
ATOM 3082 C CA . ALA B 1 197 ? -4.422 6.809 -4.223 1 91.06 197 ALA B CA 1
ATOM 3083 C C . ALA B 1 197 ? -5.738 6.473 -4.914 1 91.06 197 ALA B C 1
ATOM 3085 O O . ALA B 1 197 ? -6.617 5.84 -4.32 1 91.06 197 ALA B O 1
ATOM 3086 N N . GLN B 1 198 ? -5.918 6.852 -6.07 1 91.25 198 GLN B N 1
ATOM 3087 C CA . GLN B 1 198 ? -7.16 6.629 -6.805 1 91.25 198 GLN B CA 1
ATOM 3088 C C . GLN B 1 198 ? -7.387 5.145 -7.07 1 91.25 198 GLN B C 1
ATOM 3090 O O . GLN B 1 198 ? -8.516 4.723 -7.344 1 91.25 198 GLN B O 1
ATOM 3095 N N . SER B 1 199 ? -6.32 4.426 -6.949 1 87.69 199 SER B N 1
ATOM 3096 C CA . SER B 1 199 ? -6.414 2.99 -7.195 1 87.69 199 SER B CA 1
ATOM 3097 C C . SER B 1 199 ? -7.242 2.297 -6.117 1 87.69 199 SER B C 1
ATOM 3099 O O . SER B 1 199 ? -7.684 1.16 -6.301 1 87.69 199 SER B O 1
ATOM 3101 N N . VAL B 1 200 ? -7.48 2.955 -5.016 1 90.5 200 VAL B N 1
ATOM 3102 C CA . VAL B 1 200 ? -8.234 2.326 -3.936 1 90.5 200 VAL B CA 1
ATOM 3103 C C . VAL B 1 200 ? -9.656 2.885 -3.9 1 90.5 200 VAL B C 1
ATOM 3105 O O . VAL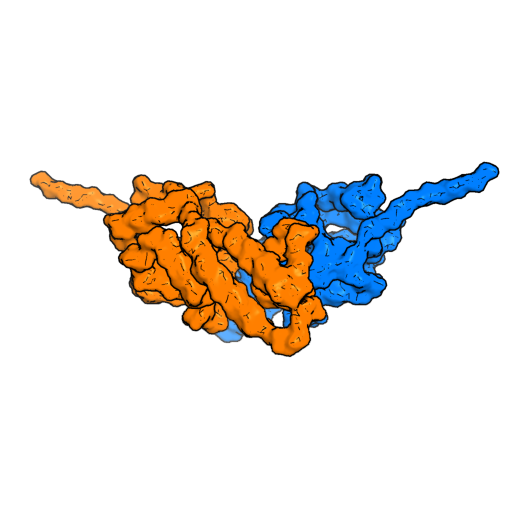 B 1 200 ? -10.438 2.553 -3.004 1 90.5 200 VAL B O 1
ATOM 3108 N N . GLY B 1 201 ? -9.945 3.723 -4.836 1 91.25 201 GLY B N 1
ATOM 3109 C CA . GLY B 1 201 ? -11.273 4.316 -4.914 1 91.25 201 GLY B CA 1
ATOM 3110 C C . GLY B 1 201 ? -11.375 5.652 -4.199 1 91.25 201 GLY B C 1
ATOM 3111 O O . GLY B 1 201 ? -10.367 6.336 -4.004 1 91.25 201 GLY B O 1
ATOM 3112 N N . GLY B 1 202 ? -12.656 6.039 -3.93 1 93.88 202 GLY B N 1
ATOM 3113 C CA . GLY B 1 202 ? -12.93 7.34 -3.342 1 93.88 202 GLY B CA 1
ATOM 3114 C C . GLY B 1 202 ? -13.367 8.375 -4.363 1 93.88 202 GLY B C 1
ATOM 3115 O O . GLY B 1 202 ? -13.906 8.031 -5.414 1 93.88 202 GLY B O 1
ATOM 3116 N N . LEU B 1 203 ? -13.25 9.641 -3.967 1 94.94 203 LEU B N 1
ATOM 3117 C CA . LEU B 1 203 ? -13.578 10.766 -4.84 1 94.94 203 LEU B CA 1
ATOM 3118 C C . LEU B 1 203 ? -12.336 11.289 -5.543 1 94.94 203 LEU B C 1
ATOM 3120 O O . LEU B 1 203 ? -11.57 12.062 -4.965 1 94.94 203 LEU B O 1
ATOM 3124 N N . PRO B 1 204 ? -12.164 10.867 -6.77 1 95.31 204 PRO B N 1
ATOM 3125 C CA . PRO B 1 204 ? -10.938 11.281 -7.445 1 95.31 204 PRO B CA 1
ATOM 3126 C C . PRO B 1 204 ? -10.914 12.781 -7.758 1 95.31 204 PRO B C 1
ATOM 3128 O O . PRO B 1 204 ? -11.922 13.336 -8.203 1 95.31 204 PRO B O 1
ATOM 3131 N N . ILE B 1 205 ? -9.797 13.375 -7.461 1 96.06 205 ILE B N 1
ATOM 3132 C CA . ILE B 1 205 ? -9.562 14.766 -7.855 1 96.06 205 ILE B CA 1
ATOM 3133 C C . ILE B 1 205 ? -8.234 14.867 -8.609 1 96.06 205 ILE B C 1
ATOM 3135 O O . ILE B 1 205 ? -7.305 14.102 -8.352 1 96.06 205 ILE B O 1
ATOM 3139 N N . ALA B 1 206 ? -8.125 15.805 -9.5 1 95.5 206 ALA B N 1
ATOM 3140 C CA . ALA B 1 206 ? -6.902 15.984 -10.273 1 95.5 206 ALA B CA 1
ATOM 3141 C C . ALA B 1 206 ? -5.895 16.844 -9.516 1 95.5 206 ALA B C 1
ATOM 3143 O O . ALA B 1 206 ? -4.684 16.625 -9.625 1 95.5 206 ALA B O 1
ATOM 3144 N N . LYS B 1 207 ? -6.402 17.781 -8.867 1 97 207 LYS B N 1
ATOM 3145 C CA . LYS B 1 207 ? -5.582 18.719 -8.094 1 97 207 LYS B CA 1
ATOM 3146 C C . LYS B 1 207 ? -6.328 19.219 -6.859 1 97 207 LYS B C 1
ATOM 3148 O O . LYS B 1 207 ? -7.555 19.109 -6.789 1 97 207 LYS B O 1
ATOM 3153 N N . LEU B 1 208 ? -5.609 19.766 -5.871 1 97.88 208 LEU B N 1
ATOM 3154 C CA . LEU B 1 208 ? -6.191 20.203 -4.609 1 97.88 208 LEU B CA 1
ATOM 3155 C C . LEU B 1 208 ? -7.211 21.312 -4.84 1 97.88 208 LEU B C 1
ATOM 3157 O O . LEU B 1 208 ? -8.203 21.406 -4.117 1 97.88 208 LEU B O 1
ATOM 3161 N N . ASP B 1 209 ? -7.012 22.062 -5.875 1 96.31 209 ASP B N 1
ATOM 3162 C CA . ASP B 1 209 ? -7.891 23.188 -6.195 1 96.31 209 ASP B CA 1
ATOM 3163 C C . ASP B 1 209 ? -9.273 22.703 -6.609 1 96.31 209 ASP B C 1
ATOM 3165 O O . ASP B 1 209 ? -10.219 23.484 -6.695 1 96.31 209 ASP B O 1
ATOM 3169 N N . ASP B 1 210 ? -9.438 21.453 -6.844 1 95.81 210 ASP B N 1
ATOM 3170 C CA . ASP B 1 210 ? -10.734 20.891 -7.195 1 95.81 210 ASP B CA 1
ATOM 3171 C C . ASP B 1 210 ? -11.602 20.688 -5.953 1 95.81 210 ASP B C 1
ATOM 3173 O O . ASP B 1 210 ? -12.812 20.5 -6.062 1 95.81 210 ASP B O 1
ATOM 3177 N N . LEU B 1 211 ? -11.031 20.75 -4.754 1 96.44 211 LEU B N 1
ATOM 3178 C CA . LEU B 1 211 ? -11.703 20.359 -3.521 1 96.44 211 LEU B CA 1
ATOM 3179 C C . LEU B 1 211 ? -12.812 21.328 -3.166 1 96.44 211 LEU B C 1
ATOM 3181 O O . LEU B 1 211 ? -13.891 20.922 -2.738 1 96.44 211 LEU B O 1
ATOM 3185 N N . PRO B 1 212 ? -12.617 22.625 -3.348 1 94.94 212 PRO B N 1
ATOM 3186 C CA . PRO B 1 212 ? -13.664 23.547 -2.932 1 94.94 212 PRO B CA 1
ATOM 3187 C C . PRO B 1 212 ? -14.984 23.328 -3.664 1 94.94 212 PRO B C 1
ATOM 3189 O O . PRO B 1 212 ? -16.062 23.375 -3.051 1 94.94 212 PRO B O 1
ATOM 3192 N N . ALA B 1 213 ? -14.906 23.031 -4.922 1 91.75 213 ALA B N 1
ATOM 3193 C CA . ALA B 1 213 ? -16.141 22.734 -5.66 1 91.75 213 ALA B CA 1
ATOM 3194 C C . ALA B 1 213 ? -16.797 21.469 -5.125 1 91.75 213 ALA B C 1
ATOM 3196 O O . ALA B 1 213 ? -18.031 21.406 -5.023 1 91.75 213 ALA B O 1
ATOM 3197 N N . LEU B 1 214 ? -16.016 20.531 -4.77 1 90.56 214 LEU B N 1
ATOM 3198 C CA . LEU B 1 214 ? -16.5 19.25 -4.273 1 90.56 214 LEU B CA 1
ATOM 3199 C C . LEU B 1 214 ? -17.109 19.391 -2.883 1 90.56 214 LEU B C 1
ATOM 3201 O O . LEU B 1 214 ? -18.094 18.734 -2.561 1 90.56 214 LEU B O 1
ATOM 3205 N N . VAL B 1 215 ? -16.547 20.266 -2.043 1 93.94 215 VAL B N 1
ATOM 3206 C CA . VAL B 1 215 ? -16.875 20.312 -0.624 1 93.94 215 VAL B CA 1
ATOM 3207 C C . VAL B 1 215 ? -17.891 21.438 -0.372 1 93.94 215 VAL B C 1
ATOM 3209 O O . VAL B 1 215 ? -18.828 21.266 0.403 1 93.94 215 VAL B O 1
ATOM 3212 N N . LEU B 1 216 ? -17.766 22.531 -1.098 1 89.56 216 LEU B N 1
ATOM 3213 C CA . LEU B 1 216 ? -18.547 23.734 -0.807 1 89.56 216 LEU B CA 1
ATOM 3214 C C . LEU B 1 216 ? -19.625 23.953 -1.858 1 89.56 216 LEU B C 1
ATOM 3216 O O . LEU B 1 216 ? -20.547 24.734 -1.649 1 89.56 216 LEU B O 1
ATOM 3220 N N . GLY B 1 217 ? -19.672 23.141 -2.971 1 82.19 217 GLY B N 1
ATOM 3221 C CA . GLY B 1 217 ? -20.641 23.328 -4.035 1 82.19 217 GLY B CA 1
ATOM 3222 C C . GLY B 1 217 ? -20.375 24.562 -4.875 1 82.19 217 GLY B C 1
ATOM 3223 O O . GLY B 1 217 ? -21.219 24.984 -5.66 1 82.19 217 GLY B O 1
ATOM 3224 N N . ARG B 1 218 ? -19.391 25.328 -4.664 1 69.38 218 ARG B N 1
ATOM 3225 C CA . ARG B 1 218 ? -19.094 26.562 -5.406 1 69.38 218 ARG B CA 1
ATOM 3226 C C . ARG B 1 218 ? -17.609 26.734 -5.633 1 69.38 218 ARG B C 1
ATOM 3228 O O . ARG B 1 218 ? -16.797 26.234 -4.848 1 69.38 218 ARG B O 1
#

Organism: NCBI:txid2306993

Radius of gyration: 23.93 Å; Cα contacts (8 Å, |Δi|>4): 790; chains: 2; bounding box: 74×69×58 Å

Sequence (436 aa):
MTSQTPDTQPLRFKGIAWDVDGTLVDSEPLHHEVLISVCLDLGVDLRNEAEDRFLGLSQDEIWGMLAPAMPPGLTREAWKNRLIDSYIAGSGTLKPLPGAVEVIRRFADAGLRQVAVSNAGRRVLNANIAALGIRDLLVGTISVDDVTEGKPAPEPYRKGAALLDLTVREVLAVEDSGTGARAAKAAGMQVATLGVAQSVGGLPIAKLDDLPALVLGRMTSQTPDTQPLRFKGIAWDVDGTLVDSEPLHHEVLISVCLDLGVDLRNEAEDRFLGLSQDEIWGMLAPAMPPGLTREAWKNRLIDSYIAGSGTLKPLPGAVEVIRRFADAGLRQVAVSNAGRRVLNANIAALGIRDLLVGTISVDDVTEGKPAPEPYRKGAALLDLTVREVLAVEDSGTGARAAKAAGMQVATLGVAQSVGGLPIAKLDDLPALVLGR

Foldseek 3Di:
DPPPPPPQPPFLAQAEEEEFDPAWWPLVVLLQVLVQVLCVVQVHHCPPPDPCPCPPHDLVRVCVVCVVVGDPPDDSVNSVVSSLVSSLVVLLPMDTDPCNLVLLVVCLVVNHAYEYFYQADPSNVVSRCVNSVCCVSHLYYHYVVNDPDHFPALGRLCVVCVSSVHQQSNYEYEEADCRPLNNSVNVVHAYEYEHPNCVNPGNYDDHSVCVCCVGSVD/DPPPPPPQPPFLAQAEEEEFDPAFWPLVVLLQVLVQVLCVVQVHHCPPPDPCPCPPHDLVRVCVVCVVVGDPPDDSVNSVVSSLVSSLVVLLVMDTDPCNLVLLVVCLVVNHAYEYFYQADPSNVVSRCVNSVCCVSHLYYHYVVNDPDHFPALGRLCVVCVSSVHQQSNYEYEEADCRPLNNSVNVVHAYEYEHPNCVNPGNDDDGSVCVCCVRSVD

InterPro domains:
  IPR006439 HAD hydrolase, subfamily IA [TIGR01509] (95-191)
  IPR023198 Phosphoglycolate phosphatase-like, domain 2 [G3DSA:1.10.150.240] (28-93)
  IPR023214 HAD superfamily [G3DSA:3.40.50.1000] (16-197)
  IPR036412 HAD-like superfamily [SSF56784] (13-199)
  IPR051600 Beta-phosphoglucomutase-like [PTHR46193] (16-194)

Nearest PDB structures (foldseek):
  3kbb-assembly1_A  TM=8.532E-01  e=6.896E-14  Thermotoga maritima MSB8
  7ocq-assembly1_A  TM=8.014E-01  e=6.896E-14  Acinetobacter baumannii ATCC 19606 = CIP 70.34 = JCM 6841
  7ocr-assembly1_A  TM=7.968E-01  e=2.170E-13  Acinetobacter baumannii ATCC 19606 = CIP 70.34 = JCM 6841
  3s6j-assembly3_D  TM=8.028E-01  e=2.023E-12  Pseudomonas syringae pv. tomato
  3s6j-assembly1_A  TM=8.004E-01  e=3.698E-12  Pseudomonas syringae pv. tomato

pLDDT: mean 93.17, std 12.46, range [26.12, 98.94]

Solvent-accessible surface area (backbone atoms only — not comparable to full-atom values): 23362 Å² total; per-residue (Å²): 134,77,80,70,68,77,78,69,70,75,56,78,44,57,28,38,38,30,34,39,80,66,48,33,28,56,45,62,68,56,53,52,51,32,53,40,53,55,34,40,77,54,69,38,80,52,86,82,50,65,89,42,71,60,42,75,52,50,71,68,45,50,43,68,65,45,51,86,67,42,54,87,87,68,45,70,67,58,53,49,49,52,44,50,54,48,41,56,72,50,35,85,73,53,43,65,30,80,45,34,64,60,44,53,50,51,38,42,75,71,66,37,45,31,28,39,42,36,71,42,46,57,70,60,44,51,42,53,40,58,57,56,68,46,62,91,63,33,83,47,73,39,31,30,77,76,44,96,48,44,65,48,40,26,53,45,49,46,50,45,23,52,74,67,74,45,56,40,70,32,26,38,30,38,25,36,38,46,52,48,39,37,6,30,44,51,43,54,24,52,34,37,12,27,74,67,6,40,78,32,34,64,46,73,42,92,50,56,69,52,44,47,45,74,51,69,74,92,132,78,78,71,68,75,79,68,71,74,54,78,43,55,28,40,36,31,34,39,82,64,48,32,28,56,46,63,66,56,54,50,52,32,53,39,53,54,34,39,77,54,70,38,81,52,85,82,52,66,87,40,70,62,41,78,53,51,71,68,45,50,44,69,63,44,51,88,67,42,55,86,87,68,45,71,66,60,54,51,48,51,44,50,53,48,41,57,73,51,34,84,73,52,42,66,31,80,44,34,64,60,45,53,49,51,37,42,75,71,66,38,45,31,28,39,41,36,70,43,45,57,71,60,44,52,40,53,40,58,57,58,69,46,62,90,63,33,82,47,75,40,30,31,77,76,43,95,47,43,64,47,39,26,55,45,49,47,52,45,24,53,75,65,71,45,56,40,70,31,26,37,30,39,24,37,38,45,51,49,40,38,6,30,43,49,42,54,24,52,33,39,13,27,73,66,7,39,77,31,34,65,47,71,42,94,49,55,69,52,45,48,45,74,51,69,74,91